Protein AF-0000000084446886 (afdb_homodimer)

Structure (mmCIF, N/CA/C/O backbone):
data_AF-0000000084446886-model_v1
#
loop_
_entity.id
_entity.type
_entity.pdbx_description
1 polymer "Pyridoxamine 5'-phosphate oxidase"
#
loop_
_atom_site.group_PDB
_atom_site.id
_atom_site.type_symbol
_atom_site.label_atom_id
_atom_site.label_alt_id
_atom_site.label_comp_id
_atom_site.label_asym_id
_atom_site.label_entity_id
_atom_site.label_seq_id
_atom_site.pdbx_PDB_ins_code
_atom_site.Cartn_x
_atom_site.Cartn_y
_atom_site.Cartn_z
_atom_site.occupancy
_atom_site.B_iso_or_equiv
_atom_site.auth_seq_id
_atom_site.auth_comp_id
_atom_site.auth_asym_id
_atom_site.auth_atom_id
_atom_site.pdbx_PDB_model_num
ATOM 1 N N . MET A 1 1 ? 25.875 -5.961 4.84 1 41.69 1 MET A N 1
ATOM 2 C CA . MET A 1 1 ? 26.172 -4.938 5.836 1 41.69 1 MET A CA 1
ATOM 3 C C . MET A 1 1 ? 25 -4.738 6.789 1 41.69 1 MET A C 1
ATOM 5 O O . MET A 1 1 ? 23.859 -4.629 6.348 1 41.69 1 MET A O 1
ATOM 9 N N . THR A 1 2 ? 25.031 -5.105 7.996 1 51.88 2 THR A N 1
ATOM 10 C CA . THR A 1 2 ? 24.016 -4.879 9.023 1 51.88 2 THR A CA 1
ATOM 11 C C . THR A 1 2 ? 23.562 -3.428 9.016 1 51.88 2 THR A C 1
ATOM 13 O O . THR A 1 2 ? 24.375 -2.508 9.047 1 51.88 2 THR A O 1
ATOM 16 N N . PRO A 1 3 ? 22.297 -3.227 8.609 1 59.5 3 PRO A N 1
ATOM 17 C CA . PRO A 1 3 ? 21.906 -1.812 8.656 1 59.5 3 PRO A CA 1
ATOM 18 C C . PRO A 1 3 ? 22.297 -1.142 9.969 1 59.5 3 PRO A C 1
ATOM 20 O O . PRO A 1 3 ? 22.312 -1.793 11.016 1 59.5 3 PRO A O 1
ATOM 23 N N . PRO A 1 4 ? 22.828 -0.004 9.812 1 67.12 4 PRO A N 1
ATOM 24 C CA . PRO A 1 4 ? 23.109 0.715 11.055 1 67.12 4 PRO A CA 1
ATOM 25 C C . PRO A 1 4 ? 21.906 0.761 11.992 1 67.12 4 PRO A C 1
ATOM 27 O O . PRO A 1 4 ? 20.766 0.556 11.555 1 67.12 4 PRO A O 1
ATOM 30 N N . GLU A 1 5 ? 22.172 0.845 13.203 1 81.44 5 GLU A N 1
ATOM 31 C CA . GLU A 1 5 ? 21.109 0.929 14.203 1 81.44 5 GLU A CA 1
ATOM 32 C C . GLU A 1 5 ? 20.234 2.154 13.969 1 81.44 5 GLU A C 1
ATOM 34 O O . GLU A 1 5 ? 20.734 3.242 13.688 1 81.44 5 GLU A O 1
ATOM 39 N N . SER A 1 6 ? 18.922 1.947 13.914 1 86.81 6 SER A N 1
ATOM 40 C CA . SER A 1 6 ? 17.953 3.029 13.758 1 86.81 6 SER A CA 1
ATOM 41 C C . SER A 1 6 ? 17.922 3.918 15 1 86.81 6 SER A C 1
ATOM 43 O O . SER A 1 6 ? 18 3.424 16.125 1 86.81 6 SER A O 1
ATOM 45 N N . PRO A 1 7 ? 17.891 5.223 14.758 1 93.81 7 PRO A N 1
ATOM 46 C CA . PRO A 1 7 ? 17.672 6.086 15.922 1 93.81 7 PRO A CA 1
ATOM 47 C C . PRO A 1 7 ? 16.406 5.711 16.703 1 93.81 7 PRO A C 1
ATOM 49 O O . PRO A 1 7 ? 15.484 5.117 16.141 1 93.81 7 PRO A O 1
ATOM 52 N N . ASP A 1 8 ? 16.406 6.051 17.938 1 95.94 8 ASP A N 1
ATOM 53 C CA . ASP A 1 8 ? 15.203 5.77 18.719 1 95.94 8 ASP A CA 1
ATOM 54 C C . ASP A 1 8 ? 14.164 6.879 18.547 1 95.94 8 ASP A C 1
ATOM 56 O O . ASP A 1 8 ? 14.406 7.855 17.828 1 95.94 8 ASP A O 1
ATOM 60 N N . ALA A 1 9 ? 13.07 6.734 19.219 1 96.44 9 ALA A N 1
ATOM 61 C CA . ALA A 1 9 ? 11.93 7.629 19.062 1 96.44 9 ALA A CA 1
ATOM 62 C C . ALA A 1 9 ? 12.297 9.062 19.422 1 96.44 9 ALA A C 1
ATOM 64 O O . ALA A 1 9 ? 11.867 10.008 18.75 1 96.44 9 ALA A O 1
ATOM 65 N N . GLU A 1 10 ? 13.023 9.219 20.484 1 97.56 10 GLU A N 1
ATOM 66 C CA . GLU A 1 10 ? 13.43 10.555 20.922 1 97.56 10 GLU A CA 1
ATOM 67 C C . GLU A 1 10 ? 14.305 11.234 19.859 1 97.56 10 GLU A C 1
ATOM 69 O O . GLU A 1 10 ? 14.117 12.414 19.562 1 97.56 10 GLU A O 1
ATOM 74 N N . GLU A 1 11 ? 15.25 10.523 19.312 1 97.81 11 GLU A N 1
ATOM 75 C CA . GLU A 1 11 ? 16.141 11.055 18.266 1 97.81 11 GLU A CA 1
ATOM 76 C C . GLU A 1 11 ? 15.352 11.414 17.016 1 97.81 11 GLU A C 1
ATOM 78 O O . GLU A 1 11 ? 15.656 12.414 16.359 1 97.81 11 GLU A O 1
ATOM 83 N N . ILE A 1 12 ? 14.375 10.625 16.688 1 98.19 12 ILE A N 1
ATOM 84 C CA . ILE A 1 12 ? 13.547 10.867 15.516 1 98.19 12 ILE A CA 1
ATOM 85 C C . ILE A 1 12 ? 12.75 12.156 15.711 1 98.19 12 ILE A C 1
ATOM 87 O O . ILE A 1 12 ? 12.711 13.008 14.812 1 98.19 12 ILE A O 1
ATOM 91 N N . ARG A 1 13 ? 12.211 12.328 16.891 1 97.94 13 ARG A N 1
ATOM 92 C CA . ARG A 1 13 ? 11.453 13.539 17.172 1 97.94 13 ARG A CA 1
ATOM 93 C C . ARG A 1 13 ? 12.352 14.766 17.172 1 97.94 13 ARG A C 1
ATOM 95 O O . ARG A 1 13 ? 11.961 15.836 16.703 1 97.94 13 ARG A O 1
ATOM 102 N N . ALA A 1 14 ? 13.531 14.57 17.656 1 98.19 14 ALA A N 1
ATOM 103 C CA . ALA A 1 14 ? 14.484 15.68 17.656 1 98.19 14 ALA A CA 1
ATOM 104 C C . ALA A 1 14 ? 14.836 16.094 16.219 1 98.19 14 ALA A C 1
ATOM 106 O O . ALA A 1 14 ? 15.062 17.281 15.953 1 98.19 14 ALA A O 1
ATOM 107 N N . HIS A 1 15 ? 14.867 15.164 15.328 1 97.81 15 HIS A N 1
ATOM 108 C CA . HIS A 1 15 ? 15.258 15.398 13.945 1 97.81 15 HIS A CA 1
ATOM 109 C C . HIS A 1 15 ? 14.133 16.047 13.156 1 97.81 15 HIS A C 1
ATOM 111 O O . HIS A 1 15 ? 14.352 17.031 12.438 1 97.81 15 HIS A O 1
ATOM 117 N N . TYR A 1 16 ? 12.836 15.594 13.328 1 97.81 16 TYR A N 1
ATOM 118 C CA . TYR A 1 16 ? 11.727 16.016 12.477 1 97.81 16 TYR A CA 1
ATOM 119 C C . TYR A 1 16 ? 10.93 17.125 13.133 1 97.81 16 TYR A C 1
ATOM 121 O O . TYR A 1 16 ? 10.227 17.875 12.453 1 97.81 16 TYR A O 1
ATOM 129 N N . GLY A 1 17 ? 11.039 17.172 14.469 1 97.69 17 GLY A N 1
ATOM 130 C CA . GLY A 1 17 ? 10.102 18 15.211 1 97.69 17 GLY A CA 1
ATOM 131 C C . GLY A 1 17 ? 8.766 17.312 15.453 1 97.69 17 GLY A C 1
ATOM 132 O O . GLY A 1 17 ? 8.648 16.109 15.289 1 97.69 17 GLY A O 1
ATOM 133 N N . GLN A 1 18 ? 7.758 18.141 15.93 1 97.38 18 GLN A N 1
ATOM 134 C CA . GLN A 1 18 ? 6.426 17.641 16.234 1 97.38 18 GLN A CA 1
ATOM 135 C C . GLN A 1 18 ? 5.434 18 15.133 1 97.38 18 GLN A C 1
ATOM 137 O O . GLN A 1 18 ? 5.57 19.031 14.477 1 97.38 18 GLN A O 1
ATOM 142 N N . PRO A 1 19 ? 4.492 17.062 14.883 1 96.94 19 PRO A N 1
ATOM 143 C CA . PRO A 1 19 ? 3.451 17.453 13.93 1 96.94 19 PRO A CA 1
ATOM 144 C C . PRO A 1 19 ? 2.605 18.625 14.422 1 96.94 19 PRO A C 1
ATOM 146 O O . PRO A 1 19 ? 2.465 18.828 15.633 1 96.94 19 PRO A O 1
ATOM 149 N N . ASP A 1 20 ? 2.1 19.344 13.445 1 94.25 20 ASP A N 1
ATOM 150 C CA . ASP A 1 20 ? 1.097 20.359 13.773 1 94.25 20 ASP A CA 1
ATOM 151 C C . ASP A 1 20 ? -0.107 19.734 14.469 1 94.25 20 ASP A C 1
ATOM 153 O O . ASP A 1 20 ? -0.548 18.641 14.102 1 94.25 20 ASP A O 1
ATOM 157 N N . PRO A 1 21 ? -0.619 20.406 15.508 1 94.44 21 PRO A N 1
ATOM 158 C CA . PRO A 1 21 ? -1.798 19.875 16.188 1 94.44 21 PRO A CA 1
ATOM 159 C C . PRO A 1 21 ? -2.936 19.516 15.234 1 94.44 21 PRO A C 1
ATOM 161 O O . PRO A 1 21 ? -3.678 18.562 15.477 1 94.44 21 PRO A O 1
ATOM 164 N N . ARG A 1 22 ? -3.115 20.234 14.148 1 92.56 22 ARG A N 1
ATOM 165 C CA . ARG A 1 22 ? -4.156 19.969 13.164 1 92.56 22 ARG A CA 1
ATOM 166 C C . ARG A 1 22 ? -3.951 18.609 12.508 1 92.56 22 ARG A C 1
ATOM 168 O O . ARG A 1 22 ? -4.922 17.906 12.211 1 92.56 22 ARG A O 1
ATOM 175 N N . VAL A 1 23 ? -2.705 18.25 12.352 1 94.06 23 VAL A N 1
ATOM 176 C CA . VAL A 1 23 ? -2.328 16.984 11.734 1 94.06 23 VAL A CA 1
ATOM 177 C C . VAL A 1 23 ? -2.705 15.82 12.648 1 94.06 23 VAL A C 1
ATOM 179 O O . VAL A 1 23 ? -3.127 14.758 12.18 1 94.06 23 VAL A O 1
ATOM 182 N N . VAL A 1 24 ? -2.635 16.062 13.867 1 95.12 24 VAL A N 1
ATOM 183 C CA . VAL A 1 24 ? -2.99 15.047 14.852 1 95.12 24 VAL A CA 1
ATOM 184 C C . VAL A 1 24 ? -4.508 14.977 15.008 1 95.12 24 VAL A C 1
ATOM 186 O O . VAL A 1 24 ? -5.086 13.891 15.078 1 95.12 24 VAL A O 1
ATOM 189 N N . ALA A 1 25 ? -5.137 16.078 14.984 1 94.69 25 ALA A N 1
ATOM 190 C CA . ALA A 1 25 ? -6.559 16.188 15.297 1 94.69 25 ALA A CA 1
ATOM 191 C C . ALA A 1 25 ? -7.418 15.602 14.18 1 94.69 25 ALA A C 1
ATOM 193 O O . ALA A 1 25 ? -8.586 15.281 14.391 1 94.69 25 ALA A O 1
ATOM 194 N N . LYS A 1 26 ? -6.832 15.469 13.07 1 94.44 26 LYS A N 1
ATOM 195 C CA . LYS A 1 26 ? -7.613 14.938 11.953 1 94.44 26 LYS A CA 1
ATOM 196 C C . LYS A 1 26 ? -7.762 13.422 12.047 1 94.44 26 LYS A C 1
ATOM 198 O O . LYS A 1 26 ? -8.523 12.82 11.289 1 94.44 26 LYS A O 1
ATOM 203 N N . GLN A 1 27 ? -7.004 12.828 12.836 1 97.12 27 GLN A N 1
ATOM 204 C CA . GLN A 1 27 ? -7.086 11.391 13.047 1 97.12 27 GLN A CA 1
ATOM 205 C C . GLN A 1 27 ? -8.344 11.016 13.828 1 97.12 27 GLN A C 1
ATOM 207 O O . GLN A 1 27 ? -8.461 11.336 15.016 1 97.12 27 GLN A O 1
ATOM 212 N N . LEU A 1 28 ? -9.266 10.328 13.172 1 98.25 28 LEU A N 1
ATOM 213 C CA . LEU A 1 28 ? -10.539 9.93 13.766 1 98.25 28 LEU A CA 1
ATOM 214 C C . LEU A 1 28 ? -10.508 8.469 14.203 1 98.25 28 LEU A C 1
ATOM 216 O O . LEU A 1 28 ? -9.602 7.727 13.828 1 98.25 28 LEU A O 1
ATOM 220 N N . THR A 1 29 ? -11.539 8.055 14.992 1 98.25 29 THR A N 1
ATOM 221 C CA . THR A 1 29 ? -11.625 6.676 15.461 1 98.25 29 THR A CA 1
ATOM 222 C C . THR A 1 29 ? -12.727 5.918 14.727 1 98.25 29 THR A C 1
ATOM 224 O O . THR A 1 29 ? -12.875 4.703 14.898 1 98.25 29 THR A O 1
ATOM 227 N N . ARG A 1 30 ? -13.484 6.691 13.938 1 98.38 30 ARG A N 1
ATOM 228 C CA . ARG A 1 30 ? -14.578 6.129 13.164 1 98.38 30 ARG A CA 1
ATOM 229 C C . ARG A 1 30 ? -14.641 6.746 11.766 1 98.38 30 ARG A C 1
ATOM 231 O O . ARG A 1 30 ? -14.086 7.824 11.539 1 98.38 30 ARG A O 1
ATOM 238 N N . LEU A 1 31 ? -15.305 6.031 10.898 1 98.81 31 LEU A N 1
ATOM 239 C CA . LEU A 1 31 ? -15.492 6.527 9.539 1 98.81 31 LEU A CA 1
ATOM 240 C C . LEU A 1 31 ? -16.5 7.664 9.5 1 98.81 31 LEU A C 1
ATOM 242 O O . LEU A 1 31 ? -17.672 7.465 9.828 1 98.81 31 LEU A O 1
ATOM 246 N N . ASP A 1 32 ? -16.062 8.82 9.148 1 98.62 32 ASP A N 1
ATOM 247 C CA . ASP A 1 32 ? -17.016 9.906 8.93 1 98.62 32 ASP A CA 1
ATOM 248 C C . ASP A 1 32 ? -17.562 9.867 7.508 1 98.62 32 ASP A C 1
ATOM 250 O O . ASP A 1 32 ? -17.297 8.938 6.75 1 98.62 32 ASP A O 1
ATOM 254 N N . ARG A 1 33 ? -18.359 10.828 7.16 1 98.44 33 ARG A N 1
ATOM 255 C CA . ARG A 1 33 ? -19.047 10.836 5.867 1 98.44 33 ARG A CA 1
ATOM 256 C C . ARG A 1 33 ? -18.031 10.93 4.723 1 98.44 33 ARG A C 1
ATOM 258 O O . ARG A 1 33 ? -18.234 10.344 3.66 1 98.44 33 ARG A O 1
ATOM 265 N N . HIS A 1 34 ? -16.938 11.703 4.867 1 98.81 34 HIS A N 1
ATOM 266 C CA . HIS A 1 34 ? -15.938 11.844 3.82 1 98.81 34 HIS A CA 1
ATOM 267 C C . HIS A 1 34 ? -15.203 10.531 3.586 1 98.81 34 HIS A C 1
ATOM 269 O O . HIS A 1 34 ? -14.984 10.133 2.438 1 98.81 34 HIS A O 1
ATOM 275 N N . ALA A 1 35 ? -14.836 9.883 4.688 1 98.94 35 ALA A N 1
ATOM 276 C CA . ALA A 1 35 ? -14.156 8.594 4.578 1 98.94 35 ALA A CA 1
ATOM 277 C C . ALA A 1 35 ? -15.039 7.566 3.871 1 98.94 35 ALA A C 1
ATOM 279 O O . ALA A 1 35 ? -14.578 6.852 2.977 1 98.94 35 ALA A O 1
ATOM 280 N N . ARG A 1 36 ? -16.266 7.488 4.25 1 98.88 36 ARG A N 1
ATOM 281 C CA . ARG A 1 36 ? -17.188 6.539 3.633 1 98.88 36 ARG A CA 1
ATOM 282 C C . ARG A 1 36 ? -17.359 6.828 2.143 1 98.88 36 ARG A C 1
ATOM 284 O O . ARG A 1 36 ? -17.375 5.902 1.326 1 98.88 36 ARG A O 1
ATOM 291 N N . ALA A 1 37 ? -17.484 8.094 1.802 1 98.88 37 ALA A N 1
ATOM 292 C CA . ALA A 1 37 ? -17.609 8.477 0.399 1 98.88 37 ALA A CA 1
ATOM 293 C C . ALA A 1 37 ? -16.359 8.117 -0.392 1 98.88 37 ALA A C 1
ATOM 295 O O . ALA A 1 37 ? -16.438 7.672 -1.537 1 98.88 37 ALA A O 1
ATOM 296 N N . PHE A 1 38 ? -15.219 8.375 0.203 1 98.94 38 PHE A N 1
ATOM 297 C CA . PHE A 1 38 ? -13.953 8.047 -0.453 1 98.94 38 PHE A CA 1
ATOM 298 C C . PHE A 1 38 ? -13.844 6.551 -0.703 1 98.94 38 PHE A C 1
ATOM 300 O O . PHE A 1 38 ? -13.453 6.125 -1.791 1 98.94 38 PHE A O 1
ATOM 307 N N . ILE A 1 39 ? -14.188 5.719 0.306 1 98.94 39 ILE A N 1
ATOM 308 C CA . ILE A 1 39 ? -14.148 4.266 0.183 1 98.94 39 ILE A CA 1
ATOM 309 C C . ILE A 1 39 ? -15.102 3.812 -0.92 1 98.94 39 ILE A C 1
ATOM 311 O O . ILE A 1 39 ? -14.766 2.924 -1.708 1 98.94 39 ILE A O 1
ATOM 315 N N . ALA A 1 40 ? -16.219 4.43 -1.048 1 98.81 40 ALA A N 1
ATOM 316 C CA . ALA A 1 40 ? -17.219 4.09 -2.066 1 98.81 40 ALA A CA 1
ATOM 317 C C . ALA A 1 40 ? -16.672 4.352 -3.469 1 98.81 40 ALA A C 1
ATOM 319 O O . ALA A 1 40 ? -17.062 3.68 -4.426 1 98.81 40 ALA A O 1
ATOM 320 N N . LEU A 1 41 ? -15.781 5.289 -3.592 1 98.88 41 LEU A N 1
ATOM 321 C CA . LEU A 1 41 ? -15.219 5.66 -4.883 1 98.88 41 LEU A CA 1
ATOM 322 C C . LEU A 1 41 ? -13.961 4.848 -5.184 1 98.88 41 LEU A C 1
ATOM 324 O O . LEU A 1 41 ? -13.484 4.832 -6.316 1 98.88 41 LEU A O 1
ATOM 328 N N . SER A 1 42 ? -13.43 4.242 -4.184 1 98.88 42 SER A N 1
ATOM 329 C CA . SER A 1 42 ? -12.109 3.627 -4.305 1 98.88 42 SER A CA 1
ATOM 330 C C . SER A 1 42 ? -12.203 2.256 -4.965 1 98.88 42 SER A C 1
ATOM 332 O O . SER A 1 42 ? -12.898 1.365 -4.469 1 98.88 42 SER A O 1
ATOM 334 N N . PRO A 1 43 ? -11.492 2.006 -6.07 1 98.94 43 PRO A N 1
ATOM 335 C CA . PRO A 1 43 ? -11.43 0.672 -6.672 1 98.94 43 PRO A CA 1
ATOM 336 C C . PRO A 1 43 ? -10.211 -0.126 -6.207 1 98.94 43 PRO A C 1
ATOM 338 O O . PRO A 1 43 ? -10.008 -1.256 -6.656 1 98.94 43 PRO A O 1
ATOM 341 N N . PHE A 1 44 ? -9.398 0.486 -5.355 1 98.94 44 PHE A N 1
ATOM 342 C CA . PHE A 1 44 ? -8.094 -0.099 -5.074 1 98.94 44 PHE A CA 1
ATOM 343 C C . PHE A 1 44 ? -7.633 0.258 -3.666 1 98.94 44 PHE A C 1
ATOM 345 O O . PHE A 1 44 ? -7.809 1.393 -3.219 1 98.94 44 PHE A O 1
ATOM 352 N N . LEU A 1 45 ? -7.027 -0.693 -2.957 1 98.94 45 LEU A N 1
ATOM 353 C CA . LEU A 1 45 ? -6.348 -0.432 -1.694 1 98.94 45 LEU A CA 1
ATOM 354 C C . LEU A 1 45 ? -5.133 -1.34 -1.534 1 98.94 45 LEU A C 1
ATOM 356 O O . LEU A 1 45 ? -4.992 -2.328 -2.258 1 98.94 45 LEU A O 1
ATOM 360 N N . VAL A 1 46 ? -4.203 -0.925 -0.712 1 99 46 VAL A N 1
ATOM 361 C CA . VAL A 1 46 ? -3.104 -1.765 -0.245 1 99 46 VAL A CA 1
ATOM 362 C C . VAL A 1 46 ? -3.301 -2.102 1.23 1 99 46 VAL A C 1
ATOM 364 O O . VAL A 1 46 ? -3.672 -1.237 2.027 1 99 46 VAL A O 1
ATOM 367 N N . ILE A 1 47 ? -3.15 -3.35 1.582 1 98.94 47 ILE A N 1
ATOM 368 C CA . ILE A 1 47 ? -3.219 -3.824 2.961 1 98.94 47 ILE A CA 1
ATOM 369 C C . ILE A 1 47 ? -1.809 -3.994 3.52 1 98.94 47 ILE A C 1
ATOM 371 O O . ILE A 1 47 ? -0.983 -4.699 2.934 1 98.94 47 ILE A O 1
ATOM 375 N N . ALA A 1 48 ? -1.507 -3.322 4.559 1 98.94 48 ALA A N 1
ATOM 376 C CA . ALA A 1 48 ? -0.332 -3.592 5.383 1 98.94 48 ALA A CA 1
ATOM 377 C C . ALA A 1 48 ? -0.663 -4.57 6.508 1 98.94 48 ALA A C 1
ATOM 379 O O . ALA A 1 48 ? -1.592 -4.34 7.285 1 98.94 48 ALA A O 1
ATOM 380 N N . SER A 1 49 ? 0.019 -5.656 6.598 1 98.94 49 SER A N 1
ATOM 381 C CA . SER A 1 49 ? -0.15 -6.641 7.66 1 98.94 49 SER A CA 1
ATOM 382 C C . SER A 1 49 ? 1.197 -7.129 8.188 1 98.94 49 SER A C 1
ATOM 384 O O . SER A 1 49 ? 2.236 -6.863 7.578 1 98.94 49 SER A O 1
ATOM 386 N N . ALA A 1 50 ? 1.211 -7.727 9.32 1 98.88 50 ALA A N 1
ATOM 387 C CA . ALA A 1 50 ? 2.404 -8.312 9.93 1 98.88 50 ALA A CA 1
ATOM 388 C C . ALA A 1 50 ? 2.084 -9.648 10.594 1 98.88 50 ALA A C 1
ATOM 390 O O . ALA A 1 50 ? 1.004 -9.82 11.164 1 98.88 50 ALA A O 1
ATOM 391 N N . ASP A 1 51 ? 3.01 -10.57 10.469 1 98.25 51 ASP A N 1
ATOM 392 C CA . ASP A 1 51 ? 2.797 -11.82 11.188 1 98.25 51 ASP A CA 1
ATOM 393 C C . ASP A 1 51 ? 3.105 -11.664 12.672 1 98.25 51 ASP A C 1
ATOM 395 O O . ASP A 1 51 ? 3.371 -10.555 13.141 1 98.25 51 ASP A O 1
ATOM 399 N N . ALA A 1 52 ? 3.031 -12.727 13.422 1 97.25 52 ALA A N 1
ATOM 400 C CA . ALA A 1 52 ? 3.18 -12.711 14.875 1 97.25 52 ALA A CA 1
ATOM 401 C C . ALA A 1 52 ? 4.586 -12.281 15.281 1 97.25 52 ALA A C 1
ATOM 403 O O . ALA A 1 52 ? 4.809 -11.828 16.406 1 97.25 52 ALA A O 1
ATOM 404 N N . GLU A 1 53 ? 5.547 -12.406 14.359 1 97.75 53 GLU A N 1
ATOM 405 C CA . GLU A 1 53 ? 6.934 -12.039 14.648 1 97.75 53 GLU A CA 1
ATOM 406 C C . GLU A 1 53 ? 7.23 -10.609 14.211 1 97.75 53 GLU A C 1
ATOM 408 O O . GLU A 1 53 ? 8.352 -10.125 14.375 1 97.75 53 GLU A O 1
ATOM 413 N N . GLY A 1 54 ? 6.242 -9.914 13.586 1 98.19 54 GLY A N 1
ATOM 414 C CA . GLY A 1 54 ? 6.402 -8.523 13.203 1 98.19 54 GLY A CA 1
ATOM 415 C C . GLY A 1 54 ? 6.84 -8.352 11.758 1 98.19 54 GLY A C 1
ATOM 416 O O . GLY A 1 54 ? 7.035 -7.223 11.297 1 98.19 54 GLY A O 1
ATOM 417 N N . ARG A 1 55 ? 7.008 -9.508 11.008 1 98.75 55 ARG A N 1
ATOM 418 C CA . ARG A 1 55 ? 7.375 -9.398 9.602 1 98.75 55 ARG A CA 1
ATOM 419 C C . ARG A 1 55 ? 6.223 -8.836 8.781 1 98.75 55 ARG A C 1
ATOM 421 O O . ARG A 1 55 ? 5.121 -9.391 8.789 1 98.75 55 ARG A O 1
ATOM 428 N N . CYS A 1 56 ? 6.465 -7.77 8.016 1 98.88 56 CYS A N 1
ATOM 429 C CA . CYS A 1 56 ? 5.41 -6.992 7.371 1 98.88 56 CYS A CA 1
ATOM 430 C C . CYS A 1 56 ? 5.281 -7.363 5.898 1 98.88 56 CYS A C 1
ATOM 432 O O . CYS A 1 56 ? 6.262 -7.762 5.266 1 98.88 56 CYS A O 1
ATOM 434 N N . ASP A 1 57 ? 4.078 -7.203 5.395 1 98.69 57 ASP A N 1
ATOM 435 C CA . ASP A 1 57 ? 3.73 -7.379 3.988 1 98.69 57 ASP A CA 1
ATOM 436 C C . ASP A 1 57 ? 2.811 -6.262 3.506 1 98.69 57 ASP A C 1
ATOM 438 O O . ASP A 1 57 ? 1.992 -5.75 4.273 1 98.69 57 ASP A O 1
ATOM 442 N N . ALA A 1 58 ? 2.975 -5.879 2.279 1 98.94 58 ALA A N 1
ATOM 443 C CA . ALA A 1 58 ? 2.051 -4.992 1.574 1 98.94 58 ALA A CA 1
ATOM 444 C C . ALA A 1 58 ? 1.399 -5.707 0.394 1 98.94 58 ALA A C 1
ATOM 446 O O . ALA A 1 58 ? 2.092 -6.191 -0.505 1 98.94 58 ALA A O 1
ATOM 447 N N . THR A 1 59 ? 0.071 -5.766 0.369 1 98.81 59 THR A N 1
ATOM 448 C CA . THR A 1 59 ? -0.636 -6.535 -0.648 1 98.81 59 THR A CA 1
ATOM 449 C C . THR A 1 59 ? -1.721 -5.691 -1.309 1 98.81 59 THR A C 1
ATOM 451 O O . THR A 1 59 ? -2.479 -4.996 -0.625 1 98.81 59 THR A O 1
ATOM 454 N N . PRO A 1 60 ? -1.835 -5.773 -2.604 1 98.88 60 PRO A N 1
ATOM 455 C CA . PRO A 1 60 ? -2.875 -5.008 -3.295 1 98.88 60 PRO A CA 1
ATOM 456 C C . PRO A 1 60 ? -4.207 -5.746 -3.359 1 98.88 60 PRO A C 1
ATOM 458 O O . PRO A 1 60 ? -4.234 -6.973 -3.494 1 98.88 60 PRO A O 1
ATOM 461 N N . ARG A 1 61 ? -5.277 -5.008 -3.207 1 98.81 61 ARG A N 1
ATOM 462 C CA . ARG A 1 61 ? -6.641 -5.43 -3.51 1 98.81 61 ARG A CA 1
ATOM 463 C C . ARG A 1 61 ? -7.316 -4.453 -4.465 1 98.81 61 ARG A C 1
ATOM 465 O O . ARG A 1 61 ? -7.16 -3.238 -4.336 1 98.81 61 ARG A O 1
ATOM 472 N N . GLY A 1 62 ? -7.953 -5 -5.41 1 98.81 62 GLY A N 1
ATOM 473 C CA . GLY A 1 62 ? -8.625 -4.145 -6.371 1 98.81 62 GLY A CA 1
ATOM 474 C C . GLY A 1 62 ? -9.852 -4.793 -6.992 1 98.81 62 GLY A C 1
ATOM 475 O O . GLY A 1 62 ? -9.852 -6 -7.258 1 98.81 62 GLY A O 1
ATOM 476 N N . ASP A 1 63 ? -10.82 -4.047 -7.227 1 98.69 63 ASP A N 1
ATOM 477 C CA . ASP A 1 63 ? -12.102 -4.395 -7.832 1 98.69 63 ASP A CA 1
ATOM 478 C C . ASP A 1 63 ? -12.867 -3.141 -8.242 1 98.69 63 ASP A C 1
ATOM 480 O O . ASP A 1 63 ? -12.312 -2.041 -8.258 1 98.69 63 ASP A O 1
ATOM 484 N N . ALA A 1 64 ? -14.125 -3.285 -8.695 1 98.25 64 ALA A N 1
ATOM 485 C CA . ALA A 1 64 ? -14.93 -2.117 -9.023 1 98.25 64 ALA A CA 1
ATOM 486 C C . ALA A 1 64 ? -15.055 -1.174 -7.832 1 98.25 64 ALA A C 1
ATOM 488 O O . ALA A 1 64 ? -15 -1.611 -6.68 1 98.25 64 ALA A O 1
ATOM 489 N N . PRO A 1 65 ? -15.195 0.138 -8.094 1 98.5 65 PRO A N 1
ATOM 490 C CA . PRO A 1 65 ? -15.367 1.074 -6.977 1 98.5 65 PRO A CA 1
ATOM 491 C C . PRO A 1 65 ? -16.438 0.625 -5.988 1 98.5 65 PRO A C 1
ATOM 493 O O . PRO A 1 65 ? -17.5 0.143 -6.395 1 98.5 65 PRO A O 1
ATOM 496 N N . GLY A 1 66 ? -16.109 0.76 -4.688 1 97.12 66 GLY A N 1
ATOM 497 C CA . GLY A 1 66 ? -17.062 0.401 -3.654 1 97.12 66 GLY A CA 1
ATOM 498 C C . GLY A 1 66 ? -17.031 -1.073 -3.299 1 97.12 66 GLY A C 1
ATOM 499 O O . GLY A 1 66 ? -17.938 -1.575 -2.629 1 97.12 66 GLY A O 1
ATOM 500 N N . PHE A 1 67 ? -15.984 -1.753 -3.715 1 98.62 67 PHE A N 1
ATOM 501 C CA . PHE A 1 67 ? -15.914 -3.189 -3.475 1 98.62 67 PHE A CA 1
ATOM 502 C C . PHE A 1 67 ? -15.695 -3.48 -1.994 1 98.62 67 PHE A C 1
ATOM 504 O O . PHE A 1 67 ? -15.969 -4.59 -1.529 1 98.62 67 PHE A O 1
ATOM 511 N N . VAL A 1 68 ? -15.133 -2.584 -1.231 1 98.88 68 VAL A N 1
ATOM 512 C CA . VAL A 1 68 ? -15.055 -2.715 0.219 1 98.88 68 VAL A CA 1
ATOM 513 C C . VAL A 1 68 ? -16.359 -2.25 0.85 1 98.88 68 VAL A C 1
ATOM 515 O O . VAL A 1 68 ? -16.766 -1.098 0.68 1 98.88 68 VAL A O 1
ATOM 518 N N . ALA A 1 69 ? -17 -3.105 1.556 1 98.88 69 ALA A N 1
ATOM 519 C CA . ALA A 1 69 ? -18.281 -2.773 2.162 1 98.88 69 ALA A CA 1
ATOM 520 C C . ALA A 1 69 ? -18.094 -2.033 3.482 1 98.88 69 ALA A C 1
ATOM 522 O O . ALA A 1 69 ? -17.297 -2.453 4.328 1 98.88 69 ALA A O 1
ATOM 523 N N . VAL A 1 70 ? -18.75 -0.947 3.559 1 98.81 70 VAL A N 1
ATOM 524 C CA . VAL A 1 70 ? -18.875 -0.254 4.836 1 98.81 70 VAL A CA 1
ATOM 525 C C . VAL A 1 70 ? -20.125 -0.748 5.566 1 98.81 70 VAL A C 1
ATOM 527 O O . VAL A 1 70 ? -21.234 -0.354 5.234 1 98.81 70 VAL A O 1
ATOM 530 N N . LEU A 1 71 ? -19.922 -1.57 6.602 1 98.25 71 LEU A N 1
ATOM 531 C CA . LEU A 1 71 ? -21.047 -2.211 7.27 1 98.25 71 LEU A CA 1
ATOM 532 C C . LEU A 1 71 ? -21.672 -1.274 8.297 1 98.25 71 LEU A C 1
ATOM 534 O O . LEU A 1 71 ? -22.875 -1.34 8.555 1 98.25 71 LEU A O 1
ATOM 538 N N . ASP A 1 72 ? -20.891 -0.476 8.938 1 98 72 ASP A N 1
ATOM 539 C CA . ASP A 1 72 ? -21.25 0.627 9.82 1 98 72 ASP A CA 1
ATOM 540 C C . ASP A 1 72 ? -20.062 1.576 10.016 1 98 72 ASP A C 1
ATOM 542 O O . ASP A 1 72 ? -19.062 1.474 9.32 1 98 72 ASP A O 1
ATOM 546 N N . GLU A 1 73 ? -20.094 2.496 10.891 1 97.69 73 GLU A N 1
ATOM 547 C CA . GLU A 1 73 ? -19.078 3.549 11.016 1 97.69 73 GLU A CA 1
ATOM 548 C C . GLU A 1 73 ? -17.781 3 11.586 1 97.69 73 GLU A C 1
ATOM 550 O O . GLU A 1 73 ? -16.781 3.717 11.664 1 97.69 73 GLU A O 1
ATOM 555 N N . ALA A 1 74 ? -17.75 1.743 11.93 1 98.19 74 ALA A N 1
ATOM 556 C CA . ALA A 1 74 ? -16.547 1.223 12.562 1 98.19 74 ALA A CA 1
ATOM 557 C C . ALA A 1 74 ? -16.203 -0.16 12.016 1 98.19 74 ALA A C 1
ATOM 559 O O . ALA A 1 74 ? -15.367 -0.868 12.594 1 98.19 74 ALA A O 1
ATOM 560 N N . THR A 1 75 ? -16.844 -0.574 10.922 1 98.56 75 THR A N 1
ATOM 561 C CA . THR A 1 75 ? -16.609 -1.926 10.43 1 98.56 75 THR A CA 1
ATOM 562 C C . THR A 1 75 ? -16.562 -1.942 8.898 1 98.56 75 THR A C 1
ATOM 564 O O . THR A 1 75 ? -17.469 -1.444 8.242 1 98.56 75 THR A O 1
ATOM 567 N N . LEU A 1 76 ? -15.508 -2.463 8.406 1 98.81 76 LEU A N 1
ATOM 568 C CA . LEU A 1 76 ? -15.352 -2.707 6.973 1 98.81 76 LEU A CA 1
ATOM 569 C C . LEU A 1 76 ? -15.336 -4.203 6.676 1 98.81 76 LEU A C 1
ATOM 571 O O . LEU A 1 76 ? -14.961 -5.008 7.531 1 98.81 76 LEU A O 1
ATOM 575 N N . LEU A 1 77 ? -15.781 -4.562 5.504 1 98.88 77 LEU A N 1
ATOM 576 C CA . LEU A 1 77 ? -15.617 -5.906 4.961 1 98.88 77 LEU A CA 1
ATOM 577 C C . LEU A 1 77 ? -14.898 -5.867 3.615 1 98.88 77 LEU A C 1
ATOM 579 O O . LEU A 1 77 ? -15.406 -5.273 2.656 1 98.88 77 LEU A O 1
ATOM 583 N N . ILE A 1 78 ? -13.742 -6.465 3.555 1 98.88 78 ILE A N 1
ATOM 584 C CA . ILE A 1 78 ? -12.93 -6.516 2.348 1 98.88 78 ILE A CA 1
ATOM 585 C C . ILE A 1 78 ? -13.016 -7.906 1.724 1 98.88 78 ILE A C 1
ATOM 587 O O . ILE A 1 78 ? -12.609 -8.898 2.34 1 98.88 78 ILE A O 1
ATOM 591 N N . PRO A 1 79 ? -13.492 -8 0.506 1 98.88 79 PRO A N 1
ATOM 592 C CA . PRO A 1 79 ? -13.57 -9.32 -0.126 1 98.88 79 PRO A CA 1
ATOM 593 C C . PRO A 1 79 ? -12.203 -9.859 -0.545 1 98.88 79 PRO A C 1
ATOM 595 O O . PRO A 1 79 ? -11.328 -9.086 -0.943 1 98.88 79 PRO A O 1
ATOM 598 N N . ASP A 1 80 ? -12.039 -11.148 -0.42 1 98.38 80 ASP A N 1
ATOM 599 C CA . ASP A 1 80 ? -10.875 -11.844 -0.949 1 98.38 80 ASP A CA 1
ATOM 600 C C . ASP A 1 80 ? -11.242 -12.664 -2.186 1 98.38 80 ASP A C 1
ATOM 602 O O . ASP A 1 80 ? -11.992 -13.633 -2.094 1 98.38 80 ASP A O 1
ATOM 606 N N . ARG A 1 81 ? -10.695 -12.258 -3.303 1 97.88 81 ARG A N 1
ATOM 607 C CA . ARG A 1 81 ? -10.953 -12.914 -4.578 1 97.88 81 ARG A CA 1
ATOM 608 C C . ARG A 1 81 ? -9.93 -14.008 -4.855 1 97.88 81 ARG A C 1
ATOM 610 O O . ARG A 1 81 ? -8.867 -14.047 -4.227 1 97.88 81 ARG A O 1
ATOM 617 N N . ILE A 1 82 ? -10.242 -14.812 -5.801 1 96 82 ILE A N 1
ATOM 618 C CA . ILE A 1 82 ? -9.383 -15.945 -6.121 1 96 82 ILE A CA 1
ATOM 619 C C . ILE A 1 82 ? -7.996 -15.438 -6.527 1 96 82 ILE A C 1
ATOM 621 O O . ILE A 1 82 ? -7.879 -14.461 -7.266 1 96 82 ILE A O 1
ATOM 625 N N . GLY A 1 83 ? -6.977 -16.031 -6.012 1 94.69 83 GLY A N 1
ATOM 626 C CA . GLY A 1 83 ? -5.594 -15.703 -6.316 1 94.69 83 GLY A CA 1
ATOM 627 C C . GLY A 1 83 ? -4.691 -16.922 -6.391 1 94.69 83 GLY A C 1
ATOM 628 O O . GLY A 1 83 ? -5.09 -17.969 -6.906 1 94.69 83 GLY A O 1
ATOM 629 N N . ASN A 1 84 ? -3.492 -16.781 -5.945 1 95.19 84 ASN A N 1
ATOM 630 C CA . ASN A 1 84 ? -2.467 -17.797 -6.102 1 95.19 84 ASN A CA 1
ATOM 631 C C . ASN A 1 84 ? -2.355 -18.672 -4.855 1 95.19 84 ASN A C 1
ATOM 633 O O . ASN A 1 84 ? -1.414 -19.469 -4.727 1 95.19 84 ASN A O 1
ATOM 637 N N . ARG A 1 85 ? -3.131 -18.453 -3.857 1 96.88 85 ARG A N 1
ATOM 638 C CA . ARG A 1 85 ? -3.301 -19.25 -2.639 1 96.88 85 ARG A CA 1
ATOM 639 C C . ARG A 1 85 ? -2.115 -19.062 -1.698 1 96.88 85 ARG A C 1
ATOM 641 O O . ARG A 1 85 ? -1.905 -19.875 -0.79 1 96.88 85 ARG A O 1
ATOM 648 N N . ARG A 1 86 ? -1.337 -18.031 -1.946 1 96.75 86 ARG A N 1
ATOM 649 C CA . ARG A 1 86 ? -0.363 -17.688 -0.916 1 96.75 86 ARG A CA 1
ATOM 650 C C . ARG A 1 86 ? -1.057 -17.312 0.389 1 96.75 86 ARG A C 1
ATOM 652 O O . ARG A 1 86 ? -0.708 -17.828 1.454 1 96.75 86 ARG A O 1
ATOM 659 N N . VAL A 1 87 ? -2.016 -16.406 0.315 1 97.75 87 VAL A N 1
ATOM 660 C CA . VAL A 1 87 ? -2.9 -15.961 1.385 1 97.75 87 VAL A CA 1
ATOM 661 C C . VAL A 1 87 ? -2.076 -15.336 2.508 1 97.75 87 VAL A C 1
ATOM 663 O O . VAL A 1 87 ? -2.344 -15.578 3.688 1 97.75 87 VAL A O 1
ATOM 666 N N . ASP A 1 88 ? -1.066 -14.609 2.119 1 98.12 88 ASP A N 1
ATOM 667 C CA . ASP A 1 88 ? -0.147 -13.992 3.072 1 98.12 88 ASP A CA 1
ATOM 668 C C . ASP A 1 88 ? -0.901 -13.156 4.102 1 98.12 88 ASP A C 1
ATOM 670 O O . ASP A 1 88 ? -0.636 -13.25 5.301 1 98.12 88 ASP A O 1
ATOM 674 N N . THR A 1 89 ? -1.861 -12.359 3.65 1 98.56 89 THR A N 1
ATOM 675 C CA . THR A 1 89 ? -2.598 -11.477 4.551 1 98.56 89 THR A CA 1
ATOM 676 C C . THR A 1 89 ? -3.4 -12.289 5.562 1 98.56 89 THR A C 1
ATOM 678 O O . THR A 1 89 ? -3.379 -11.992 6.762 1 98.56 89 THR A O 1
ATOM 681 N N . MET A 1 90 ? -4.082 -13.328 5.113 1 98.44 90 MET A N 1
ATOM 682 C CA . MET A 1 90 ? -4.895 -14.141 6.016 1 98.44 90 MET A CA 1
ATOM 683 C C . MET A 1 90 ? -4.023 -14.844 7.051 1 98.44 90 MET A C 1
ATOM 685 O O . MET A 1 90 ? -4.387 -14.922 8.227 1 98.44 90 MET A O 1
ATOM 689 N N . MET A 1 91 ? -2.877 -15.344 6.57 1 98.31 91 MET A N 1
ATOM 690 C CA . MET A 1 91 ? -1.952 -16 7.488 1 98.31 91 MET A CA 1
ATOM 691 C C . MET A 1 91 ? -1.427 -15.016 8.531 1 98.31 91 MET A C 1
ATOM 693 O O . MET A 1 91 ? -1.333 -15.344 9.711 1 98.31 91 MET A O 1
ATOM 697 N N . ASN A 1 92 ? -1.055 -13.812 8.094 1 98.56 92 ASN A N 1
ATOM 698 C CA . ASN A 1 92 ? -0.594 -12.789 9.023 1 98.56 92 ASN A CA 1
ATOM 699 C C . ASN A 1 92 ? -1.662 -12.445 10.062 1 98.56 92 ASN A C 1
ATOM 701 O O . ASN A 1 92 ? -1.377 -12.391 11.258 1 98.56 92 ASN A O 1
ATOM 705 N N . VAL A 1 93 ? -2.887 -12.258 9.602 1 97.75 93 VAL A N 1
ATOM 706 C CA . VAL A 1 93 ? -3.994 -11.828 10.453 1 97.75 93 VAL A CA 1
ATOM 707 C C . VAL A 1 93 ? -4.301 -12.898 11.492 1 97.75 93 VAL A C 1
ATOM 709 O O . VAL A 1 93 ? -4.699 -12.594 12.617 1 97.75 93 VAL A O 1
ATOM 712 N N . ALA A 1 94 ? -4.043 -14.156 11.156 1 97.5 94 ALA A N 1
ATOM 713 C CA . ALA A 1 94 ? -4.238 -15.25 12.102 1 97.5 94 ALA A CA 1
ATOM 714 C C . ALA A 1 94 ? -3.316 -15.109 13.312 1 97.5 94 ALA A C 1
ATOM 716 O O . ALA A 1 94 ? -3.678 -15.492 14.43 1 97.5 94 ALA A O 1
ATOM 717 N N . GLY A 1 95 ? -2.174 -14.539 13.109 1 97.25 95 GLY A N 1
ATOM 718 C CA . GLY A 1 95 ? -1.198 -14.391 14.172 1 97.25 95 GLY A CA 1
ATOM 719 C C . GLY A 1 95 ? -1.199 -13.008 14.797 1 97.25 95 GLY A C 1
ATOM 720 O O . GLY A 1 95 ? -0.899 -12.859 15.984 1 97.25 95 GLY A O 1
ATOM 721 N N . ASN A 1 96 ? -1.444 -11.992 14.055 1 98.06 96 ASN A N 1
ATOM 722 C CA . ASN A 1 96 ? -1.527 -10.586 14.422 1 98.06 96 ASN A CA 1
ATOM 723 C C . ASN A 1 96 ? -2.711 -9.898 13.75 1 98.06 96 ASN A C 1
ATOM 725 O O . ASN A 1 96 ? -2.625 -9.508 12.578 1 98.06 96 ASN A O 1
ATOM 729 N N . PRO A 1 97 ? -3.748 -9.664 14.477 1 98.19 97 PRO A N 1
ATOM 730 C CA . PRO A 1 97 ? -4.98 -9.18 13.852 1 98.19 97 PRO A CA 1
ATOM 731 C C . PRO A 1 97 ? -4.883 -7.715 13.422 1 98.19 97 PRO A C 1
ATOM 733 O O . PRO A 1 97 ? -5.805 -7.195 12.789 1 98.19 97 PRO A O 1
ATOM 736 N N . GLN A 1 98 ? -3.783 -7.043 13.727 1 98.25 98 GLN A N 1
ATOM 737 C CA . GLN A 1 98 ? -3.629 -5.637 13.359 1 98.25 98 GLN A CA 1
ATOM 738 C C . GLN A 1 98 ? -3.342 -5.48 11.867 1 98.25 98 GLN A C 1
ATOM 740 O O . GLN A 1 98 ? -2.57 -6.254 11.297 1 98.25 98 GLN A O 1
ATOM 745 N N . LEU A 1 99 ? -3.959 -4.508 11.188 1 98.12 99 LEU A N 1
ATOM 746 C CA . LEU A 1 99 ? -3.645 -4.199 9.797 1 98.12 99 LEU A CA 1
ATOM 747 C C . LEU A 1 99 ? -3.801 -2.707 9.523 1 98.12 99 LEU A C 1
ATOM 749 O O . LEU A 1 99 ? -4.453 -1.994 10.297 1 98.12 99 LEU A O 1
ATOM 753 N N . GLY A 1 100 ? -3.117 -2.207 8.578 1 98.88 100 GLY A N 1
ATOM 754 C CA . GLY A 1 100 ? -3.271 -0.885 7.992 1 98.88 100 GLY A CA 1
ATOM 755 C C . GLY A 1 100 ? -3.764 -0.922 6.559 1 98.88 100 GLY A C 1
ATOM 756 O O . GLY A 1 100 ? -3.354 -1.784 5.777 1 98.88 100 GLY A O 1
ATOM 757 N N . LEU A 1 101 ? -4.648 -0.03 6.227 1 98.94 101 LEU A N 1
ATOM 758 C CA . LEU A 1 101 ? -5.172 0.109 4.871 1 98.94 101 LEU A CA 1
ATOM 759 C C . LEU A 1 101 ? -4.859 1.49 4.309 1 98.94 101 LEU A C 1
ATOM 761 O O . LEU A 1 101 ? -4.898 2.486 5.035 1 98.94 101 LEU A O 1
ATOM 765 N N . ILE A 1 102 ? -4.578 1.521 3.055 1 99 102 ILE A N 1
ATOM 766 C CA . ILE A 1 102 ? -4.566 2.793 2.342 1 99 102 ILE A CA 1
ATOM 767 C C . ILE A 1 102 ? -5.383 2.676 1.059 1 99 102 ILE A C 1
ATOM 769 O O . ILE A 1 102 ? -5.098 1.827 0.21 1 99 102 ILE A O 1
ATOM 773 N N . PHE A 1 103 ? -6.438 3.5 0.978 1 99 103 PHE A N 1
ATOM 774 C CA . PHE A 1 103 ? -7.336 3.535 -0.171 1 99 103 PHE A CA 1
ATOM 775 C C . PHE A 1 103 ? -6.879 4.578 -1.184 1 99 103 PHE A C 1
ATOM 777 O O . PHE A 1 103 ? -6.473 5.68 -0.808 1 99 103 PHE A O 1
ATOM 784 N N . LEU A 1 104 ? -6.918 4.199 -2.445 1 98.94 104 LEU A N 1
ATOM 785 C CA . LEU A 1 104 ? -6.613 5.109 -3.543 1 98.94 104 LEU A CA 1
ATOM 786 C C . LEU A 1 104 ? -7.824 5.297 -4.449 1 98.94 104 LEU A C 1
ATOM 788 O O . LEU A 1 104 ? -8.547 4.34 -4.73 1 98.94 104 LEU A O 1
ATOM 792 N N . VAL A 1 105 ? -8.047 6.484 -4.902 1 98.94 105 VAL A N 1
ATOM 793 C CA . VAL A 1 105 ? -9.039 6.824 -5.914 1 98.94 105 VAL A CA 1
ATOM 794 C C . VAL A 1 105 ? -8.359 7.496 -7.105 1 98.94 105 VAL A C 1
ATOM 796 O O . VAL A 1 105 ? -7.879 8.625 -6.992 1 98.94 105 VAL A O 1
ATOM 799 N N . PRO A 1 106 ? -8.32 6.766 -8.266 1 98.81 106 PRO A N 1
ATOM 800 C CA . PRO A 1 106 ? -7.715 7.41 -9.43 1 98.81 106 PRO A CA 1
ATOM 801 C C . PRO A 1 106 ? -8.344 8.766 -9.742 1 98.81 106 PRO A C 1
ATOM 803 O O . PRO A 1 106 ? -9.57 8.883 -9.82 1 98.81 106 PRO A O 1
ATOM 806 N N . GLY A 1 107 ? -7.473 9.797 -9.914 1 98.62 107 GLY A N 1
ATOM 807 C CA . GLY A 1 107 ? -7.941 11.148 -10.172 1 98.62 107 GLY A CA 1
ATOM 808 C C . GLY A 1 107 ? -7.934 12.031 -8.945 1 98.62 107 GLY A C 1
ATOM 809 O O . GLY A 1 107 ? -8.07 13.258 -9.047 1 98.62 107 GLY A O 1
ATOM 810 N N . ILE A 1 108 ? -7.793 11.508 -7.805 1 98.81 108 ILE A N 1
ATOM 811 C CA . ILE A 1 108 ? -7.695 12.227 -6.539 1 98.81 108 ILE A CA 1
ATOM 812 C C . ILE A 1 108 ? -6.34 11.945 -5.891 1 98.81 108 ILE A C 1
ATOM 814 O O . ILE A 1 108 ? -5.996 10.789 -5.621 1 98.81 108 ILE A O 1
ATOM 818 N N . ASN A 1 109 ? -5.617 13.008 -5.578 1 98.62 109 ASN A N 1
ATOM 819 C CA . ASN A 1 109 ? -4.238 12.836 -5.125 1 98.62 109 ASN A CA 1
ATOM 820 C C . ASN A 1 109 ? -4.18 12.406 -3.664 1 98.62 109 ASN A C 1
ATOM 822 O O . ASN A 1 109 ? -3.246 11.711 -3.254 1 98.62 109 ASN A O 1
ATOM 826 N N . GLU A 1 110 ? -5.148 12.836 -2.904 1 98.75 110 GLU A N 1
ATOM 827 C CA . GLU A 1 110 ? -5.172 12.453 -1.497 1 98.75 110 GLU A CA 1
ATOM 828 C C . GLU A 1 110 ? -5.543 10.977 -1.333 1 98.75 110 GLU A C 1
ATOM 830 O O . GLU A 1 110 ? -6.148 10.383 -2.225 1 98.75 110 GLU A O 1
ATOM 835 N N . THR A 1 111 ? -5.137 10.367 -0.264 1 98.88 111 THR A N 1
ATOM 836 C CA . THR A 1 111 ? -5.465 8.984 0.056 1 98.88 111 THR A CA 1
ATOM 837 C C . THR A 1 111 ? -6.117 8.883 1.431 1 98.88 111 THR A C 1
ATOM 839 O O . THR A 1 111 ? -6.164 9.867 2.174 1 98.88 111 THR A O 1
ATOM 842 N N . LEU A 1 112 ? -6.707 7.781 1.709 1 98.94 112 LEU A N 1
ATOM 843 C CA . LEU A 1 112 ? -7.34 7.523 2.996 1 98.94 112 LEU A CA 1
ATOM 844 C C . LEU A 1 112 ? -6.68 6.344 3.699 1 98.94 112 LEU A C 1
ATOM 846 O O . LEU A 1 112 ? -6.59 5.25 3.137 1 98.94 112 LEU A O 1
ATOM 850 N N . ARG A 1 113 ? -6.176 6.59 4.871 1 98.94 113 ARG A N 1
ATOM 851 C CA . ARG A 1 113 ? -5.598 5.543 5.707 1 98.94 113 ARG A CA 1
ATOM 852 C C . ARG A 1 113 ? -6.582 5.098 6.785 1 98.94 113 ARG A C 1
ATOM 854 O O . ARG A 1 113 ? -7.211 5.93 7.441 1 98.94 113 ARG A O 1
ATOM 861 N N . VAL A 1 114 ? -6.762 3.822 6.906 1 98.94 114 VAL A N 1
ATOM 862 C CA . VAL A 1 114 ? -7.617 3.197 7.906 1 98.94 114 VAL A CA 1
ATOM 863 C C . VAL A 1 114 ? -6.863 2.061 8.594 1 98.94 114 VAL A C 1
ATOM 865 O O . VAL A 1 114 ? -6.441 1.104 7.941 1 98.94 114 VAL A O 1
ATOM 868 N N . ASN A 1 115 ? -6.664 2.15 9.867 1 98.81 115 ASN A N 1
ATOM 869 C CA . ASN A 1 115 ? -6.016 1.105 10.656 1 98.81 115 ASN A CA 1
ATOM 870 C C . ASN A 1 115 ? -6.988 0.464 11.641 1 98.81 115 ASN A C 1
ATOM 872 O O . ASN A 1 115 ? -7.938 1.108 12.094 1 98.81 115 ASN A O 1
ATOM 876 N N . GLY A 1 116 ? -6.75 -0.781 11.891 1 98.5 116 GLY A N 1
ATOM 877 C CA . GLY A 1 116 ? -7.598 -1.461 12.859 1 98.5 116 GLY A CA 1
ATOM 878 C C . GLY A 1 116 ? -7.246 -2.926 13.031 1 98.5 116 GLY A C 1
ATOM 879 O O . GLY A 1 116 ? -6.09 -3.32 12.859 1 98.5 116 GLY A O 1
ATOM 880 N N . ARG A 1 117 ? -8.219 -3.688 13.516 1 98.25 117 ARG A N 1
ATOM 881 C CA . ARG A 1 117 ? -8.086 -5.125 13.734 1 98.25 117 ARG A CA 1
ATOM 882 C C . ARG A 1 117 ? -8.977 -5.906 12.781 1 98.25 117 ARG A C 1
ATOM 884 O O . ARG A 1 117 ? -10.125 -5.523 12.539 1 98.25 117 ARG A O 1
ATOM 891 N N . ALA A 1 118 ? -8.398 -6.961 12.281 1 98.12 118 ALA A N 1
ATOM 892 C CA . ALA A 1 118 ? -9.141 -7.715 11.266 1 98.12 118 ALA A CA 1
ATOM 893 C C . ALA A 1 118 ? -9.312 -9.172 11.688 1 98.12 118 ALA A C 1
ATOM 895 O O . ALA A 1 118 ? -8.5 -9.703 12.453 1 98.12 118 ALA A O 1
ATOM 896 N N . ALA A 1 119 ? -10.352 -9.766 11.164 1 97.69 119 ALA A N 1
ATOM 897 C CA . ALA A 1 119 ? -10.594 -11.203 11.234 1 97.69 119 ALA A CA 1
ATOM 898 C C . ALA A 1 119 ? -11.102 -11.742 9.906 1 97.69 119 ALA A C 1
ATOM 900 O O . ALA A 1 119 ? -11.914 -11.102 9.234 1 97.69 119 ALA A O 1
ATOM 901 N N . MET A 1 120 ? -10.586 -12.914 9.562 1 98.06 120 MET A N 1
ATOM 902 C CA . MET A 1 120 ? -11.086 -13.57 8.359 1 98.06 120 MET A CA 1
ATOM 903 C C . MET A 1 120 ? -12.492 -14.117 8.578 1 98.06 120 MET A C 1
ATOM 905 O O . MET A 1 120 ? -12.781 -14.703 9.617 1 98.06 120 MET A O 1
ATOM 909 N N . THR A 1 121 ? -13.375 -13.922 7.609 1 97.75 121 THR A N 1
ATOM 910 C CA . THR A 1 121 ? -14.727 -14.453 7.68 1 97.75 121 THR A CA 1
ATOM 911 C C . THR A 1 121 ? -15.039 -15.289 6.438 1 97.75 121 THR A C 1
ATOM 913 O O . THR A 1 121 ? -14.578 -14.977 5.34 1 97.75 121 THR A O 1
ATOM 916 N N . ARG A 1 122 ? -15.805 -16.328 6.629 1 97.25 122 ARG A N 1
ATOM 917 C CA . ARG A 1 122 ? -16.328 -17.172 5.555 1 97.25 122 ARG A CA 1
ATOM 918 C C . ARG A 1 122 ? -17.844 -17.188 5.551 1 97.25 122 ARG A C 1
ATOM 920 O O . ARG A 1 122 ? -18.469 -18.078 4.988 1 97.25 122 ARG A O 1
ATOM 927 N N . ASP A 1 123 ? -18.438 -16.172 6.266 1 96.88 123 ASP A N 1
ATOM 928 C CA . ASP A 1 123 ? -19.875 -16.109 6.391 1 96.88 123 ASP A CA 1
ATOM 929 C C . ASP A 1 123 ? -20.531 -15.781 5.043 1 96.88 123 ASP A C 1
ATOM 931 O O . ASP A 1 123 ? -20.406 -14.664 4.539 1 96.88 123 ASP A O 1
ATOM 935 N N . ALA A 1 124 ? -21.312 -16.703 4.527 1 97.38 124 ALA A N 1
ATOM 936 C CA . ALA A 1 124 ? -21.922 -16.578 3.201 1 97.38 124 ALA A CA 1
ATOM 937 C C . ALA A 1 124 ? -22.875 -15.383 3.146 1 97.38 124 ALA A C 1
ATOM 939 O O . ALA A 1 124 ? -23 -14.727 2.113 1 97.38 124 ALA A O 1
ATOM 940 N N . ALA A 1 125 ? -23.547 -15.117 4.191 1 97.81 125 ALA A N 1
ATOM 941 C CA . ALA A 1 125 ? -24.516 -14.016 4.227 1 97.81 125 ALA A CA 1
ATOM 942 C C . ALA A 1 125 ? -23.812 -12.672 4.07 1 97.81 125 ALA A C 1
ATOM 944 O O . ALA A 1 125 ? -24.359 -11.75 3.467 1 97.81 125 ALA A O 1
ATOM 945 N N . LEU A 1 126 ? -22.625 -12.586 4.637 1 97.44 126 LEU A N 1
ATOM 946 C CA . LEU A 1 126 ? -21.828 -11.359 4.527 1 97.44 126 LEU A CA 1
ATOM 947 C C . LEU A 1 126 ? -21.188 -11.25 3.146 1 97.44 126 LEU A C 1
ATOM 949 O O . LEU A 1 126 ? -21.047 -10.148 2.613 1 97.44 126 LEU A O 1
ATOM 953 N N . LEU A 1 127 ? -20.828 -12.375 2.564 1 98.31 127 LEU A N 1
ATOM 954 C CA . LEU A 1 127 ? -20 -12.375 1.367 1 98.31 127 LEU A CA 1
ATOM 955 C C . LEU A 1 127 ? -20.859 -12.312 0.108 1 98.31 127 LEU A C 1
ATOM 957 O O . LEU A 1 127 ? -20.453 -11.742 -0.903 1 98.31 127 LEU A O 1
ATOM 961 N N . ALA A 1 128 ? -22.047 -12.836 0.107 1 98.25 128 ALA A N 1
ATOM 962 C CA . ALA A 1 128 ? -22.906 -12.961 -1.066 1 98.25 128 ALA A CA 1
ATOM 963 C C . ALA A 1 128 ? -23.141 -11.594 -1.711 1 98.25 128 ALA A C 1
ATOM 965 O O . ALA A 1 128 ? -23.094 -11.461 -2.936 1 98.25 128 ALA A O 1
ATOM 966 N N . PRO A 1 129 ? -23.391 -10.555 -0.918 1 97.94 129 PRO A N 1
ATOM 967 C CA . PRO A 1 129 ? -23.641 -9.242 -1.517 1 97.94 129 PRO A CA 1
ATOM 968 C C . PRO A 1 129 ? -22.406 -8.672 -2.215 1 97.94 129 PRO A C 1
ATOM 970 O O . PRO A 1 129 ? -22.516 -7.68 -2.941 1 97.94 129 PRO A O 1
ATOM 973 N N . LEU A 1 130 ? -21.234 -9.242 -2.008 1 98.38 130 LEU A N 1
ATOM 974 C CA . LEU A 1 130 ? -20 -8.734 -2.584 1 98.38 130 LEU A CA 1
ATOM 975 C C . LEU A 1 130 ? -19.594 -9.539 -3.816 1 98.38 130 LEU A C 1
ATOM 977 O O . LEU A 1 130 ? -18.453 -9.469 -4.262 1 98.38 130 LEU A O 1
ATOM 981 N N . ALA A 1 131 ? -20.531 -10.273 -4.379 1 98.31 131 ALA A N 1
ATOM 982 C CA . ALA A 1 131 ? -20.25 -11.039 -5.586 1 98.31 131 ALA A CA 1
ATOM 983 C C . ALA A 1 131 ? -19.875 -10.125 -6.75 1 98.31 131 ALA A C 1
ATOM 985 O O . ALA A 1 131 ? -20.422 -9.023 -6.879 1 98.31 131 ALA A O 1
ATOM 986 N N . ALA A 1 132 ? -18.938 -10.477 -7.461 1 97.38 132 ALA A N 1
ATOM 987 C CA . ALA A 1 132 ? -18.562 -9.836 -8.719 1 97.38 132 ALA A CA 1
ATOM 988 C C . ALA A 1 132 ? -18.656 -10.82 -9.883 1 97.38 132 ALA A C 1
ATOM 990 O O . ALA A 1 132 ? -18.141 -11.938 -9.805 1 97.38 132 ALA A O 1
ATOM 991 N N . GLN A 1 133 ? -19.344 -10.383 -10.906 1 95.25 133 GLN A N 1
ATOM 992 C CA . GLN A 1 133 ? -19.578 -11.242 -12.07 1 95.25 133 GLN A CA 1
ATOM 993 C C . GLN A 1 133 ? -20.234 -12.555 -11.648 1 95.25 133 GLN A C 1
ATOM 995 O O . GLN A 1 133 ? -19.828 -13.625 -12.102 1 95.25 133 GLN A O 1
ATOM 1000 N N . GLY A 1 134 ? -21.062 -12.445 -10.703 1 95.44 134 GLY A N 1
ATOM 1001 C CA . GLY A 1 134 ? -21.859 -13.578 -10.258 1 95.44 134 GLY A CA 1
ATOM 1002 C C . GLY A 1 134 ? -21.109 -14.508 -9.32 1 95.44 134 GLY A C 1
ATOM 1003 O O . GLY A 1 134 ? -21.641 -15.547 -8.922 1 95.44 134 GLY A O 1
ATOM 1004 N N . LYS A 1 135 ? -19.922 -14.18 -8.914 1 97.06 135 LYS A N 1
ATOM 1005 C CA . LYS A 1 135 ? -19.109 -15.047 -8.07 1 97.06 135 LYS A CA 1
ATOM 1006 C C . LYS A 1 135 ? -18.859 -14.398 -6.711 1 97.06 135 LYS A C 1
ATOM 1008 O O . LYS A 1 135 ? -18.25 -13.328 -6.633 1 97.06 135 LYS A O 1
ATOM 1013 N N . PRO A 1 136 ? -19.25 -15.07 -5.699 1 97.75 136 PRO A N 1
ATOM 1014 C CA . PRO A 1 136 ? -18.906 -14.547 -4.375 1 97.75 136 PRO A CA 1
ATOM 1015 C C . PRO A 1 136 ? -17.422 -14.664 -4.066 1 97.75 136 PRO A C 1
ATOM 1017 O O . PRO A 1 136 ? -16.719 -15.508 -4.645 1 97.75 136 PRO A O 1
ATOM 1020 N N . PRO A 1 137 ? -16.953 -13.742 -3.182 1 98.31 137 PRO A N 1
ATOM 1021 C CA . PRO A 1 137 ? -15.562 -13.922 -2.748 1 98.31 137 PRO A CA 1
ATOM 1022 C C . PRO A 1 137 ? -15.344 -15.234 -1.998 1 98.31 137 PRO A C 1
ATOM 1024 O O . PRO A 1 137 ? -16.297 -15.82 -1.482 1 98.31 137 PRO A O 1
ATOM 1027 N N . LEU A 1 138 ? -14.102 -15.656 -1.956 1 97.94 138 LEU A N 1
ATOM 1028 C CA . LEU A 1 138 ? -13.742 -16.891 -1.269 1 97.94 138 LEU A CA 1
ATOM 1029 C C . LEU A 1 138 ? -13.844 -16.719 0.244 1 97.94 138 LEU A C 1
ATOM 1031 O O . LEU A 1 138 ? -14.109 -17.688 0.965 1 97.94 138 LEU A O 1
ATOM 1035 N N . ALA A 1 139 ? -13.555 -15.57 0.722 1 98.38 139 ALA A N 1
ATOM 1036 C CA . ALA A 1 139 ? -13.586 -15.117 2.109 1 98.38 139 ALA A CA 1
ATOM 1037 C C . ALA A 1 139 ? -13.547 -13.594 2.188 1 98.38 139 ALA A C 1
ATOM 1039 O O . ALA A 1 139 ? -13.656 -12.914 1.166 1 98.38 139 ALA A O 1
ATOM 1040 N N . GLY A 1 140 ? -13.547 -13.109 3.334 1 98.44 140 GLY A N 1
ATOM 1041 C CA . GLY A 1 140 ? -13.406 -11.68 3.551 1 98.44 140 GLY A CA 1
ATOM 1042 C C . GLY A 1 140 ? -12.641 -11.344 4.816 1 98.44 140 GLY A C 1
ATOM 1043 O O . GLY A 1 140 ? -12.367 -12.219 5.637 1 98.44 140 GLY A O 1
ATOM 1044 N N . LEU A 1 141 ? -12.172 -10.148 4.91 1 98.69 141 LEU A N 1
ATOM 1045 C CA . LEU A 1 141 ? -11.609 -9.578 6.129 1 98.69 141 LEU A CA 1
ATOM 1046 C C . LEU A 1 141 ? -12.586 -8.609 6.777 1 98.69 141 LEU A C 1
ATOM 1048 O O . LEU A 1 141 ? -12.945 -7.594 6.184 1 98.69 141 LEU A O 1
ATOM 1052 N N . LEU A 1 142 ? -13.055 -8.945 7.949 1 98.56 142 LEU A N 1
ATOM 1053 C CA . LEU A 1 142 ? -13.805 -8.016 8.789 1 98.56 142 LEU A CA 1
ATOM 1054 C C . LEU A 1 142 ? -12.859 -7.121 9.578 1 98.56 142 LEU A C 1
ATOM 1056 O O . LEU A 1 142 ? -12.109 -7.605 10.438 1 98.56 142 LEU A O 1
ATOM 1060 N N . VAL A 1 143 ? -12.953 -5.848 9.336 1 98.62 143 VAL A N 1
ATOM 1061 C CA . VAL A 1 143 ? -12.016 -4.914 9.945 1 98.62 143 VAL A CA 1
ATOM 1062 C C . VAL A 1 143 ? -12.75 -4.02 10.945 1 98.62 143 VAL A C 1
ATOM 1064 O O . VAL A 1 143 ? -13.664 -3.279 10.57 1 98.62 143 VAL A O 1
ATOM 1067 N N . SER A 1 144 ? -12.367 -4.137 12.195 1 98.69 144 SER A N 1
ATOM 1068 C CA . SER A 1 144 ? -12.773 -3.164 13.211 1 98.69 144 SER A CA 1
ATOM 1069 C C . SER A 1 144 ? -11.883 -1.927 13.18 1 98.69 144 SER A C 1
ATOM 1071 O O . SER A 1 144 ? -10.711 -1.992 13.547 1 98.69 144 SER A O 1
ATOM 1073 N N . VAL A 1 145 ? -12.469 -0.805 12.82 1 98.62 145 VAL A N 1
ATOM 1074 C CA . VAL A 1 145 ? -11.727 0.427 12.578 1 98.62 145 VAL A CA 1
ATOM 1075 C C . VAL A 1 145 ? -11.297 1.044 13.906 1 98.62 145 VAL A C 1
ATOM 1077 O O . VAL A 1 145 ? -12.109 1.175 14.828 1 98.62 145 VAL A O 1
ATOM 1080 N N . GLU A 1 146 ? -10.047 1.415 13.969 1 98.5 146 GLU A N 1
ATOM 1081 C CA . GLU A 1 146 ? -9.523 2.064 15.164 1 98.5 146 GLU A CA 1
ATOM 1082 C C . GLU A 1 146 ? -9.039 3.479 14.867 1 98.5 146 GLU A C 1
ATOM 1084 O O . GLU A 1 146 ? -9.062 4.352 15.734 1 98.5 146 GLU A O 1
ATOM 1089 N N . GLU A 1 147 ? -8.5 3.697 13.68 1 98.31 147 GLU A N 1
ATOM 1090 C CA . GLU A 1 147 ? -7.988 4.98 13.219 1 98.31 147 GLU A CA 1
ATOM 1091 C C . GLU A 1 147 ? -8.352 5.23 11.758 1 98.31 147 GLU A C 1
ATOM 1093 O O . GLU A 1 147 ? -8.297 4.312 10.938 1 98.31 147 GLU A O 1
ATOM 1098 N N . VAL A 1 148 ? -8.68 6.457 11.469 1 98.75 148 VAL A N 1
ATOM 1099 C CA . VAL A 1 148 ? -9.023 6.879 10.117 1 98.75 148 VAL A CA 1
ATOM 1100 C C . VAL A 1 148 ? -8.531 8.305 9.883 1 98.75 148 VAL A C 1
ATOM 1102 O O . VAL A 1 148 ? -8.828 9.211 10.672 1 98.75 148 VAL A O 1
ATOM 1105 N N . PHE A 1 149 ? -7.805 8.547 8.789 1 98.69 149 PHE A N 1
ATOM 1106 C CA . PHE A 1 149 ? -7.414 9.914 8.461 1 98.69 149 PHE A CA 1
ATOM 1107 C C . PHE A 1 149 ? -6.98 10.016 7.004 1 98.69 149 PHE A C 1
ATOM 1109 O O . PHE A 1 149 ? -6.438 9.055 6.445 1 98.69 149 PHE A O 1
ATOM 1116 N N . PHE A 1 150 ? -7.238 11.172 6.426 1 98.69 150 PHE A N 1
ATOM 1117 C CA . PHE A 1 150 ? -6.773 11.461 5.074 1 98.69 150 PHE A CA 1
ATOM 1118 C C . PHE A 1 150 ? -5.285 11.797 5.07 1 98.69 150 PHE A C 1
ATOM 1120 O O . PHE A 1 150 ? -4.793 12.461 5.98 1 98.69 150 PHE A O 1
ATOM 1127 N N . HIS A 1 151 ? -4.621 11.281 4.121 1 98.38 151 HIS A N 1
ATOM 1128 C CA . HIS A 1 151 ? -3.213 11.531 3.844 1 98.38 151 HIS A CA 1
ATOM 1129 C C . HIS A 1 151 ? -3.045 12.508 2.686 1 98.38 151 HIS A C 1
ATOM 1131 O O . HIS A 1 151 ? -3.695 12.367 1.647 1 98.38 151 HIS A O 1
ATOM 1137 N N . CYS A 1 152 ? -2.24 13.539 2.783 1 98.19 152 CYS A N 1
ATOM 1138 C CA . CYS A 1 152 ? -2.086 14.578 1.776 1 98.19 152 CYS A CA 1
ATOM 1139 C C . CYS A 1 152 ? -1.67 13.984 0.436 1 98.19 152 CYS A C 1
ATOM 1141 O O . CYS A 1 152 ? -1.221 12.844 0.372 1 98.19 152 CYS A O 1
ATOM 1143 N N . GLY A 1 153 ? -1.744 14.75 -0.615 1 98.56 153 GLY A N 1
ATOM 1144 C CA . GLY A 1 153 ? -1.581 14.25 -1.97 1 98.56 153 GLY A CA 1
ATOM 1145 C C . GLY A 1 153 ? -0.165 14.398 -2.494 1 98.56 153 GLY A C 1
ATOM 1146 O O . GLY A 1 153 ? 0.09 14.172 -3.68 1 98.56 153 GLY A O 1
ATOM 1147 N N . LYS A 1 154 ? 0.832 14.695 -1.686 1 98.62 154 LYS A N 1
ATOM 1148 C CA . LYS A 1 154 ? 2.156 15.078 -2.164 1 98.62 154 LYS A CA 1
ATOM 1149 C C . LYS A 1 154 ? 2.84 13.914 -2.879 1 98.62 154 LYS A C 1
ATOM 1151 O O . LYS A 1 154 ? 3.475 14.102 -3.918 1 98.62 154 LYS A O 1
ATOM 1156 N N . ALA A 1 155 ? 2.734 12.711 -2.311 1 98.69 155 ALA A N 1
ATOM 1157 C CA . ALA A 1 155 ? 3.354 11.562 -2.961 1 98.69 155 ALA A CA 1
ATOM 1158 C C . ALA A 1 155 ? 2.801 11.359 -4.371 1 98.69 155 ALA A C 1
ATOM 1160 O O . ALA A 1 155 ? 3.553 11.086 -5.305 1 98.69 155 ALA A O 1
ATOM 1161 N N . MET A 1 156 ? 1.47 11.5 -4.488 1 98.69 156 MET A N 1
ATOM 1162 C CA . MET A 1 156 ? 0.816 11.344 -5.781 1 98.69 156 MET A CA 1
ATOM 1163 C C . MET A 1 156 ? 1.185 12.484 -6.723 1 98.69 156 MET A C 1
ATOM 1165 O O . MET A 1 156 ? 1.375 12.266 -7.922 1 98.69 156 MET A O 1
ATOM 1169 N N . MET A 1 157 ? 1.278 13.656 -6.199 1 98.5 157 MET A N 1
ATOM 1170 C CA . MET A 1 157 ? 1.668 14.812 -7 1 98.5 157 MET A CA 1
ATOM 1171 C C . MET A 1 157 ? 3.092 14.656 -7.523 1 98.5 157 MET A C 1
ATOM 1173 O O . MET A 1 157 ? 3.344 14.852 -8.711 1 98.5 157 MET A O 1
ATOM 1177 N N . ARG A 1 158 ? 4.039 14.266 -6.691 1 98.69 158 ARG A N 1
ATOM 1178 C CA . ARG A 1 158 ? 5.438 14.117 -7.078 1 98.69 158 ARG A CA 1
ATOM 1179 C C . ARG A 1 158 ? 5.598 13.008 -8.117 1 98.69 158 ARG A C 1
ATOM 1181 O O . ARG A 1 158 ? 6.41 13.12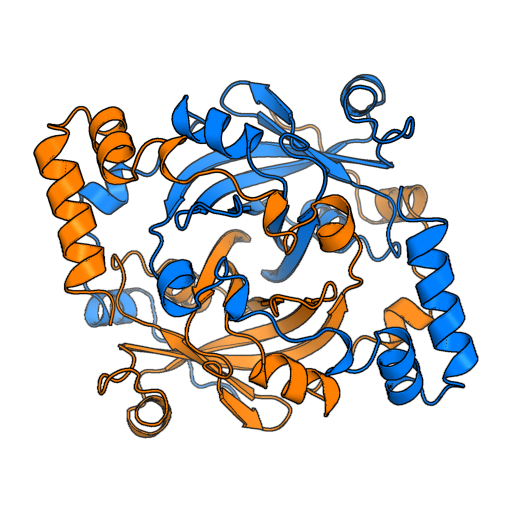5 -9.039 1 98.69 158 ARG A O 1
ATOM 1188 N N . SER A 1 159 ? 4.836 11.961 -7.961 1 98.75 159 SER A N 1
ATOM 1189 C CA . SER A 1 159 ? 4.973 10.781 -8.812 1 98.75 159 SER A CA 1
ATOM 1190 C C . SER A 1 159 ? 4.234 10.969 -10.133 1 98.75 159 SER A C 1
ATOM 1192 O O . SER A 1 159 ? 4.492 10.25 -11.102 1 98.75 159 SER A O 1
ATOM 1194 N N . GLY A 1 160 ? 3.252 11.906 -10.148 1 98.5 160 GLY A N 1
ATOM 1195 C CA . GLY A 1 160 ? 2.375 11.992 -11.305 1 98.5 160 GLY A CA 1
ATOM 1196 C C . GLY A 1 160 ? 1.591 10.719 -11.555 1 98.5 160 GLY A C 1
ATOM 1197 O O . GLY A 1 160 ? 1.401 10.312 -12.703 1 98.5 160 GLY A O 1
ATOM 1198 N N . LEU A 1 161 ? 1.134 10.102 -10.516 1 98.69 161 LEU A N 1
ATOM 1199 C CA . LEU A 1 161 ? 0.619 8.742 -10.578 1 98.69 161 LEU A CA 1
ATOM 1200 C C . LEU A 1 161 ? -0.595 8.664 -11.5 1 98.69 161 LEU A C 1
ATOM 1202 O O . LEU A 1 161 ? -0.795 7.656 -12.188 1 98.69 161 LEU A O 1
ATOM 1206 N N . TRP A 1 162 ? -1.414 9.734 -11.555 1 98.62 162 TRP A N 1
ATOM 1207 C CA . TRP A 1 162 ? -2.672 9.68 -12.289 1 98.62 162 TRP A CA 1
ATOM 1208 C C . TRP A 1 162 ? -2.533 10.336 -13.656 1 98.62 162 TRP A C 1
ATOM 1210 O O . TRP A 1 162 ? -3.51 10.445 -14.406 1 98.62 162 TRP A O 1
ATOM 1220 N N . ASP A 1 163 ? -1.333 10.844 -14.023 1 98.44 163 ASP A N 1
ATOM 1221 C CA . ASP A 1 163 ? -1.077 11.461 -15.32 1 98.44 163 ASP A CA 1
ATOM 1222 C C . ASP A 1 163 ? -0.886 10.398 -16.406 1 98.44 163 ASP A C 1
ATOM 1224 O O . ASP A 1 163 ? 0.165 9.758 -16.469 1 98.44 163 ASP A O 1
ATOM 1228 N N . ALA A 1 164 ? -1.854 10.211 -17.25 1 97.88 164 ALA A N 1
ATOM 1229 C CA . ALA A 1 164 ? -1.851 9.164 -18.266 1 97.88 164 ALA A CA 1
ATOM 1230 C C . ALA A 1 164 ? -0.654 9.312 -19.203 1 97.88 164 ALA A C 1
ATOM 1232 O O . ALA A 1 164 ? -0.145 8.328 -19.734 1 97.88 164 ALA A O 1
ATOM 1233 N N . SER A 1 165 ? -0.219 10.508 -19.375 1 98.12 165 SER A N 1
ATOM 1234 C CA . SER A 1 165 ? 0.891 10.75 -20.297 1 98.12 165 SER A CA 1
ATOM 1235 C C . SER A 1 165 ? 2.205 10.227 -19.734 1 98.12 165 SER A C 1
ATOM 1237 O O . SER A 1 165 ? 3.193 10.094 -20.453 1 98.12 165 SER A O 1
ATOM 1239 N N . ARG A 1 166 ? 2.227 9.867 -18.438 1 97.81 166 ARG A N 1
ATOM 1240 C CA . ARG A 1 166 ? 3.441 9.406 -17.781 1 97.81 166 ARG A CA 1
ATOM 1241 C C . ARG A 1 166 ? 3.445 7.883 -17.641 1 97.81 166 ARG A C 1
ATOM 1243 O O . ARG A 1 166 ? 4.379 7.305 -17.078 1 97.81 166 ARG A O 1
ATOM 1250 N N . GLN A 1 167 ? 2.426 7.215 -18.141 1 98.31 167 GLN A N 1
ATOM 1251 C CA . GLN A 1 167 ? 2.354 5.762 -18.031 1 98.31 167 GLN A CA 1
ATOM 1252 C C . GLN A 1 167 ? 3.404 5.09 -18.906 1 98.31 167 GLN A C 1
ATOM 1254 O O . GLN A 1 167 ? 3.648 5.523 -20.031 1 98.31 167 GLN A O 1
ATOM 1259 N N . VAL A 1 168 ? 4.008 4.094 -18.359 1 98.31 168 VAL A N 1
ATOM 1260 C CA . VAL A 1 168 ? 4.957 3.266 -19.094 1 98.31 168 VAL A CA 1
ATOM 1261 C C . VAL A 1 168 ? 4.215 2.375 -20.094 1 98.31 168 VAL A C 1
ATOM 1263 O O . VAL A 1 168 ? 3.254 1.693 -19.719 1 98.31 168 VAL A O 1
ATOM 1266 N N . PRO A 1 169 ? 4.605 2.443 -21.375 1 97.88 169 PRO A N 1
ATOM 1267 C CA . PRO A 1 169 ? 3.979 1.5 -22.312 1 97.88 169 PRO A CA 1
ATOM 1268 C C . PRO A 1 169 ? 4.148 0.045 -21.875 1 97.88 169 PRO A C 1
ATOM 1270 O O . PRO A 1 169 ? 5.266 -0.394 -21.594 1 97.88 169 PRO A O 1
ATOM 1273 N N . ARG A 1 170 ? 3.098 -0.645 -21.828 1 97.06 170 ARG A N 1
ATOM 1274 C CA . ARG A 1 170 ? 3.117 -2.01 -21.312 1 97.06 170 ARG A CA 1
ATOM 1275 C C . ARG A 1 170 ? 4.141 -2.861 -22.062 1 97.06 170 ARG A C 1
ATOM 1277 O O . ARG A 1 170 ? 4.82 -3.695 -21.453 1 97.06 170 ARG A O 1
ATOM 1284 N N . ALA A 1 171 ? 4.316 -2.635 -23.297 1 96.69 171 ALA A N 1
ATOM 1285 C CA . ALA A 1 171 ? 5.172 -3.455 -24.141 1 96.69 171 ALA A CA 1
ATOM 1286 C C . ALA A 1 171 ? 6.648 -3.203 -23.844 1 96.69 171 ALA A C 1
ATOM 1288 O O . ALA A 1 171 ? 7.516 -3.965 -24.281 1 96.69 171 ALA A O 1
ATOM 1289 N N . SER A 1 172 ? 6.918 -2.191 -23.078 1 97.25 172 SER A N 1
ATOM 1290 C CA . SER A 1 172 ? 8.305 -1.812 -22.828 1 97.25 172 SER A CA 1
ATOM 1291 C C . SER A 1 172 ? 8.883 -2.561 -21.641 1 97.25 172 SER A C 1
ATOM 1293 O O . SER A 1 172 ? 10.07 -2.412 -21.312 1 97.25 172 SER A O 1
ATOM 1295 N N . PHE A 1 173 ? 8.18 -3.383 -21 1 98.25 173 PHE A N 1
ATOM 1296 C CA . PHE A 1 173 ? 8.617 -4.188 -19.875 1 98.25 173 PHE A CA 1
ATOM 1297 C C . PHE A 1 173 ? 8.227 -5.648 -20.062 1 98.25 173 PHE A C 1
ATOM 1299 O O . PHE A 1 173 ? 7.141 -5.945 -20.562 1 98.25 173 PHE A O 1
ATOM 1306 N N . PRO A 1 174 ? 9.055 -6.555 -19.688 1 98.06 174 PRO A N 1
ATOM 1307 C CA . PRO A 1 174 ? 8.727 -7.969 -19.859 1 98.06 174 PRO A CA 1
ATOM 1308 C C . PRO A 1 174 ? 7.43 -8.359 -19.156 1 98.06 174 PRO A C 1
ATOM 1310 O O . PRO A 1 174 ? 7.102 -7.812 -18.109 1 98.06 174 PRO A O 1
ATOM 1313 N N . SER A 1 175 ? 6.688 -9.352 -19.812 1 97.81 175 SER A N 1
ATOM 1314 C CA . SER A 1 175 ? 5.492 -9.891 -19.172 1 97.81 175 SER A CA 1
ATOM 1315 C C . SER A 1 175 ? 5.848 -10.688 -17.922 1 97.81 175 SER A C 1
ATOM 1317 O O . SER A 1 175 ? 6.992 -11.109 -17.75 1 97.81 175 SER A O 1
ATOM 1319 N N . LEU A 1 176 ? 4.879 -10.867 -17.047 1 98.12 176 LEU A N 1
ATOM 1320 C CA . LEU A 1 176 ? 5.109 -11.695 -15.867 1 98.12 176 LEU A CA 1
ATOM 1321 C C . LEU A 1 176 ? 5.516 -13.109 -16.266 1 98.12 176 LEU A C 1
ATOM 1323 O O . LEU A 1 176 ? 6.352 -13.727 -15.609 1 98.12 176 LEU A O 1
ATOM 1327 N N . GLY A 1 177 ? 4.883 -13.641 -17.312 1 97.94 177 GLY A N 1
ATOM 1328 C CA . GLY A 1 177 ? 5.273 -14.961 -17.797 1 97.94 177 GLY A CA 1
ATOM 1329 C C . GLY A 1 177 ? 6.738 -15.047 -18.172 1 97.94 177 GLY A C 1
ATOM 1330 O O . GLY A 1 177 ? 7.422 -16.016 -17.812 1 97.94 177 GLY A O 1
ATOM 1331 N N . ARG A 1 178 ? 7.242 -14.055 -18.922 1 98 178 ARG A N 1
ATOM 1332 C CA . ARG A 1 178 ? 8.648 -14.023 -19.312 1 98 178 ARG A CA 1
ATOM 1333 C C . ARG A 1 178 ? 9.547 -13.891 -18.094 1 98 178 ARG A C 1
ATOM 1335 O O . ARG A 1 178 ? 10.594 -14.539 -18 1 98 178 ARG A O 1
ATOM 1342 N N . ILE A 1 179 ? 9.203 -13.07 -17.125 1 98.38 179 ILE A N 1
ATOM 1343 C CA . ILE A 1 179 ? 9.977 -12.883 -15.891 1 98.38 179 ILE A CA 1
ATOM 1344 C C . ILE A 1 179 ? 10.07 -14.203 -15.133 1 98.38 179 ILE A C 1
ATOM 1346 O O . ILE A 1 179 ? 11.156 -14.602 -14.711 1 98.38 179 ILE A O 1
ATOM 1350 N N . LEU A 1 180 ? 8.891 -14.867 -14.969 1 97.62 180 LEU A N 1
ATOM 1351 C CA . LEU A 1 180 ? 8.859 -16.141 -14.266 1 97.62 180 LEU A CA 1
ATOM 1352 C C . LEU A 1 180 ? 9.742 -17.172 -14.961 1 97.62 180 LEU A C 1
ATOM 1354 O O . LEU A 1 180 ? 10.484 -17.906 -14.305 1 97.62 180 LEU A O 1
ATOM 1358 N N . ALA A 1 181 ? 9.633 -17.203 -16.297 1 97.94 181 ALA A N 1
ATOM 1359 C CA . ALA A 1 181 ? 10.461 -18.125 -17.062 1 97.94 181 ALA A CA 1
ATOM 1360 C C . ALA A 1 181 ? 11.938 -17.891 -16.797 1 97.94 181 ALA A C 1
ATOM 1362 O O . ALA A 1 181 ? 12.711 -18.828 -16.609 1 97.94 181 ALA A O 1
ATOM 1363 N N . ASP A 1 182 ? 12.359 -16.641 -16.797 1 97.56 182 ASP A N 1
ATOM 1364 C CA . ASP A 1 182 ? 13.75 -16.281 -16.531 1 97.56 182 ASP A CA 1
ATOM 1365 C C . ASP A 1 182 ? 14.156 -16.703 -15.117 1 97.56 182 ASP A C 1
ATOM 1367 O O . ASP A 1 182 ? 15.227 -17.281 -14.922 1 97.56 182 ASP A O 1
ATOM 1371 N N . GLN A 1 183 ? 13.359 -16.422 -14.141 1 97.31 183 GLN A N 1
ATOM 1372 C CA . GLN A 1 183 ? 13.672 -16.641 -12.734 1 97.31 183 GLN A CA 1
ATOM 1373 C C . GLN A 1 183 ? 13.742 -18.141 -12.414 1 97.31 183 GLN A C 1
ATOM 1375 O O . GLN A 1 183 ? 14.547 -18.562 -11.586 1 97.31 183 GLN A O 1
ATOM 1380 N N . LEU A 1 184 ? 12.898 -18.891 -13.039 1 96.12 184 LEU A N 1
ATOM 1381 C CA . LEU A 1 184 ? 12.797 -20.312 -12.727 1 96.12 184 LEU A CA 1
ATOM 1382 C C . LEU A 1 184 ? 13.531 -21.156 -13.766 1 96.12 184 LEU A C 1
ATOM 1384 O O . LEU A 1 184 ? 13.5 -22.391 -13.711 1 96.12 184 LEU A O 1
ATOM 1388 N N . ALA A 1 185 ? 14.148 -20.516 -14.719 1 95.69 185 ALA A N 1
ATOM 1389 C CA . ALA A 1 185 ? 14.852 -21.203 -15.789 1 95.69 185 ALA A CA 1
ATOM 1390 C C . ALA A 1 185 ? 13.93 -22.203 -16.5 1 95.69 185 ALA A C 1
ATOM 1392 O O . ALA A 1 185 ? 14.273 -23.375 -16.656 1 95.69 185 ALA A O 1
ATOM 1393 N N . GLU A 1 186 ? 12.758 -21.656 -16.922 1 95.06 186 GLU A N 1
ATOM 1394 C CA . GLU A 1 186 ? 11.742 -22.469 -17.594 1 95.06 186 GLU A CA 1
ATOM 1395 C C . GLU A 1 186 ? 11.43 -21.922 -18.984 1 95.06 186 GLU A C 1
ATOM 1397 O O . GLU A 1 186 ? 11.977 -20.906 -19.391 1 95.06 186 GLU A O 1
ATOM 1402 N N . ASP A 1 187 ? 10.672 -22.719 -19.688 1 95.25 187 ASP A N 1
ATOM 1403 C CA . ASP A 1 187 ? 10.234 -22.344 -21.031 1 95.25 187 ASP A CA 1
ATOM 1404 C C . ASP A 1 187 ? 9.336 -21.109 -20.984 1 95.25 187 ASP A C 1
ATOM 1406 O O . ASP A 1 187 ? 8.344 -21.078 -20.25 1 95.25 187 ASP A O 1
ATOM 1410 N N . ALA A 1 188 ? 9.688 -20.141 -21.766 1 95.25 188 ALA A N 1
ATOM 1411 C CA . ALA A 1 188 ? 8.992 -18.859 -21.75 1 95.25 188 ALA A CA 1
ATOM 1412 C C . ALA A 1 188 ? 7.551 -19 -22.219 1 95.25 188 ALA A C 1
ATOM 1414 O O . ALA A 1 188 ? 6.645 -18.391 -21.656 1 95.25 188 ALA A O 1
ATOM 1415 N N . GLU A 1 189 ? 7.32 -19.766 -23.219 1 96.69 189 GLU A N 1
ATOM 1416 C CA . GLU A 1 189 ? 5.977 -19.922 -23.766 1 96.69 189 GLU A CA 1
ATOM 1417 C C . GLU A 1 189 ? 5.043 -20.562 -22.734 1 96.69 189 GLU A C 1
ATOM 1419 O O . GLU A 1 189 ? 3.879 -20.172 -22.625 1 96.69 189 GLU A O 1
ATOM 1424 N N . ARG A 1 190 ? 5.555 -21.547 -22.078 1 95.75 190 ARG A N 1
ATOM 1425 C CA . ARG A 1 190 ? 4.766 -22.219 -21.047 1 95.75 190 ARG A CA 1
ATOM 1426 C C . ARG A 1 190 ? 4.395 -21.266 -19.922 1 95.75 190 ARG A C 1
ATOM 1428 O O . ARG A 1 190 ? 3.24 -21.234 -19.484 1 95.75 190 ARG A O 1
ATOM 1435 N N . SER A 1 191 ? 5.348 -20.547 -19.438 1 96.19 191 SER A N 1
ATOM 1436 C CA . SER A 1 191 ? 5.117 -19.609 -18.344 1 96.19 191 SER A CA 1
ATOM 1437 C C . SER A 1 191 ? 4.148 -18.5 -18.766 1 96.19 191 SER A C 1
ATOM 1439 O O . SER A 1 191 ? 3.277 -18.109 -18 1 96.19 191 SER A O 1
ATOM 1441 N N . GLU A 1 192 ? 4.305 -18.047 -19.969 1 97.12 192 GLU A N 1
ATOM 1442 C CA . GLU A 1 192 ? 3.398 -17.031 -20.5 1 97.12 192 GLU A CA 1
ATOM 1443 C C . GLU A 1 192 ? 1.969 -17.562 -20.578 1 97.12 192 GLU A C 1
ATOM 1445 O O . GLU A 1 192 ? 1.02 -16.859 -20.219 1 97.12 192 GLU A O 1
ATOM 1450 N N . ALA A 1 193 ? 1.827 -18.75 -21.078 1 97.19 193 ALA A N 1
ATOM 1451 C CA . ALA A 1 193 ? 0.506 -19.359 -21.172 1 97.19 193 ALA A CA 1
ATOM 1452 C C . ALA A 1 193 ? -0.125 -19.547 -19.797 1 97.19 193 ALA A C 1
ATOM 1454 O O . ALA A 1 193 ? -1.334 -19.359 -19.625 1 97.19 193 ALA A O 1
ATOM 1455 N N . TRP A 1 194 ? 0.71 -19.953 -18.875 1 96 194 TRP A N 1
ATOM 1456 C CA . TRP A 1 194 ? 0.249 -20.156 -17.516 1 96 194 TRP A CA 1
ATOM 1457 C C . TRP A 1 194 ? -0.325 -18.875 -16.922 1 96 194 TRP A C 1
ATOM 1459 O O . TRP A 1 194 ? -1.418 -18.875 -16.359 1 96 194 TRP A O 1
ATOM 1469 N N . ILE A 1 195 ? 0.338 -17.75 -17.094 1 96.88 195 ILE A N 1
ATOM 1470 C CA . ILE A 1 195 ? -0.109 -16.453 -16.594 1 96.88 195 ILE A CA 1
ATOM 1471 C C . ILE A 1 195 ? -1.35 -16 -17.359 1 96.88 195 ILE A C 1
ATOM 1473 O O . ILE A 1 195 ? -2.312 -15.516 -16.766 1 96.88 195 ILE A O 1
ATOM 1477 N N . ALA A 1 196 ? -1.345 -16.172 -18.672 1 96.81 196 ALA A N 1
ATOM 1478 C CA . ALA A 1 196 ? -2.469 -15.758 -19.516 1 96.81 196 ALA A CA 1
ATOM 1479 C C . ALA A 1 196 ? -3.748 -16.484 -19.109 1 96.81 196 ALA A C 1
ATOM 1481 O O . ALA A 1 196 ? -4.824 -15.883 -19.078 1 96.81 196 ALA A O 1
ATOM 1482 N N . GLU A 1 197 ? -3.594 -17.719 -18.859 1 96.31 197 GLU A N 1
ATOM 1483 C CA . GLU A 1 197 ? -4.75 -18.5 -18.422 1 96.31 197 GLU A CA 1
ATOM 1484 C C . GLU A 1 197 ? -5.301 -17.984 -17.109 1 96.31 197 GLU A C 1
ATOM 1486 O O . GLU A 1 197 ? -6.52 -17.875 -16.938 1 96.31 197 GLU A O 1
ATOM 1491 N N . SER A 1 198 ? -4.438 -17.703 -16.203 1 96.25 198 SER A N 1
ATOM 1492 C CA . SER A 1 198 ? -4.836 -17.172 -14.914 1 96.25 198 SER A CA 1
ATOM 1493 C C . SER A 1 198 ? -5.609 -15.867 -15.07 1 96.25 198 SER A C 1
ATOM 1495 O O . SER A 1 198 ? -6.66 -15.68 -14.461 1 96.25 198 SER A O 1
ATOM 1497 N N . TYR A 1 199 ? -5.172 -14.945 -15.898 1 96.56 199 TYR A N 1
ATOM 1498 C CA . TYR A 1 199 ? -5.777 -13.633 -16.094 1 96.56 199 TYR A CA 1
ATOM 1499 C C . TYR A 1 199 ? -7.113 -13.75 -16.828 1 96.56 199 TYR A C 1
ATOM 1501 O O . TYR A 1 199 ? -8.031 -12.969 -16.578 1 96.56 199 TYR A O 1
ATOM 1509 N N . SER A 1 200 ? -7.219 -14.758 -17.641 1 96.19 200 SER A N 1
ATOM 1510 C CA . SER A 1 200 ? -8.422 -14.867 -18.469 1 96.19 200 SER A CA 1
ATOM 1511 C C . SER A 1 200 ? -9.469 -15.75 -17.797 1 96.19 200 SER A C 1
ATOM 1513 O O . SER A 1 200 ? -10.656 -15.422 -17.797 1 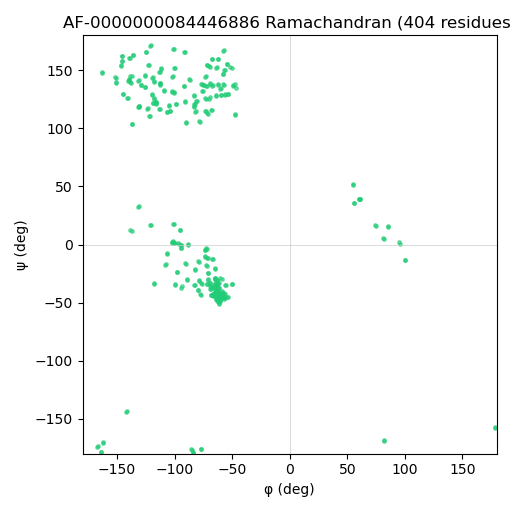96.19 200 SER A O 1
ATOM 1515 N N . LYS A 1 201 ? -9.086 -16.797 -17.125 1 94.38 201 LYS A N 1
ATOM 1516 C CA . LYS A 1 201 ? -10.047 -17.781 -16.656 1 94.38 201 LYS A CA 1
ATOM 1517 C C . LYS A 1 201 ? -10.25 -17.688 -15.141 1 94.38 201 LYS A C 1
ATOM 1519 O O . LYS A 1 201 ? -11.227 -18.219 -14.609 1 94.38 201 LYS A O 1
ATOM 1524 N N . ARG A 1 202 ? -9.336 -17.031 -14.523 1 95.56 202 ARG A N 1
ATOM 1525 C CA . ARG A 1 202 ? -9.391 -17.047 -13.062 1 95.56 202 ARG A CA 1
ATOM 1526 C C . ARG A 1 202 ? -9.258 -15.633 -12.508 1 95.56 202 ARG A C 1
ATOM 1528 O O . ARG A 1 202 ? -8.578 -15.422 -11.5 1 95.56 202 ARG A O 1
ATOM 1535 N N . LEU A 1 203 ? -9.75 -14.719 -13.227 1 95.69 203 LEU A N 1
ATOM 1536 C CA . LEU A 1 203 ? -9.773 -13.352 -12.719 1 95.69 203 LEU A CA 1
ATOM 1537 C C . LEU A 1 203 ? -10.711 -13.234 -11.523 1 95.69 203 LEU A C 1
ATOM 1539 O O . LEU A 1 203 ? -10.422 -12.5 -10.57 1 95.69 203 LEU A O 1
ATOM 1543 N N . TYR A 1 204 ? -11.938 -13.891 -11.617 1 95.88 204 TYR A N 1
ATOM 1544 C CA . TYR A 1 204 ? -12.891 -14.023 -10.516 1 95.88 204 TYR A CA 1
ATOM 1545 C C . TYR A 1 204 ? -13.219 -15.484 -10.258 1 95.88 204 TYR A C 1
ATOM 1547 O O . TYR A 1 204 ? -13.156 -16.312 -11.164 1 95.88 204 TYR A O 1
ATOM 1555 N N . MET B 1 1 ? -18.812 -4.492 17.844 1 42.59 1 MET B N 1
ATOM 1556 C CA . MET B 1 1 ? -18.844 -5.949 17.844 1 42.59 1 MET B CA 1
ATOM 1557 C C . MET B 1 1 ? -17.453 -6.535 17.688 1 42.59 1 MET B C 1
ATOM 1559 O O . MET B 1 1 ? -16.672 -6.094 16.844 1 42.59 1 MET B O 1
ATOM 1563 N N . THR B 1 2 ? -16.859 -7.145 18.641 1 52.69 2 THR B N 1
ATOM 1564 C CA . THR B 1 2 ? -15.578 -7.836 18.594 1 52.69 2 THR B CA 1
ATOM 1565 C C . THR B 1 2 ? -15.5 -8.75 17.375 1 52.69 2 THR B C 1
ATOM 1567 O O . THR B 1 2 ? -16.406 -9.547 17.141 1 52.69 2 THR B O 1
ATOM 1570 N N . PRO B 1 3 ? -14.609 -8.367 16.438 1 60.12 3 PRO B N 1
ATOM 1571 C CA . PRO B 1 3 ? -14.578 -9.312 15.32 1 60.12 3 PRO B CA 1
ATOM 1572 C C . PRO B 1 3 ? -14.484 -10.766 15.781 1 60.12 3 PRO B C 1
ATOM 1574 O O . PRO B 1 3 ? -13.898 -11.055 16.828 1 60.12 3 PRO B O 1
ATOM 1577 N N . PRO B 1 4 ? -15.242 -11.539 15.117 1 68.31 4 PRO B N 1
ATOM 1578 C CA . PRO B 1 4 ? -15.094 -12.961 15.445 1 68.31 4 PRO B CA 1
ATOM 1579 C C . PRO B 1 4 ? -13.641 -13.43 15.391 1 68.31 4 PRO B C 1
ATOM 1581 O O . PRO B 1 4 ? -12.789 -12.758 14.789 1 68.31 4 PRO B O 1
ATOM 1584 N N . GLU B 1 5 ? -13.359 -14.414 16.141 1 81.94 5 GLU B N 1
ATOM 1585 C CA . GLU B 1 5 ? -12.016 -14.977 16.156 1 81.94 5 GLU B CA 1
ATOM 1586 C C . GLU B 1 5 ? -11.609 -15.477 14.766 1 81.94 5 GLU B C 1
ATOM 1588 O O . GLU B 1 5 ? -12.406 -16.109 14.07 1 81.94 5 GLU B O 1
ATOM 1593 N N . SER B 1 6 ? -10.445 -15.047 14.297 1 87.19 6 SER B N 1
ATOM 1594 C CA . SER B 1 6 ? -9.898 -15.492 13.016 1 87.19 6 SER B CA 1
ATOM 1595 C C . SER B 1 6 ? -9.531 -16.969 13.062 1 87.19 6 SER B C 1
ATOM 1597 O O . SER B 1 6 ? -9.008 -17.453 14.07 1 87.19 6 SER B O 1
ATOM 1599 N N . PRO B 1 7 ? -9.867 -17.672 11.992 1 93.81 7 PRO B N 1
ATOM 1600 C CA . PRO B 1 7 ? -9.344 -19.047 11.93 1 93.81 7 PRO B CA 1
ATOM 1601 C C . PRO B 1 7 ? -7.828 -19.109 12.07 1 93.81 7 PRO B C 1
ATOM 1603 O O . PRO B 1 7 ? -7.133 -18.125 11.781 1 93.81 7 PRO B O 1
ATOM 1606 N N . ASP B 1 8 ? -7.367 -20.219 12.508 1 96.06 8 ASP B N 1
ATOM 1607 C CA . ASP B 1 8 ? -5.918 -20.359 12.617 1 96.06 8 ASP B CA 1
ATOM 1608 C C . ASP B 1 8 ? -5.301 -20.781 11.289 1 96.06 8 ASP B C 1
ATOM 1610 O O . ASP B 1 8 ? -6.016 -20.969 10.305 1 96.06 8 ASP B O 1
ATOM 1614 N N . ALA B 1 9 ? -4.02 -20.953 11.281 1 96.5 9 ALA B N 1
ATOM 1615 C CA . ALA B 1 9 ? -3.256 -21.203 10.062 1 96.5 9 ALA B CA 1
ATOM 1616 C C . ALA B 1 9 ? -3.717 -22.5 9.391 1 96.5 9 ALA B C 1
ATOM 1618 O O . ALA B 1 9 ? -3.82 -22.562 8.164 1 96.5 9 ALA B O 1
ATOM 1619 N N . GLU B 1 10 ? -3.939 -23.5 10.18 1 97.62 10 GLU B N 1
ATOM 1620 C CA . GLU B 1 10 ? -4.375 -24.781 9.641 1 97.62 10 GLU B CA 1
ATOM 1621 C C . GLU B 1 10 ? -5.73 -24.672 8.953 1 97.62 10 GLU B C 1
ATOM 1623 O O . GLU B 1 10 ? -5.934 -25.203 7.867 1 97.62 10 GLU B O 1
ATOM 1628 N N . GLU B 1 11 ? -6.664 -23.984 9.57 1 97.81 11 GLU B N 1
ATOM 1629 C CA . GLU B 1 11 ? -7.992 -23.766 9.008 1 97.81 11 GLU B CA 1
ATOM 1630 C C . GLU B 1 11 ? -7.918 -22.969 7.715 1 97.81 11 GLU B C 1
ATOM 1632 O O . GLU B 1 11 ? -8.664 -23.234 6.77 1 97.81 11 GLU B O 1
ATOM 1637 N N . ILE B 1 12 ? -7.039 -22.016 7.688 1 98.19 12 ILE B N 1
ATOM 1638 C CA . ILE B 1 12 ? -6.863 -21.172 6.508 1 98.19 12 ILE B CA 1
ATOM 1639 C C . ILE B 1 12 ? -6.344 -22.016 5.348 1 98.19 12 ILE B C 1
ATOM 1641 O O . ILE B 1 12 ? -6.863 -21.938 4.23 1 98.19 12 ILE B O 1
ATOM 1645 N N . ARG B 1 13 ? -5.395 -22.859 5.641 1 98 13 ARG B N 1
ATOM 1646 C CA . ARG B 1 13 ? -4.84 -23.734 4.605 1 98 13 ARG B CA 1
ATOM 1647 C C . ARG B 1 13 ? -5.883 -24.734 4.117 1 98 13 ARG B C 1
ATOM 1649 O O . ARG B 1 13 ? -5.949 -25.031 2.924 1 98 13 ARG B O 1
ATOM 1656 N N . ALA B 1 14 ? -6.672 -25.188 5.031 1 98.19 14 ALA B N 1
ATOM 1657 C CA . ALA B 1 14 ? -7.734 -26.109 4.648 1 98.19 14 ALA B CA 1
ATOM 1658 C C . ALA B 1 14 ? -8.742 -25.438 3.723 1 98.19 14 ALA B C 1
ATOM 1660 O O . ALA B 1 14 ? -9.289 -26.094 2.824 1 98.19 14 ALA B O 1
ATOM 1661 N N . HIS B 1 15 ? -8.969 -24.188 3.916 1 97.88 15 HIS B N 1
ATOM 1662 C CA . HIS B 1 15 ? -9.961 -23.438 3.152 1 97.88 15 HIS B CA 1
ATOM 1663 C C . HIS B 1 15 ? -9.438 -23.094 1.761 1 97.88 15 HIS B C 1
ATOM 1665 O O . HIS B 1 15 ? -10.141 -23.281 0.766 1 97.88 15 HIS B O 1
ATOM 1671 N N . TYR B 1 16 ? -8.125 -22.641 1.622 1 97.81 16 TYR B N 1
ATOM 1672 C CA . TYR B 1 16 ? -7.605 -22.094 0.375 1 97.81 16 TYR B CA 1
ATOM 1673 C C . TYR B 1 16 ? -6.836 -23.156 -0.406 1 97.81 16 TYR B C 1
ATOM 1675 O O . TYR B 1 16 ? -6.664 -23.047 -1.622 1 97.81 16 TYR B O 1
ATOM 1683 N N . GLY B 1 17 ? -6.367 -24.156 0.345 1 97.75 17 GLY B N 1
ATOM 1684 C CA . GLY B 1 17 ? -5.383 -25.047 -0.245 1 97.75 17 GLY B CA 1
ATOM 1685 C C . GLY B 1 17 ? -3.971 -24.5 -0.197 1 97.75 17 GLY B C 1
ATOM 1686 O O . GLY B 1 17 ? -3.699 -23.547 0.53 1 97.75 17 GLY B O 1
ATOM 1687 N N . GLN B 1 18 ? -3.043 -25.203 -0.949 1 97.44 18 GLN B N 1
ATOM 1688 C CA . GLN B 1 18 ? -1.638 -24.812 -0.994 1 97.44 18 GLN B CA 1
ATOM 1689 C C . GLN B 1 18 ? -1.313 -24.062 -2.285 1 97.44 18 GLN B C 1
ATOM 1691 O O . GLN B 1 18 ? -1.922 -24.312 -3.326 1 97.44 18 GLN B O 1
ATOM 1696 N N . PRO B 1 19 ? -0.412 -23.078 -2.176 1 97 19 PRO B N 1
ATOM 1697 C CA . PRO B 1 19 ? 0.009 -22.453 -3.43 1 97 19 PRO B CA 1
ATOM 1698 C C . PRO B 1 19 ? 0.733 -23.422 -4.363 1 97 19 PRO B C 1
ATOM 1700 O O . PRO B 1 19 ? 1.343 -24.391 -3.898 1 97 19 PRO B O 1
ATOM 1703 N N . ASP B 1 20 ? 0.603 -23.109 -5.637 1 94.31 20 ASP B N 1
ATOM 1704 C CA . ASP B 1 20 ? 1.423 -23.812 -6.613 1 94.31 20 ASP B CA 1
ATOM 1705 C C . ASP B 1 20 ? 2.91 -23.656 -6.305 1 94.31 20 ASP B C 1
ATOM 1707 O O . ASP B 1 20 ? 3.354 -22.562 -5.922 1 94.31 20 ASP B O 1
ATOM 1711 N N . PRO B 1 21 ? 3.674 -24.734 -6.422 1 94.44 21 PRO B N 1
ATOM 1712 C CA . PRO B 1 21 ? 5.113 -24.641 -6.18 1 94.44 21 PRO B CA 1
ATOM 1713 C C . PRO B 1 21 ? 5.766 -23.5 -6.957 1 94.44 21 PRO B C 1
ATOM 1715 O O . PRO B 1 21 ? 6.715 -22.875 -6.469 1 94.44 21 PRO B O 1
ATOM 1718 N N . ARG B 1 22 ? 5.309 -23.172 -8.148 1 92.44 22 ARG B N 1
ATOM 1719 C CA . ARG B 1 22 ? 5.848 -22.094 -8.961 1 92.44 22 ARG B CA 1
ATOM 1720 C C . ARG B 1 22 ? 5.656 -20.75 -8.266 1 92.44 22 ARG B C 1
ATOM 1722 O O . ARG B 1 22 ? 6.52 -19.859 -8.359 1 92.44 22 ARG B O 1
ATOM 1729 N N . VAL B 1 23 ? 4.57 -20.625 -7.551 1 94.12 23 VAL B N 1
ATOM 1730 C CA . VAL B 1 23 ? 4.223 -19.406 -6.828 1 94.12 23 VAL B CA 1
ATOM 1731 C C . VAL B 1 23 ? 5.188 -19.219 -5.66 1 94.12 23 VAL B C 1
ATOM 1733 O O . VAL B 1 23 ? 5.574 -18.078 -5.352 1 94.12 23 VAL B O 1
ATOM 1736 N N . VAL B 1 24 ? 5.605 -20.25 -5.125 1 95.12 24 VAL B N 1
ATOM 1737 C CA . VAL B 1 24 ? 6.551 -20.203 -4.012 1 95.12 24 VAL B CA 1
ATOM 1738 C C . VAL B 1 24 ? 7.961 -19.969 -4.539 1 95.12 24 VAL B C 1
ATOM 1740 O O . VAL B 1 24 ? 8.719 -19.172 -3.975 1 95.12 24 VAL B O 1
ATOM 1743 N N . ALA B 1 25 ? 8.273 -20.562 -5.613 1 94.69 25 ALA B N 1
ATOM 1744 C CA . ALA B 1 25 ? 9.641 -20.578 -6.141 1 94.69 25 ALA B CA 1
ATOM 1745 C C . ALA B 1 25 ? 10.023 -19.219 -6.711 1 94.69 25 ALA B C 1
ATOM 1747 O O . ALA B 1 25 ? 11.211 -18.922 -6.867 1 94.69 25 ALA B O 1
ATOM 1748 N N . LYS B 1 26 ? 9.062 -18.438 -6.969 1 94.5 26 LYS B N 1
ATOM 1749 C CA . LYS B 1 26 ? 9.367 -17.141 -7.551 1 94.5 26 LYS B CA 1
ATOM 1750 C C . LYS B 1 26 ? 9.844 -16.156 -6.484 1 94.5 26 LYS B C 1
ATOM 1752 O O . LYS B 1 26 ? 10.312 -15.062 -6.805 1 94.5 26 LYS B O 1
ATOM 1757 N N . GLN B 1 27 ? 9.648 -16.469 -5.297 1 97.06 27 GLN B N 1
ATOM 1758 C CA . GLN B 1 27 ? 10.102 -15.633 -4.191 1 97.06 27 GLN B CA 1
ATOM 1759 C C . GLN B 1 27 ? 11.625 -15.695 -4.047 1 97.06 27 GLN B C 1
ATOM 1761 O O . GLN B 1 27 ? 12.18 -16.734 -3.689 1 97.06 27 GLN B O 1
ATOM 1766 N N . LEU B 1 28 ? 12.289 -14.57 -4.309 1 98.19 28 LEU B N 1
ATOM 1767 C CA . LEU B 1 28 ? 13.75 -14.477 -4.254 1 98.19 28 LEU B CA 1
ATOM 1768 C C . LEU B 1 28 ? 14.203 -13.812 -2.959 1 98.19 28 LEU B C 1
ATOM 1770 O O . LEU B 1 28 ? 13.391 -13.219 -2.24 1 98.19 28 LEU B O 1
ATOM 1774 N N . THR B 1 29 ? 15.523 -13.891 -2.668 1 98.25 29 THR B N 1
ATOM 1775 C CA . THR B 1 29 ? 16.078 -13.281 -1.462 1 98.25 29 THR B CA 1
ATOM 1776 C C . THR B 1 29 ? 16.875 -12.031 -1.806 1 98.25 29 THR B C 1
ATOM 1778 O O . THR B 1 29 ? 17.312 -11.305 -0.912 1 98.25 29 THR B O 1
ATOM 1781 N N . ARG B 1 30 ? 17.047 -11.836 -3.117 1 98.38 30 ARG B N 1
ATOM 1782 C CA . ARG B 1 30 ? 17.797 -10.688 -3.621 1 98.38 30 ARG B CA 1
ATOM 1783 C C . ARG B 1 30 ? 17.109 -10.094 -4.852 1 98.38 30 ARG B C 1
ATOM 1785 O O . ARG B 1 30 ? 16.312 -10.758 -5.504 1 98.38 30 ARG B O 1
ATOM 1792 N N . LEU B 1 31 ? 17.469 -8.867 -5.117 1 98.81 31 LEU B N 1
ATOM 1793 C CA . LEU B 1 31 ? 16.938 -8.188 -6.297 1 98.81 31 LEU B CA 1
ATOM 1794 C C . LEU B 1 31 ? 17.578 -8.727 -7.566 1 98.81 31 LEU B C 1
ATOM 1796 O O . LEU B 1 31 ? 18.797 -8.578 -7.762 1 98.81 31 LEU B O 1
ATOM 1800 N N . ASP B 1 32 ? 16.812 -9.344 -8.383 1 98.62 32 ASP B N 1
ATOM 1801 C CA . ASP B 1 32 ? 17.328 -9.727 -9.688 1 98.62 32 ASP B CA 1
ATOM 1802 C C . ASP B 1 32 ? 17.203 -8.578 -10.695 1 98.62 32 ASP B C 1
ATOM 1804 O O . ASP B 1 32 ? 16.812 -7.469 -10.328 1 98.62 32 ASP B O 1
ATOM 1808 N N . ARG B 1 33 ? 17.562 -8.82 -11.906 1 98.44 33 ARG B N 1
ATOM 1809 C CA . ARG B 1 33 ? 17.609 -7.773 -12.922 1 98.44 33 ARG B CA 1
ATOM 1810 C C . ARG B 1 33 ? 16.203 -7.223 -13.188 1 98.44 33 ARG B C 1
ATOM 1812 O O . ARG B 1 33 ? 16.047 -6.027 -13.445 1 98.44 33 ARG B O 1
ATOM 1819 N N . HIS B 1 34 ? 15.148 -8.062 -13.188 1 98.81 34 HIS B N 1
ATOM 1820 C CA . HIS B 1 34 ? 13.781 -7.605 -13.43 1 98.81 34 HIS B CA 1
ATOM 1821 C C . HIS B 1 34 ? 13.297 -6.699 -12.305 1 98.81 34 HIS B C 1
ATOM 1823 O O . HIS B 1 34 ? 12.688 -5.656 -12.555 1 98.81 34 HIS B O 1
ATOM 1829 N N . ALA B 1 35 ? 13.586 -7.117 -11.07 1 98.94 35 ALA B N 1
ATOM 1830 C CA . ALA B 1 35 ? 13.195 -6.305 -9.922 1 98.94 35 ALA B CA 1
ATOM 1831 C C . ALA B 1 35 ? 13.867 -4.938 -9.961 1 98.94 35 ALA B C 1
ATOM 1833 O O . ALA B 1 35 ? 13.219 -3.912 -9.75 1 98.94 35 ALA B O 1
ATOM 1834 N N . ARG B 1 36 ? 15.133 -4.906 -10.234 1 98.88 36 ARG B N 1
ATOM 1835 C CA . ARG B 1 36 ? 15.867 -3.646 -10.297 1 98.88 36 ARG B CA 1
ATOM 1836 C C . ARG B 1 36 ? 15.305 -2.746 -11.398 1 98.88 36 ARG B C 1
ATOM 1838 O O . ARG B 1 36 ? 15.156 -1.539 -11.195 1 98.88 36 ARG B O 1
ATOM 1845 N N . ALA B 1 37 ? 15.008 -3.328 -12.539 1 98.88 37 ALA B N 1
ATOM 1846 C CA . ALA B 1 37 ? 14.438 -2.561 -13.648 1 98.88 37 ALA B CA 1
ATOM 1847 C C . ALA B 1 37 ? 13.062 -2.01 -13.281 1 98.88 37 ALA B C 1
ATOM 1849 O O . ALA B 1 37 ? 12.727 -0.876 -13.633 1 98.88 37 ALA B O 1
ATOM 1850 N N . PHE B 1 38 ? 12.273 -2.838 -12.633 1 98.94 38 PHE B N 1
ATOM 1851 C CA . PHE B 1 38 ? 10.945 -2.404 -12.219 1 98.94 38 PHE B CA 1
ATOM 1852 C C . PHE B 1 38 ? 11.039 -1.24 -11.234 1 98.94 38 PHE B C 1
ATOM 1854 O O . PHE B 1 38 ? 10.305 -0.255 -11.367 1 98.94 38 PHE B O 1
ATOM 1861 N N . ILE B 1 39 ? 11.945 -1.329 -10.242 1 98.94 39 ILE B N 1
ATOM 1862 C CA . ILE B 1 39 ? 12.148 -0.273 -9.258 1 98.94 39 ILE B CA 1
ATOM 1863 C C . ILE B 1 39 ? 12.594 1.009 -9.953 1 98.94 39 ILE B C 1
ATOM 1865 O O . ILE B 1 39 ? 12.141 2.102 -9.609 1 98.94 39 ILE B O 1
ATOM 1869 N N . ALA B 1 40 ? 13.398 0.915 -10.953 1 98.81 40 ALA B N 1
ATOM 1870 C CA . ALA B 1 40 ? 13.891 2.066 -11.703 1 98.81 40 ALA B CA 1
ATOM 1871 C C . ALA B 1 40 ? 12.758 2.781 -12.422 1 98.81 40 ALA B C 1
ATOM 1873 O O . ALA B 1 40 ? 12.812 3.994 -12.641 1 98.81 40 ALA B O 1
ATOM 1874 N N . LEU B 1 41 ? 11.727 2.057 -12.781 1 98.88 41 LEU B N 1
ATOM 1875 C CA . LEU B 1 41 ? 10.594 2.615 -13.516 1 98.88 41 LEU B CA 1
ATOM 1876 C C . LEU B 1 41 ? 9.531 3.125 -12.555 1 98.88 41 LEU B C 1
ATOM 1878 O O . LEU B 1 41 ? 8.617 3.848 -12.961 1 98.88 41 LEU B O 1
ATOM 1882 N N . SER B 1 42 ? 9.609 2.707 -11.336 1 98.88 42 SER B N 1
ATOM 1883 C CA . SER B 1 42 ? 8.523 2.947 -10.398 1 98.88 42 SER B CA 1
ATOM 1884 C C . SER B 1 42 ? 8.586 4.359 -9.82 1 98.88 42 SER B C 1
ATOM 1886 O O . SER B 1 42 ? 9.594 4.742 -9.211 1 98.88 42 SER B O 1
ATOM 1888 N N . PRO B 1 43 ? 7.539 5.18 -9.945 1 98.94 43 PRO B N 1
ATOM 1889 C CA . PRO B 1 43 ? 7.484 6.492 -9.297 1 98.94 43 PRO B CA 1
ATOM 1890 C C . PRO B 1 43 ? 6.777 6.453 -7.941 1 98.94 43 PRO B C 1
ATOM 1892 O O . PRO B 1 43 ? 6.629 7.488 -7.289 1 98.94 43 PRO B O 1
ATOM 1895 N N . PHE B 1 44 ? 6.312 5.266 -7.551 1 98.94 44 PHE B N 1
ATOM 1896 C CA . PHE B 1 44 ? 5.406 5.199 -6.41 1 98.94 44 PHE B CA 1
ATOM 1897 C C . PHE B 1 44 ? 5.539 3.865 -5.688 1 98.94 44 PHE B C 1
ATOM 1899 O O . PHE B 1 44 ? 5.664 2.816 -6.324 1 98.94 44 PHE B O 1
ATOM 1906 N N . LEU B 1 45 ? 5.516 3.883 -4.355 1 98.94 45 LEU B N 1
ATOM 1907 C CA . LEU B 1 45 ? 5.41 2.672 -3.551 1 98.94 45 LEU B CA 1
ATOM 1908 C C . LEU B 1 45 ? 4.594 2.926 -2.289 1 98.94 45 LEU B C 1
ATOM 1910 O O . LEU B 1 45 ? 4.355 4.078 -1.92 1 98.94 45 LEU B O 1
ATOM 1914 N N . VAL B 1 46 ? 4.047 1.877 -1.729 1 99 46 VAL B N 1
ATOM 1915 C CA . VAL B 1 46 ? 3.451 1.887 -0.397 1 99 46 VAL B CA 1
ATOM 1916 C C . VAL B 1 46 ? 4.332 1.098 0.569 1 99 46 VAL B C 1
ATOM 1918 O O . VAL B 1 46 ? 4.832 0.023 0.228 1 99 46 VAL B O 1
ATOM 1921 N N . ILE B 1 47 ? 4.605 1.669 1.72 1 98.94 47 ILE B N 1
ATOM 1922 C CA . ILE B 1 47 ? 5.359 1.018 2.785 1 98.94 47 ILE B CA 1
ATOM 1923 C C . ILE B 1 47 ? 4.395 0.45 3.826 1 98.94 47 ILE B C 1
ATOM 1925 O O . ILE B 1 47 ? 3.557 1.177 4.367 1 98.94 47 ILE B O 1
ATOM 1929 N N . ALA B 1 48 ? 4.449 -0.808 4.047 1 99 48 ALA B N 1
ATOM 1930 C CA . ALA B 1 48 ? 3.824 -1.453 5.199 1 99 48 ALA B CA 1
ATOM 1931 C C . ALA B 1 48 ? 4.797 -1.536 6.375 1 99 48 ALA B C 1
ATOM 1933 O O . ALA B 1 48 ? 5.902 -2.061 6.238 1 99 48 ALA B O 1
ATOM 1934 N N . SER B 1 49 ? 4.457 -0.999 7.496 1 98.94 49 SER B N 1
ATOM 1935 C CA . SER B 1 49 ? 5.262 -1.06 8.711 1 98.94 49 SER B CA 1
ATOM 1936 C C . SER B 1 49 ? 4.402 -1.371 9.93 1 98.94 49 SER B C 1
ATOM 1938 O O . SER B 1 49 ? 3.172 -1.32 9.859 1 98.94 49 SER B O 1
ATOM 1940 N N . ALA B 1 50 ? 5 -1.782 10.992 1 98.88 50 ALA B N 1
ATOM 1941 C CA . ALA B 1 50 ? 4.328 -2.055 12.266 1 98.88 50 ALA B CA 1
ATOM 1942 C C . ALA B 1 50 ? 5.168 -1.562 13.438 1 98.88 50 ALA B C 1
ATOM 1944 O O . ALA B 1 50 ? 6.398 -1.636 13.406 1 98.88 50 ALA B O 1
ATOM 1945 N N . ASP B 1 51 ? 4.484 -1.044 14.422 1 98.25 51 ASP B N 1
ATOM 1946 C CA . ASP B 1 51 ? 5.23 -0.669 15.617 1 98.25 51 ASP B CA 1
ATOM 1947 C C . ASP B 1 51 ? 5.574 -1.896 16.453 1 98.25 51 ASP B C 1
ATOM 1949 O O . ASP B 1 51 ? 5.328 -3.029 16.047 1 98.25 51 ASP B O 1
ATOM 1953 N N . ALA B 1 52 ? 6.184 -1.701 17.609 1 97.31 52 ALA B N 1
ATOM 1954 C CA . ALA B 1 52 ? 6.684 -2.777 18.453 1 97.31 52 ALA B CA 1
ATOM 1955 C C . ALA B 1 52 ? 5.535 -3.637 18.984 1 97.31 52 ALA B C 1
ATOM 1957 O O . ALA B 1 52 ? 5.742 -4.793 19.359 1 97.31 52 ALA B O 1
ATOM 1958 N N . GLU B 1 53 ? 4.32 -3.094 18.984 1 97.75 53 GLU B N 1
ATOM 1959 C CA . GLU B 1 53 ? 3.158 -3.818 19.484 1 97.75 53 GLU B CA 1
ATOM 1960 C C . GLU B 1 53 ? 2.418 -4.523 18.359 1 97.75 53 GLU B C 1
ATOM 1962 O O . GLU B 1 53 ? 1.415 -5.203 18.594 1 97.75 53 GLU B O 1
ATOM 1967 N N . GLY B 1 54 ? 2.871 -4.352 17.094 1 98.25 54 GLY B N 1
ATOM 1968 C CA . GLY B 1 54 ? 2.287 -5.043 15.953 1 98.25 54 GLY B CA 1
ATOM 1969 C C . GLY B 1 54 ? 1.235 -4.223 15.234 1 98.25 54 GLY B C 1
ATOM 1970 O O . GLY B 1 54 ? 0.633 -4.691 14.266 1 98.25 54 GLY B O 1
ATOM 1971 N N . ARG B 1 55 ? 0.995 -2.947 15.703 1 98.69 55 ARG B N 1
ATOM 1972 C CA . ARG B 1 55 ? 0.035 -2.094 15.016 1 98.69 55 ARG B CA 1
ATOM 1973 C C . ARG B 1 55 ? 0.574 -1.651 13.656 1 98.69 55 ARG B C 1
ATOM 1975 O O . ARG B 1 55 ? 1.65 -1.057 13.578 1 98.69 55 ARG B O 1
ATOM 1982 N N . CYS B 1 56 ? -0.18 -1.892 12.594 1 98.88 56 CYS B N 1
ATOM 1983 C CA . CYS B 1 56 ? 0.307 -1.743 11.227 1 98.88 56 CYS B CA 1
ATOM 1984 C C . CYS B 1 56 ? -0.147 -0.418 10.625 1 98.88 56 CYS B C 1
ATOM 1986 O O . CYS B 1 56 ? -1.196 0.11 10.992 1 98.88 56 CYS B O 1
ATOM 1988 N N . ASP B 1 57 ? 0.659 0.066 9.695 1 98.69 57 ASP B N 1
ATOM 1989 C CA . ASP B 1 57 ? 0.389 1.264 8.906 1 98.69 57 ASP B CA 1
ATOM 1990 C C . ASP B 1 57 ? 0.78 1.057 7.449 1 98.69 57 ASP B C 1
ATOM 1992 O O . ASP B 1 57 ? 1.73 0.329 7.152 1 98.69 57 ASP B O 1
ATOM 1996 N N . ALA B 1 58 ? 0.026 1.648 6.566 1 98.94 58 ALA B N 1
ATOM 1997 C CA . ALA B 1 58 ? 0.361 1.739 5.148 1 98.94 58 ALA B CA 1
ATOM 1998 C C . ALA B 1 58 ? 0.56 3.191 4.723 1 98.94 58 ALA B C 1
ATOM 2000 O O . ALA B 1 58 ? -0.344 4.016 4.871 1 98.94 58 ALA B O 1
ATOM 2001 N N . THR B 1 59 ? 1.731 3.518 4.184 1 98.81 59 THR B N 1
ATOM 2002 C CA . THR B 1 59 ? 2.057 4.902 3.859 1 98.81 59 THR B CA 1
ATOM 2003 C C . THR B 1 59 ? 2.562 5.016 2.424 1 98.81 59 THR B C 1
ATOM 2005 O O . THR B 1 59 ? 3.383 4.211 1.982 1 98.81 59 THR B O 1
ATOM 2008 N N . PRO B 1 60 ? 2.125 6.012 1.717 1 98.88 60 PRO B N 1
ATOM 2009 C CA . PRO B 1 60 ? 2.59 6.191 0.339 1 98.88 60 PRO B CA 1
ATOM 2010 C C . PRO B 1 60 ? 3.881 7.004 0.252 1 98.88 60 PRO B C 1
ATOM 2012 O O . PRO B 1 60 ? 4.09 7.926 1.046 1 98.88 60 PRO B O 1
ATOM 2015 N N . ARG B 1 61 ? 4.742 6.621 -0.655 1 98.81 61 ARG B N 1
ATOM 2016 C CA . ARG B 1 61 ? 5.891 7.395 -1.115 1 98.81 61 ARG B CA 1
ATOM 2017 C C . ARG B 1 61 ? 5.871 7.555 -2.633 1 98.81 61 ARG B C 1
ATOM 2019 O O . ARG B 1 61 ? 5.547 6.613 -3.357 1 98.81 61 ARG B O 1
ATOM 2026 N N . GLY B 1 62 ? 6.129 8.719 -3.037 1 98.81 62 GLY B N 1
ATOM 2027 C CA . GLY B 1 62 ? 6.133 8.961 -4.469 1 98.81 62 GLY B CA 1
ATOM 2028 C C . GLY B 1 62 ? 7.066 10.086 -4.883 1 98.81 62 GLY B C 1
ATOM 2029 O O . GLY B 1 62 ? 7.199 11.086 -4.168 1 98.81 62 GLY B O 1
ATOM 2030 N N . ASP B 1 63 ? 7.652 9.945 -5.969 1 98.69 63 ASP B N 1
ATOM 2031 C CA . ASP B 1 63 ? 8.586 10.859 -6.613 1 98.69 63 ASP B CA 1
ATOM 2032 C C . ASP B 1 63 ? 8.836 10.469 -8.062 1 98.69 63 ASP B C 1
ATOM 2034 O O . ASP B 1 63 ? 8.125 9.617 -8.617 1 98.69 63 ASP B O 1
ATOM 2038 N N . ALA B 1 64 ? 9.766 11.141 -8.758 1 98.25 64 ALA B N 1
ATOM 2039 C CA . ALA B 1 64 ? 10.102 10.75 -10.125 1 98.25 64 ALA B CA 1
ATOM 2040 C C . ALA B 1 64 ? 10.539 9.289 -10.188 1 98.25 64 ALA B C 1
ATOM 2042 O O . ALA B 1 64 ? 11.086 8.758 -9.219 1 98.25 64 ALA B O 1
ATOM 2043 N N . PRO B 1 65 ? 10.289 8.617 -11.328 1 98.5 65 PRO B N 1
ATOM 2044 C CA . PRO B 1 65 ? 10.734 7.23 -11.445 1 98.5 65 PRO B CA 1
ATOM 2045 C C . PRO B 1 65 ? 12.195 7.039 -11.047 1 98.5 65 PRO B C 1
ATOM 2047 O O . PRO B 1 65 ? 13.039 7.867 -11.391 1 98.5 65 PRO B O 1
ATOM 2050 N N . GLY B 1 66 ? 12.445 5.953 -10.289 1 97.25 66 GLY B N 1
ATOM 2051 C CA . GLY B 1 66 ? 13.805 5.652 -9.883 1 97.25 66 GLY B CA 1
ATOM 2052 C C . GLY B 1 66 ? 14.234 6.387 -8.625 1 97.25 66 GLY B C 1
ATOM 2053 O O . GLY B 1 66 ? 15.422 6.434 -8.297 1 97.25 66 GLY B O 1
ATOM 2054 N N . PHE B 1 67 ? 13.258 6.918 -7.906 1 98.62 67 PHE B N 1
ATOM 2055 C CA . PHE B 1 67 ? 13.586 7.699 -6.719 1 98.62 67 PHE B CA 1
ATOM 2056 C C . PHE B 1 67 ? 14.102 6.797 -5.605 1 98.62 67 PHE B C 1
ATOM 2058 O O . PHE B 1 67 ? 14.758 7.27 -4.672 1 98.62 67 PHE B O 1
ATOM 2065 N N . VAL B 1 68 ? 13.758 5.539 -5.586 1 98.94 68 VAL B N 1
ATOM 2066 C CA . VAL B 1 68 ? 14.352 4.578 -4.66 1 98.94 68 VAL B CA 1
ATOM 2067 C C . VAL B 1 68 ? 15.68 4.074 -5.211 1 98.94 68 VAL B C 1
ATOM 2069 O O . VAL B 1 68 ? 15.727 3.5 -6.301 1 98.94 68 VAL B O 1
ATOM 2072 N N . ALA B 1 69 ? 16.719 4.281 -4.477 1 98.88 69 ALA B N 1
ATOM 2073 C CA . ALA B 1 69 ? 18.047 3.881 -4.938 1 98.88 69 ALA B CA 1
ATOM 2074 C C . ALA B 1 69 ? 18.297 2.404 -4.652 1 98.88 69 ALA B C 1
ATOM 2076 O O . ALA B 1 69 ? 18.047 1.929 -3.541 1 98.88 69 ALA B O 1
ATOM 2077 N N . VAL B 1 70 ? 18.688 1.738 -5.668 1 98.81 70 VAL B N 1
ATOM 2078 C CA . VAL B 1 70 ? 19.219 0.388 -5.512 1 98.81 70 VAL B CA 1
ATOM 2079 C C . VAL B 1 70 ? 20.734 0.448 -5.293 1 98.81 70 VAL B C 1
ATOM 2081 O O . VAL B 1 70 ? 21.5 0.646 -6.242 1 98.81 70 VAL B O 1
ATOM 2084 N N . LEU B 1 71 ? 21.156 0.238 -4.051 1 98.31 71 LEU B N 1
ATOM 2085 C CA . LEU B 1 71 ? 22.578 0.414 -3.715 1 98.31 71 LEU B CA 1
ATOM 2086 C C . LEU B 1 71 ? 23.375 -0.826 -4.086 1 98.31 71 LEU B C 1
ATOM 2088 O O . LEU B 1 71 ? 24.562 -0.725 -4.43 1 98.31 71 LEU B O 1
ATOM 2092 N N . ASP B 1 72 ? 22.812 -1.972 -3.965 1 98 72 ASP B N 1
ATOM 2093 C CA . ASP B 1 72 ? 23.281 -3.273 -4.418 1 98 72 ASP B CA 1
ATOM 2094 C C . ASP B 1 72 ? 22.141 -4.289 -4.473 1 98 72 ASP B C 1
ATOM 2096 O O . ASP B 1 72 ? 20.969 -3.924 -4.34 1 98 72 ASP B O 1
ATOM 2100 N N . GLU B 1 73 ? 22.359 -5.523 -4.668 1 97.69 73 GLU B N 1
ATOM 2101 C CA . GLU B 1 73 ? 21.328 -6.523 -4.914 1 97.69 73 GLU B CA 1
ATOM 2102 C C . GLU B 1 73 ? 20.531 -6.824 -3.645 1 97.69 73 GLU B C 1
ATOM 2104 O O . GLU B 1 73 ? 19.547 -7.555 -3.682 1 97.69 73 GLU B O 1
ATOM 2109 N N . ALA B 1 74 ? 20.922 -6.238 -2.545 1 98.19 74 ALA B N 1
ATOM 2110 C CA . ALA B 1 74 ? 20.234 -6.578 -1.302 1 98.19 74 ALA B CA 1
ATOM 2111 C C . ALA B 1 74 ? 19.953 -5.332 -0.464 1 98.19 74 ALA B C 1
ATOM 2113 O O . ALA B 1 74 ? 19.609 -5.434 0.715 1 98.19 74 ALA B O 1
ATOM 2114 N N . THR B 1 75 ? 20.141 -4.141 -1.05 1 98.56 75 THR B N 1
ATOM 2115 C CA . THR B 1 75 ? 19.984 -2.926 -0.257 1 98.56 75 THR B CA 1
ATOM 2116 C C . THR B 1 75 ? 19.281 -1.837 -1.064 1 98.56 75 THR B 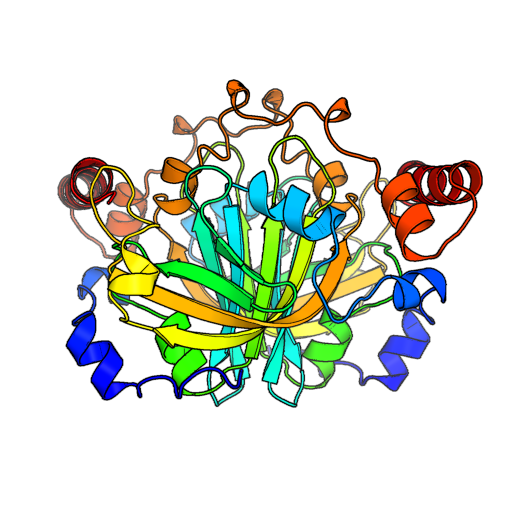C 1
ATOM 2118 O O . THR B 1 75 ? 19.703 -1.518 -2.18 1 98.56 75 THR B O 1
ATOM 2121 N N . LEU B 1 76 ? 18.25 -1.342 -0.51 1 98.81 76 LEU B N 1
ATOM 2122 C CA . LEU B 1 76 ? 17.547 -0.188 -1.059 1 98.81 76 LEU B CA 1
ATOM 2123 C C . LEU B 1 76 ? 17.703 1.028 -0.151 1 98.81 76 LEU B C 1
ATOM 2125 O O . LEU B 1 76 ? 17.906 0.884 1.057 1 98.81 76 LEU B O 1
ATOM 2129 N N . LEU B 1 77 ? 17.641 2.197 -0.736 1 98.88 77 LEU B N 1
ATOM 2130 C CA . LEU B 1 77 ? 17.531 3.457 -0.008 1 98.88 77 LEU B CA 1
ATOM 2131 C C . LEU B 1 77 ? 16.312 4.246 -0.467 1 98.88 77 LEU B C 1
ATOM 2133 O O . LEU B 1 77 ? 16.219 4.625 -1.636 1 98.88 77 LEU B O 1
ATOM 2137 N N . ILE B 1 78 ? 15.391 4.461 0.43 1 98.88 78 ILE B N 1
ATOM 2138 C CA . ILE B 1 78 ? 14.164 5.191 0.156 1 98.88 78 ILE B CA 1
ATOM 2139 C C . ILE B 1 78 ? 14.242 6.586 0.769 1 98.88 78 ILE B C 1
ATOM 2141 O O . ILE B 1 78 ? 14.359 6.73 1.987 1 98.88 78 ILE B O 1
ATOM 2145 N N . PRO B 1 79 ? 14.156 7.621 -0.046 1 98.88 79 PRO B N 1
ATOM 2146 C CA . PRO B 1 79 ? 14.219 8.969 0.515 1 98.88 79 PRO B CA 1
ATOM 2147 C C . PRO B 1 79 ? 12.938 9.352 1.264 1 98.88 79 PRO B C 1
ATOM 2149 O O . PRO B 1 79 ? 11.844 8.938 0.877 1 98.88 79 PRO B O 1
ATOM 2152 N N . ASP B 1 80 ? 13.102 10.102 2.324 1 98.38 80 ASP B N 1
ATOM 2153 C CA . ASP B 1 80 ? 11.992 10.711 3.041 1 98.38 80 ASP B CA 1
ATOM 2154 C C . ASP B 1 80 ? 11.93 12.211 2.783 1 98.38 80 ASP B C 1
ATOM 2156 O O . ASP B 1 80 ? 12.82 12.953 3.199 1 98.38 80 ASP B O 1
ATOM 2160 N N . ARG B 1 81 ? 10.883 12.625 2.121 1 97.88 81 ARG B N 1
ATOM 2161 C CA . ARG B 1 81 ? 10.688 14.023 1.77 1 97.88 81 ARG B CA 1
ATOM 2162 C C . ARG B 1 81 ? 9.875 14.75 2.836 1 97.88 81 ARG B C 1
ATOM 2164 O O . ARG B 1 81 ? 9.227 14.109 3.664 1 97.88 81 ARG B O 1
ATOM 2171 N N . ILE B 1 82 ? 9.906 16.031 2.756 1 96.06 82 ILE B N 1
ATOM 2172 C CA . ILE B 1 82 ? 9.234 16.844 3.762 1 96.06 82 ILE B CA 1
ATOM 2173 C C . ILE B 1 82 ? 7.742 16.516 3.775 1 96.06 82 ILE B C 1
ATOM 2175 O O . ILE B 1 82 ? 7.125 16.375 2.719 1 96.06 82 ILE B O 1
ATOM 2179 N N . GLY B 1 83 ? 7.188 16.344 4.918 1 94.75 83 GLY B N 1
ATOM 2180 C CA . GLY B 1 83 ? 5.773 16.062 5.117 1 94.75 83 GLY B CA 1
ATOM 2181 C C . GLY B 1 83 ? 5.191 16.766 6.336 1 94.75 83 GLY B C 1
ATOM 2182 O O . GLY B 1 83 ? 5.527 17.906 6.613 1 94.75 83 GLY B O 1
ATOM 2183 N N . ASN B 1 84 ? 4.312 16.109 7 1 95.19 84 ASN B N 1
ATOM 2184 C CA . ASN B 1 84 ? 3.549 16.719 8.086 1 95.19 84 ASN B CA 1
ATOM 2185 C C . ASN B 1 84 ? 4.168 16.391 9.445 1 95.19 84 ASN B C 1
ATOM 2187 O O . ASN B 1 84 ? 3.553 16.641 10.484 1 95.19 84 ASN B O 1
ATOM 2191 N N . ARG B 1 85 ? 5.23 15.688 9.5 1 96.88 85 ARG B N 1
ATOM 2192 C CA . ARG B 1 85 ? 6.066 15.383 10.656 1 96.88 85 ARG B CA 1
ATOM 2193 C C . ARG B 1 85 ? 5.398 14.359 11.562 1 96.88 85 ARG B C 1
ATOM 2195 O O . ARG B 1 85 ? 5.773 14.211 12.727 1 96.88 85 ARG B O 1
ATOM 2202 N N . ARG B 1 86 ? 4.406 13.688 11.031 1 96.75 86 ARG B N 1
ATOM 2203 C CA . ARG B 1 86 ? 3.93 12.523 11.773 1 96.75 86 ARG B CA 1
ATOM 2204 C C . ARG B 1 86 ? 5.031 11.477 11.922 1 96.75 86 ARG B C 1
ATOM 2206 O O . ARG B 1 86 ? 5.293 11 13.023 1 96.75 86 ARG B O 1
ATOM 2213 N N . VAL B 1 87 ? 5.66 11.141 10.82 1 97.75 87 VAL B N 1
ATOM 2214 C CA . VAL B 1 87 ? 6.809 10.25 10.703 1 97.75 87 VAL B CA 1
ATOM 2215 C C . VAL B 1 87 ? 6.445 8.859 11.234 1 97.75 87 VAL B C 1
ATOM 2217 O O . VAL B 1 87 ? 7.238 8.234 11.938 1 97.75 87 VAL B O 1
ATOM 2220 N N . ASP B 1 88 ? 5.246 8.438 10.938 1 98.12 88 ASP B N 1
ATOM 2221 C CA . ASP B 1 88 ? 4.727 7.164 11.422 1 98.12 88 ASP B CA 1
ATOM 2222 C C . ASP B 1 88 ? 5.668 6.016 11.062 1 98.12 88 ASP B C 1
ATOM 2224 O O . ASP B 1 88 ? 5.977 5.172 11.906 1 98.12 88 ASP B O 1
ATOM 2228 N N . THR B 1 89 ? 6.156 5.988 9.836 1 98.56 89 THR B N 1
ATOM 2229 C CA . THR B 1 89 ? 7.016 4.898 9.383 1 98.56 89 THR B CA 1
ATOM 2230 C C . THR B 1 89 ? 8.328 4.883 10.164 1 98.56 89 THR B C 1
ATOM 2232 O O . THR B 1 89 ? 8.766 3.828 10.625 1 98.56 89 THR B O 1
ATOM 2235 N N . MET B 1 90 ? 8.938 6.043 10.359 1 98.44 90 MET B N 1
ATOM 2236 C CA . MET B 1 90 ? 10.203 6.113 11.086 1 98.44 90 MET B CA 1
ATOM 2237 C C . MET B 1 90 ? 10.031 5.672 12.531 1 98.44 90 MET B C 1
ATOM 2239 O O . MET B 1 90 ? 10.875 4.957 13.07 1 98.44 90 MET B O 1
ATOM 2243 N N . MET B 1 91 ? 8.914 6.121 13.117 1 98.31 91 MET B N 1
ATOM 2244 C CA . MET B 1 91 ? 8.633 5.723 14.492 1 98.31 91 MET B CA 1
ATOM 2245 C C . MET B 1 91 ? 8.43 4.215 14.594 1 98.31 91 MET B C 1
ATOM 2247 O O . MET B 1 91 ? 8.922 3.578 15.523 1 98.31 91 MET B O 1
ATOM 2251 N N . ASN B 1 92 ? 7.672 3.641 13.664 1 98.5 92 ASN B N 1
ATOM 2252 C CA . ASN B 1 92 ? 7.465 2.195 13.648 1 98.5 92 ASN B CA 1
ATOM 2253 C C . ASN B 1 92 ? 8.781 1.442 13.508 1 98.5 92 ASN B C 1
ATOM 2255 O O . ASN B 1 92 ? 9.039 0.495 14.258 1 98.5 92 ASN B O 1
ATOM 2259 N N . VAL B 1 93 ? 9.625 1.884 12.594 1 97.75 93 VAL B N 1
ATOM 2260 C CA . VAL B 1 93 ? 10.883 1.211 12.266 1 97.75 93 VAL B CA 1
ATOM 2261 C C . VAL B 1 93 ? 11.812 1.254 13.477 1 97.75 93 VAL B C 1
ATOM 2263 O O . VAL B 1 93 ? 12.586 0.322 13.703 1 97.75 93 VAL B O 1
ATOM 2266 N N . ALA B 1 94 ? 11.695 2.287 14.305 1 97.38 94 ALA B N 1
ATOM 2267 C CA . ALA B 1 94 ? 12.5 2.387 15.516 1 97.38 94 ALA B CA 1
ATOM 2268 C C . ALA B 1 94 ? 12.18 1.246 16.484 1 97.38 94 ALA B C 1
ATOM 2270 O O . ALA 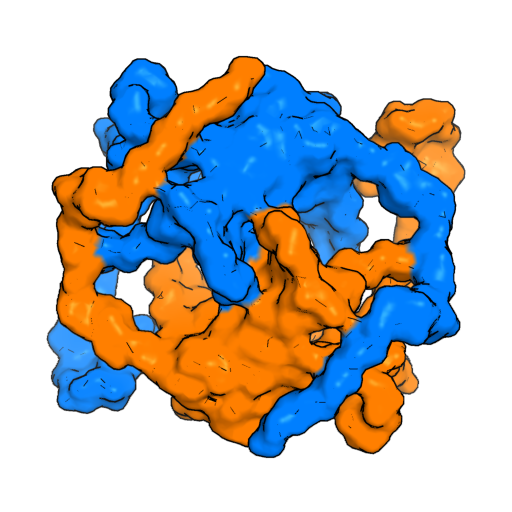B 1 94 ? 13.055 0.777 17.203 1 97.38 94 ALA B O 1
ATOM 2271 N N . GLY B 1 95 ? 10.961 0.776 16.453 1 97.19 95 GLY B N 1
ATOM 2272 C CA . GLY B 1 95 ? 10.539 -0.277 17.359 1 97.19 95 GLY B CA 1
ATOM 2273 C C . GLY B 1 95 ? 10.539 -1.652 16.719 1 97.19 95 GLY B C 1
ATOM 2274 O O . GLY B 1 95 ? 10.766 -2.658 17.406 1 97.19 95 GLY B O 1
ATOM 2275 N N . ASN B 1 96 ? 10.234 -1.751 15.484 1 98.06 96 ASN B N 1
ATOM 2276 C CA . ASN B 1 96 ? 10.188 -2.945 14.648 1 98.06 96 ASN B CA 1
ATOM 2277 C C . ASN B 1 96 ? 10.797 -2.691 13.273 1 98.06 96 ASN B C 1
ATOM 2279 O O . ASN B 1 96 ? 10.133 -2.137 12.391 1 98.06 96 ASN B O 1
ATOM 2283 N N . PRO B 1 97 ? 11.977 -3.162 13.062 1 98.19 97 PRO B N 1
ATOM 2284 C CA . PRO B 1 97 ? 12.688 -2.803 11.828 1 98.19 97 PRO B CA 1
ATOM 2285 C C . PRO B 1 97 ? 12.125 -3.5 10.594 1 98.19 97 PRO B C 1
ATOM 2287 O O . PRO B 1 97 ? 12.547 -3.213 9.469 1 98.19 97 PRO B O 1
ATOM 2290 N N . GLN B 1 98 ? 11.164 -4.402 10.758 1 98.25 98 GLN B N 1
ATOM 2291 C CA . GLN B 1 98 ? 10.586 -5.117 9.625 1 98.25 98 GLN B CA 1
ATOM 2292 C C . GLN B 1 98 ? 9.656 -4.219 8.82 1 98.25 98 GLN B C 1
ATOM 2294 O O . GLN B 1 98 ? 8.883 -3.449 9.398 1 98.25 98 GLN B O 1
ATOM 2299 N N . LEU B 1 99 ? 9.711 -4.262 7.484 1 98.12 99 LEU B N 1
ATOM 2300 C CA . LEU B 1 99 ? 8.766 -3.539 6.641 1 98.12 99 LEU B CA 1
ATOM 2301 C C . LEU B 1 99 ? 8.492 -4.312 5.352 1 98.12 99 LEU B C 1
ATOM 2303 O O . LEU B 1 99 ? 9.258 -5.207 4.984 1 98.12 99 LEU B O 1
ATOM 2307 N N . GLY B 1 100 ? 7.379 -4.105 4.773 1 98.88 100 GLY B N 1
ATOM 2308 C CA . GLY B 1 100 ? 6.996 -4.543 3.441 1 98.88 100 GLY B CA 1
ATOM 2309 C C . GLY B 1 100 ? 6.812 -3.395 2.467 1 98.88 100 GLY B C 1
ATOM 2310 O O . GLY B 1 100 ? 6.285 -2.342 2.83 1 98.88 100 GLY B O 1
ATOM 2311 N N . LEU B 1 101 ? 7.273 -3.584 1.26 1 98.94 101 LEU B N 1
ATOM 2312 C CA . LEU B 1 101 ? 7.117 -2.607 0.189 1 98.94 101 LEU B CA 1
ATOM 2313 C C . LEU B 1 101 ? 6.32 -3.195 -0.971 1 98.94 101 LEU B C 1
ATOM 2315 O O . LEU B 1 101 ? 6.473 -4.375 -1.299 1 98.94 101 LEU B O 1
ATOM 2319 N N . ILE B 1 102 ? 5.531 -2.369 -1.567 1 99 102 ILE B N 1
ATOM 2320 C CA . ILE B 1 102 ? 4.953 -2.719 -2.861 1 99 102 ILE B CA 1
ATOM 2321 C C . ILE B 1 102 ? 5.141 -1.56 -3.838 1 99 102 ILE B C 1
ATOM 2323 O O . ILE B 1 102 ? 4.695 -0.44 -3.576 1 99 102 ILE B O 1
ATOM 2327 N N . PHE B 1 103 ? 5.871 -1.85 -4.93 1 99 103 PHE B N 1
ATOM 2328 C CA . PHE B 1 103 ? 6.148 -0.874 -5.977 1 99 103 PHE B CA 1
ATOM 2329 C C . PHE B 1 103 ? 5.098 -0.945 -7.078 1 99 103 PHE B C 1
ATOM 2331 O O . PHE B 1 103 ? 4.688 -2.035 -7.48 1 99 103 PHE B O 1
ATOM 2338 N N . LEU B 1 104 ? 4.66 0.213 -7.52 1 98.94 104 LEU B N 1
ATOM 2339 C CA . LEU B 1 104 ? 3.73 0.325 -8.641 1 98.94 104 LEU B CA 1
ATOM 2340 C C . LEU B 1 104 ? 4.367 1.083 -9.797 1 98.94 104 LEU B C 1
ATOM 2342 O O . LEU B 1 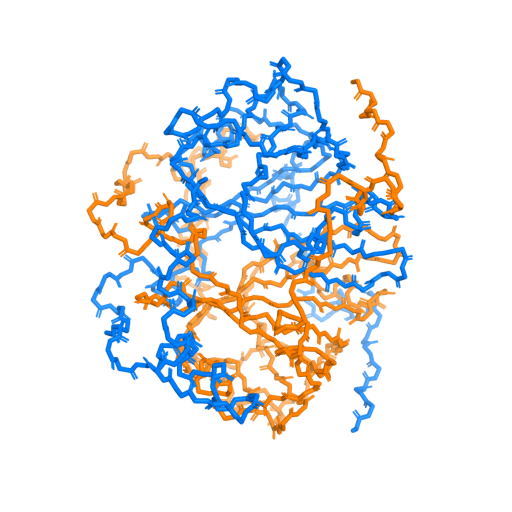104 ? 5.074 2.07 -9.586 1 98.94 104 LEU B O 1
ATOM 2346 N N . VAL B 1 105 ? 4.133 0.654 -10.984 1 98.94 105 VAL B N 1
ATOM 2347 C CA . VAL B 1 105 ? 4.496 1.347 -12.219 1 98.94 105 VAL B CA 1
ATOM 2348 C C . VAL B 1 105 ? 3.25 1.606 -13.055 1 98.94 105 VAL B C 1
ATOM 2350 O O . VAL B 1 105 ? 2.648 0.672 -13.594 1 98.94 105 VAL B O 1
ATOM 2353 N N . PRO B 1 106 ? 2.85 2.91 -13.156 1 98.81 106 PRO B N 1
ATOM 2354 C CA . PRO B 1 106 ? 1.684 3.189 -14 1 98.81 106 PRO B CA 1
ATOM 2355 C C . PRO B 1 106 ? 1.826 2.623 -15.414 1 98.81 106 PRO B C 1
ATOM 2357 O O . PRO B 1 106 ? 2.852 2.834 -16.062 1 98.81 106 PRO B O 1
ATOM 2360 N N . GLY B 1 107 ? 0.784 1.886 -15.859 1 98.62 107 GLY B N 1
ATOM 2361 C CA . GLY B 1 107 ? 0.809 1.256 -17.172 1 98.62 107 GLY B CA 1
ATOM 2362 C C . GLY B 1 107 ? 1.159 -0.219 -17.125 1 98.62 107 GLY B C 1
ATOM 2363 O O . GLY B 1 107 ? 0.993 -0.938 -18.109 1 98.62 107 GLY B O 1
ATOM 2364 N N . ILE B 1 108 ? 1.637 -0.709 -16.047 1 98.81 108 ILE B N 1
ATOM 2365 C CA . ILE B 1 108 ? 1.958 -2.113 -15.828 1 98.81 108 ILE B CA 1
ATOM 2366 C C . ILE B 1 108 ? 1.102 -2.66 -14.688 1 98.81 108 ILE B C 1
ATOM 2368 O O . ILE B 1 108 ? 1.137 -2.137 -13.57 1 98.81 108 ILE B O 1
ATOM 2372 N N . ASN B 1 109 ? 0.398 -3.746 -14.961 1 98.62 109 ASN B N 1
ATOM 2373 C CA . ASN B 1 109 ? -0.581 -4.234 -13.992 1 98.62 109 ASN B CA 1
ATOM 2374 C C . ASN B 1 109 ? 0.088 -4.996 -12.852 1 98.62 109 ASN B C 1
ATOM 2376 O O . ASN B 1 109 ? -0.418 -5.012 -11.734 1 98.62 109 ASN B O 1
ATOM 2380 N N . GLU B 1 110 ? 1.178 -5.629 -13.164 1 98.75 110 GLU B N 1
ATOM 2381 C CA . GLU B 1 110 ? 1.888 -6.371 -12.125 1 98.75 110 GLU B CA 1
ATOM 2382 C C . GLU B 1 110 ? 2.574 -5.426 -11.141 1 98.75 110 GLU B C 1
ATOM 2384 O O . GLU B 1 110 ? 2.84 -4.27 -11.469 1 98.75 110 GLU B O 1
ATOM 2389 N N . THR B 1 111 ? 2.805 -5.863 -9.945 1 98.88 111 THR B N 1
ATOM 2390 C CA . THR B 1 111 ? 3.506 -5.094 -8.9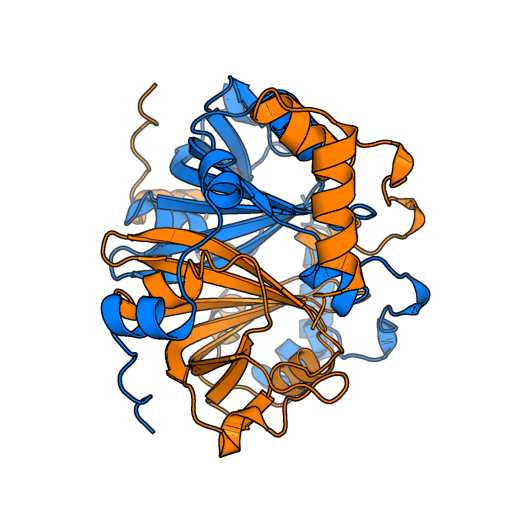22 1 98.88 111 THR B CA 1
ATOM 2391 C C . THR B 1 111 ? 4.699 -5.875 -8.383 1 98.88 111 THR B C 1
ATOM 2393 O O . THR B 1 111 ? 4.863 -7.059 -8.695 1 98.88 111 THR B O 1
ATOM 2396 N N . LEU B 1 112 ? 5.559 -5.211 -7.699 1 98.94 112 LEU B N 1
ATOM 2397 C CA . LEU B 1 112 ? 6.73 -5.824 -7.078 1 98.94 112 LEU B CA 1
ATOM 2398 C C . LEU B 1 112 ? 6.688 -5.66 -5.562 1 98.94 112 LEU B C 1
ATOM 2400 O O . LEU B 1 112 ? 6.582 -4.543 -5.055 1 98.94 112 LEU B O 1
ATOM 2404 N N . ARG B 1 113 ? 6.707 -6.766 -4.867 1 98.94 113 ARG B N 1
ATOM 2405 C CA . ARG B 1 113 ? 6.77 -6.77 -3.41 1 98.94 113 ARG B CA 1
ATOM 2406 C C . ARG B 1 113 ? 8.188 -7.043 -2.924 1 98.94 113 ARG B C 1
ATOM 2408 O O . ARG B 1 113 ? 8.859 -7.945 -3.428 1 98.94 113 ARG B O 1
ATOM 2415 N N . VAL B 1 114 ? 8.656 -6.23 -2.037 1 98.94 114 VAL B N 1
ATOM 2416 C CA . VAL B 1 114 ? 9.969 -6.355 -1.409 1 98.94 114 VAL B CA 1
ATOM 2417 C C . VAL B 1 114 ? 9.836 -6.234 0.107 1 98.94 114 VAL B C 1
ATOM 2419 O O . VAL B 1 114 ? 9.367 -5.211 0.613 1 98.94 114 VAL B O 1
ATOM 2422 N N . ASN B 1 115 ? 10.188 -7.25 0.835 1 98.81 115 ASN B N 1
ATOM 2423 C CA . ASN B 1 115 ? 10.172 -7.238 2.295 1 98.81 115 ASN B CA 1
ATOM 2424 C C . ASN B 1 115 ? 11.578 -7.316 2.873 1 98.81 115 ASN B C 1
ATOM 2426 O O . ASN B 1 115 ? 12.484 -7.875 2.248 1 98.81 115 ASN B O 1
ATOM 2430 N N . GLY B 1 116 ? 11.727 -6.703 4.004 1 98.5 116 GLY B N 1
ATOM 2431 C CA . GLY B 1 116 ? 13.023 -6.77 4.656 1 98.5 116 GLY B CA 1
ATOM 2432 C C . GLY B 1 116 ? 13.086 -5.977 5.949 1 98.5 116 GLY B C 1
ATOM 2433 O O . GLY B 1 116 ? 12.07 -5.82 6.633 1 98.5 116 GLY B O 1
ATOM 2434 N N . ARG B 1 117 ? 14.289 -5.609 6.336 1 98.25 117 ARG B N 1
ATOM 2435 C CA . ARG B 1 117 ? 14.555 -4.828 7.539 1 98.25 117 ARG B CA 1
ATOM 2436 C C . ARG B 1 117 ? 15.086 -3.441 7.184 1 98.25 117 ARG B C 1
ATOM 2438 O O . ARG B 1 117 ? 15.914 -3.299 6.277 1 98.25 117 ARG B O 1
ATOM 2445 N N . ALA B 1 118 ? 14.562 -2.49 7.906 1 98.12 118 ALA B N 1
ATOM 2446 C CA . ALA B 1 118 ? 14.93 -1.117 7.566 1 98.12 118 ALA B CA 1
ATOM 2447 C C . ALA B 1 118 ? 15.555 -0.405 8.766 1 98.12 118 ALA B C 1
ATOM 2449 O O . ALA B 1 118 ? 15.281 -0.751 9.914 1 98.12 118 ALA B O 1
ATOM 2450 N N . ALA B 1 119 ? 16.359 0.576 8.445 1 97.62 119 ALA B N 1
ATOM 2451 C CA . ALA B 1 119 ? 16.891 1.538 9.406 1 97.62 119 ALA B CA 1
ATOM 2452 C C . ALA B 1 119 ? 16.875 2.953 8.836 1 97.62 119 ALA B C 1
ATOM 2454 O O . ALA B 1 119 ? 17.156 3.16 7.656 1 97.62 119 ALA B O 1
ATOM 2455 N N . MET B 1 120 ? 16.516 3.869 9.695 1 98.06 120 MET B N 1
ATOM 2456 C CA . MET B 1 120 ? 16.547 5.27 9.289 1 98.06 120 MET B CA 1
ATOM 2457 C C . MET B 1 120 ? 18 5.762 9.188 1 98.06 120 MET B C 1
ATOM 2459 O O . MET B 1 120 ? 18.812 5.473 10.055 1 98.06 120 MET B O 1
ATOM 2463 N N . THR B 1 121 ? 18.312 6.5 8.133 1 97.75 121 THR B N 1
ATOM 2464 C CA . THR B 1 121 ? 19.641 7.086 7.965 1 97.75 121 THR B CA 1
ATOM 2465 C C . THR B 1 121 ? 19.531 8.594 7.738 1 97.75 121 THR B C 1
ATOM 2467 O O . THR B 1 121 ? 18.594 9.07 7.113 1 97.75 121 THR B O 1
ATOM 2470 N N . ARG B 1 122 ? 20.5 9.305 8.25 1 97.25 122 ARG B N 1
ATOM 2471 C CA . ARG B 1 122 ? 20.641 10.734 8.039 1 97.25 122 ARG B CA 1
ATOM 2472 C C . ARG B 1 122 ? 21.984 11.055 7.383 1 97.25 122 ARG B C 1
ATOM 2474 O O . ARG B 1 122 ? 22.469 12.188 7.453 1 97.25 122 ARG B O 1
ATOM 2481 N N . ASP B 1 123 ? 22.625 10 6.801 1 96.81 123 ASP B N 1
ATOM 2482 C CA . ASP B 1 123 ? 23.938 10.156 6.184 1 96.81 123 ASP B CA 1
ATOM 2483 C C . ASP B 1 123 ? 23.859 11.031 4.934 1 96.81 123 ASP B C 1
ATOM 2485 O O . ASP B 1 123 ? 23.312 10.609 3.914 1 96.81 123 ASP B O 1
ATOM 2489 N N . ALA B 1 124 ? 24.5 12.172 4.961 1 97.31 124 ALA B N 1
ATOM 2490 C CA . ALA B 1 124 ? 24.422 13.148 3.875 1 97.31 124 ALA B CA 1
ATOM 2491 C C . ALA B 1 124 ? 25 12.578 2.586 1 97.31 124 ALA B C 1
ATOM 2493 O O . ALA B 1 124 ? 24.531 12.891 1.491 1 97.31 124 ALA B O 1
ATOM 2494 N N . ALA B 1 125 ? 26 11.781 2.678 1 97.81 125 ALA B N 1
ATOM 2495 C CA . ALA B 1 125 ? 26.641 11.211 1.496 1 97.81 125 ALA B CA 1
ATOM 2496 C C . ALA B 1 125 ? 25.688 10.273 0.755 1 97.81 125 ALA B C 1
ATOM 2498 O O . ALA B 1 125 ? 25.734 10.188 -0.474 1 97.81 125 ALA B O 1
ATOM 2499 N N . LEU B 1 126 ? 24.875 9.586 1.524 1 97.44 126 LEU B N 1
ATOM 2500 C CA . LEU B 1 126 ? 23.891 8.68 0.935 1 97.44 126 LEU B CA 1
ATOM 2501 C C . LEU B 1 126 ? 22.703 9.461 0.372 1 97.44 126 LEU B C 1
ATOM 2503 O O . LEU B 1 126 ? 22.125 9.07 -0.644 1 97.44 126 LEU B O 1
ATOM 2507 N N . LEU B 1 127 ? 22.359 10.562 1.015 1 98.31 127 LEU B N 1
ATOM 2508 C CA . LEU B 1 127 ? 21.109 11.242 0.715 1 98.31 127 LEU B CA 1
ATOM 2509 C C . LEU B 1 127 ? 21.297 12.273 -0.393 1 98.31 127 LEU B C 1
ATOM 2511 O O . LEU B 1 127 ? 20.391 12.531 -1.179 1 98.31 127 LEU B O 1
ATOM 2515 N N . ALA B 1 128 ? 22.438 12.859 -0.538 1 98.25 128 ALA B N 1
ATOM 2516 C CA . ALA B 1 128 ? 22.703 13.953 -1.47 1 98.25 128 ALA B CA 1
ATOM 2517 C C . ALA B 1 128 ? 22.375 13.547 -2.902 1 98.25 128 ALA B C 1
ATOM 2519 O O . ALA B 1 128 ? 21.766 14.32 -3.645 1 98.25 128 ALA B O 1
ATOM 2520 N N . PRO B 1 129 ? 22.719 12.328 -3.311 1 98 129 PRO B N 1
ATOM 2521 C CA . PRO B 1 129 ? 22.422 11.922 -4.684 1 98 129 PRO B CA 1
ATOM 2522 C C . PRO B 1 129 ? 20.922 11.789 -4.945 1 98 129 PRO B C 1
ATOM 2524 O O . PRO B 1 129 ? 20.5 11.656 -6.098 1 98 129 PRO B O 1
ATOM 2527 N N . LEU B 1 130 ? 20.094 11.797 -3.914 1 98.38 130 LEU B N 1
ATOM 2528 C CA . LEU B 1 130 ? 18.656 11.609 -4.059 1 98.38 130 LEU B CA 1
ATOM 2529 C C . LEU B 1 130 ? 17.922 12.945 -3.988 1 98.38 130 LEU B C 1
ATOM 2531 O O . LEU B 1 130 ? 16.719 12.992 -3.787 1 98.38 130 LEU B O 1
ATOM 2535 N N . ALA B 1 131 ? 18.641 14.031 -4.176 1 98.31 131 ALA B N 1
ATOM 2536 C CA . ALA B 1 131 ? 18.016 15.352 -4.172 1 98.31 131 ALA B CA 1
ATOM 2537 C C . ALA B 1 131 ? 17 15.492 -5.309 1 98.31 131 ALA B C 1
ATOM 2539 O O . ALA B 1 131 ? 17.219 14.969 -6.402 1 98.31 131 ALA B O 1
ATOM 2540 N N . ALA B 1 132 ? 15.953 16.047 -5.031 1 97.38 132 ALA B N 1
ATOM 2541 C CA . ALA B 1 132 ? 14.945 16.438 -6.016 1 97.38 132 ALA B CA 1
ATOM 2542 C C . ALA B 1 132 ? 14.719 17.938 -6 1 97.38 132 ALA B C 1
ATOM 2544 O O . ALA B 1 132 ? 14.531 18.531 -4.938 1 97.38 132 ALA B O 1
ATOM 2545 N N . GLN B 1 133 ? 14.789 18.516 -7.172 1 95.31 133 GLN B N 1
ATOM 2546 C CA . GLN B 1 133 ? 14.664 19.969 -7.301 1 95.31 133 GLN B CA 1
ATOM 2547 C C . GLN B 1 133 ? 15.688 20.688 -6.422 1 95.31 133 GLN B C 1
ATOM 2549 O O . GLN B 1 133 ? 15.344 21.641 -5.73 1 95.31 133 GLN B O 1
ATOM 2554 N N . GLY B 1 134 ? 16.812 20.094 -6.336 1 95.5 134 GLY B N 1
ATOM 2555 C CA . GLY B 1 134 ? 17.922 20.703 -5.633 1 95.5 134 GLY B CA 1
ATOM 2556 C C . GLY B 1 134 ? 17.859 20.5 -4.133 1 95.5 134 GLY B C 1
ATOM 2557 O O . GLY B 1 134 ? 18.703 21.031 -3.396 1 95.5 134 GLY B O 1
ATOM 2558 N N . LYS B 1 135 ? 16.938 19.766 -3.625 1 97 135 LYS B N 1
ATOM 2559 C CA . LYS B 1 135 ? 16.766 19.578 -2.188 1 97 135 LYS B CA 1
ATOM 2560 C C . LYS B 1 135 ? 16.984 18.125 -1.785 1 97 135 LYS B C 1
ATOM 2562 O O . LYS B 1 135 ? 16.281 17.234 -2.238 1 97 135 LYS B O 1
ATOM 2567 N N . PRO B 1 136 ? 17.922 17.938 -0.932 1 97.69 136 PRO B N 1
ATOM 2568 C CA . PRO B 1 136 ? 18.094 16.578 -0.425 1 97.69 136 PRO B CA 1
ATOM 2569 C C . PRO B 1 136 ? 16.938 16.141 0.482 1 97.69 136 PRO B C 1
ATOM 2571 O O . PRO B 1 136 ? 16.25 16.984 1.067 1 97.69 136 PRO B O 1
ATOM 2574 N N . PRO B 1 137 ? 16.719 14.797 0.515 1 98.38 137 PRO B N 1
ATOM 2575 C CA . PRO B 1 137 ? 15.727 14.336 1.486 1 98.38 137 PRO B CA 1
ATOM 2576 C C . PRO B 1 137 ? 16.125 14.633 2.928 1 98.38 137 PRO B C 1
ATOM 2578 O O . PRO B 1 137 ? 17.312 14.852 3.213 1 98.38 137 PRO B O 1
ATOM 2581 N N . LEU B 1 138 ? 15.133 14.641 3.787 1 97.94 138 LEU B N 1
ATOM 2582 C CA . LEU B 1 138 ? 15.367 14.914 5.203 1 97.94 138 LEU B CA 1
ATOM 2583 C C . LEU B 1 138 ? 16.078 13.742 5.867 1 97.94 138 LEU B C 1
ATOM 2585 O O . LEU B 1 138 ? 16.812 13.93 6.84 1 97.94 138 LEU B O 1
ATOM 2589 N N . ALA B 1 139 ? 15.797 12.57 5.438 1 98.38 139 ALA B N 1
ATOM 2590 C CA . ALA B 1 139 ? 16.344 11.281 5.863 1 98.38 139 ALA B CA 1
ATOM 2591 C C . ALA B 1 139 ? 16.031 10.195 4.836 1 98.38 139 ALA B C 1
ATOM 2593 O O . ALA B 1 139 ? 15.555 10.484 3.742 1 98.38 139 ALA B O 1
ATOM 2594 N N . GLY B 1 140 ? 16.438 9.047 5.129 1 98.44 140 GLY B N 1
ATOM 2595 C CA . GLY B 1 140 ? 16.125 7.902 4.289 1 98.44 140 GLY B CA 1
ATOM 2596 C C . GLY B 1 140 ? 15.938 6.617 5.078 1 98.44 140 GLY B C 1
ATOM 2597 O O . GLY B 1 140 ? 16.234 6.57 6.273 1 98.44 140 GLY B O 1
ATOM 2598 N N . LEU B 1 141 ? 15.328 5.66 4.477 1 98.69 141 LEU B N 1
ATOM 2599 C CA . LEU B 1 141 ? 15.25 4.297 4.984 1 98.69 141 LEU B CA 1
ATOM 2600 C C . LEU B 1 141 ? 16.203 3.377 4.227 1 98.69 141 LEU B C 1
ATOM 2602 O O . LEU B 1 141 ? 16.047 3.193 3.016 1 98.69 141 LEU B O 1
ATOM 2606 N N . LEU B 1 142 ? 17.188 2.863 4.926 1 98.56 142 LEU B N 1
ATOM 2607 C CA . LEU B 1 142 ? 18.016 1.787 4.395 1 98.56 142 LEU B CA 1
ATOM 2608 C C . LEU B 1 142 ? 17.344 0.432 4.605 1 98.56 142 LEU B C 1
ATOM 2610 O O . LEU B 1 142 ? 17.141 0.003 5.742 1 98.56 142 LEU B O 1
ATOM 2614 N N . VAL B 1 143 ? 17.078 -0.233 3.512 1 98.62 143 VAL B N 1
ATOM 2615 C CA . VAL B 1 143 ? 16.328 -1.485 3.59 1 98.62 143 VAL B CA 1
ATOM 2616 C C . VAL B 1 143 ? 17.234 -2.65 3.186 1 98.62 143 VAL B C 1
ATOM 2618 O O . VAL B 1 143 ? 17.719 -2.699 2.057 1 98.62 143 VAL B O 1
ATOM 2621 N N . SER B 1 144 ? 17.469 -3.537 4.129 1 98.69 144 SER B N 1
ATOM 2622 C CA . SER B 1 144 ? 18.062 -4.828 3.814 1 98.69 144 SER B CA 1
ATOM 2623 C C . SER B 1 144 ? 17.016 -5.816 3.301 1 98.69 144 SER B C 1
ATOM 2625 O O . SER B 1 144 ? 16.156 -6.27 4.059 1 98.69 144 SER B O 1
ATOM 2627 N N . VAL B 1 145 ? 17.156 -6.207 2.053 1 98.62 145 VAL B N 1
ATOM 2628 C CA . VAL B 1 145 ? 16.156 -7.012 1.362 1 98.62 145 VAL B CA 1
ATOM 2629 C C . VAL B 1 145 ? 16.234 -8.461 1.841 1 98.62 145 VAL B C 1
ATOM 2631 O O . VAL B 1 145 ? 17.312 -9.039 1.901 1 98.62 145 VAL B O 1
ATOM 2634 N N . GLU B 1 146 ? 15.07 -8.992 2.152 1 98.56 146 GLU B N 1
ATOM 2635 C CA . GLU B 1 146 ? 15.008 -10.383 2.58 1 98.56 146 GLU B CA 1
ATOM 2636 C C . GLU B 1 146 ? 14.164 -11.219 1.613 1 98.56 146 GLU B C 1
ATOM 2638 O O . GLU B 1 146 ? 14.398 -12.422 1.46 1 98.56 146 GLU B O 1
ATOM 2643 N N . GLU B 1 147 ? 13.148 -10.633 1.038 1 98.31 147 GLU B N 1
ATOM 2644 C CA . GLU B 1 147 ? 12.234 -11.266 0.092 1 98.31 147 GLU B CA 1
ATOM 2645 C C . GLU B 1 147 ? 11.867 -10.32 -1.047 1 98.31 147 GLU B C 1
ATOM 2647 O O . GLU B 1 147 ? 11.641 -9.133 -0.823 1 98.31 147 GLU B O 1
ATOM 2652 N N . VAL B 1 148 ? 11.789 -10.875 -2.221 1 98.75 148 VAL B N 1
ATOM 2653 C CA . VAL B 1 148 ? 11.414 -10.133 -3.418 1 98.75 148 VAL B CA 1
ATOM 2654 C C . VAL B 1 148 ? 10.602 -11.023 -4.352 1 98.75 148 VAL B C 1
ATOM 2656 O O . VAL B 1 148 ? 11.023 -12.133 -4.684 1 98.75 148 VAL B O 1
ATOM 2659 N N . PHE B 1 149 ? 9.445 -10.547 -4.809 1 98.69 149 PHE B N 1
ATOM 2660 C CA . PHE B 1 149 ? 8.688 -11.305 -5.797 1 98.69 149 PHE B CA 1
ATOM 2661 C C . PHE B 1 149 ? 7.656 -10.422 -6.484 1 98.69 149 PHE B C 1
ATOM 2663 O O . PHE B 1 149 ? 7.125 -9.492 -5.875 1 98.69 149 PHE B O 1
ATOM 2670 N N . PHE B 1 150 ? 7.402 -10.742 -7.75 1 98.75 150 PHE B N 1
ATOM 2671 C CA . PHE B 1 150 ? 6.348 -10.07 -8.5 1 98.75 150 PHE B CA 1
ATOM 2672 C C . PHE B 1 150 ? 4.977 -10.586 -8.094 1 98.75 150 PHE B C 1
ATOM 2674 O O . PHE B 1 150 ? 4.805 -11.789 -7.859 1 98.75 150 PHE B O 1
ATOM 2681 N N . HIS B 1 151 ? 4.074 -9.695 -7.961 1 98.44 151 HIS B N 1
ATOM 2682 C CA . HIS B 1 151 ? 2.668 -9.953 -7.676 1 98.44 151 HIS B CA 1
ATOM 2683 C C . HIS B 1 151 ? 1.818 -9.82 -8.938 1 98.44 151 HIS B C 1
ATOM 2685 O O . HIS B 1 151 ? 1.966 -8.852 -9.688 1 98.44 151 HIS B O 1
ATOM 2691 N N . CYS B 1 152 ? 0.948 -10.734 -9.258 1 98.19 152 CYS B N 1
ATOM 2692 C CA . CYS B 1 152 ? 0.163 -10.75 -10.484 1 98.19 152 CYS B CA 1
ATOM 2693 C C . CYS B 1 152 ? -0.666 -9.477 -10.625 1 98.19 152 CYS B C 1
ATOM 2695 O O . CYS B 1 152 ? -0.861 -8.75 -9.641 1 98.19 152 CYS B O 1
ATOM 2697 N N . GLY B 1 153 ? -1.202 -9.227 -11.766 1 98.56 153 GLY B N 1
ATOM 2698 C CA . GLY B 1 153 ? -1.831 -7.953 -12.086 1 98.56 153 GLY B CA 1
ATOM 2699 C C . GLY B 1 153 ? -3.332 -7.957 -11.867 1 98.56 153 GLY B C 1
ATOM 2700 O O . GLY B 1 153 ? -4.023 -7.008 -12.242 1 98.56 153 GLY B O 1
ATOM 2701 N N . LYS B 1 154 ? -3.92 -8.93 -11.211 1 98.62 154 LYS B N 1
ATOM 2702 C CA . LYS B 1 154 ? -5.367 -9.109 -11.172 1 98.62 154 LYS B CA 1
ATOM 2703 C C . LYS B 1 154 ? -6.043 -7.953 -10.445 1 98.62 154 LYS B C 1
ATOM 2705 O O . LYS B 1 154 ? -7.094 -7.469 -10.875 1 98.62 154 LYS B O 1
ATOM 2710 N N . ALA B 1 155 ? -5.465 -7.523 -9.32 1 98.69 155 ALA B N 1
ATOM 2711 C CA . ALA B 1 155 ? -6.059 -6.406 -8.594 1 98.69 155 ALA B CA 1
ATOM 2712 C C . ALA B 1 155 ? -6.145 -5.16 -9.469 1 98.69 155 ALA B C 1
ATOM 2714 O O . ALA B 1 155 ? -7.156 -4.457 -9.461 1 98.69 155 ALA B O 1
ATOM 2715 N N . MET B 1 156 ? -5.055 -4.906 -10.211 1 98.69 156 MET B N 1
ATOM 2716 C CA . MET B 1 156 ? -5.008 -3.746 -11.094 1 98.69 156 MET B CA 1
ATOM 2717 C C . MET B 1 156 ? -5.969 -3.918 -12.266 1 98.69 156 MET B C 1
ATOM 2719 O O . MET B 1 156 ? -6.613 -2.957 -12.688 1 98.69 156 MET B O 1
ATOM 2723 N N . MET B 1 157 ? -6.062 -5.098 -12.773 1 98.56 157 MET B N 1
ATOM 2724 C CA . MET B 1 157 ? -6.98 -5.387 -13.867 1 98.56 157 MET B CA 1
ATOM 2725 C C . MET B 1 157 ? -8.43 -5.191 -13.43 1 98.56 157 MET B C 1
ATOM 2727 O O . MET B 1 157 ? -9.203 -4.52 -14.109 1 98.56 157 MET B O 1
ATOM 2731 N N . ARG B 1 158 ? -8.82 -5.715 -12.281 1 98.69 158 ARG B N 1
ATOM 2732 C CA . ARG B 1 158 ? -10.188 -5.613 -11.773 1 98.69 158 ARG B CA 1
ATOM 2733 C C . ARG B 1 158 ? -10.555 -4.16 -11.484 1 98.69 158 ARG B C 1
ATOM 2735 O O . ARG B 1 158 ? -11.695 -3.744 -11.727 1 98.69 158 ARG B O 1
ATOM 2742 N N . SER B 1 159 ? -9.617 -3.416 -10.984 1 98.75 159 SER B N 1
ATOM 2743 C CA . SER B 1 159 ? -9.867 -2.045 -10.547 1 98.75 159 SER B CA 1
ATOM 2744 C C . SER B 1 159 ? -9.836 -1.079 -11.727 1 98.75 159 SER B C 1
ATOM 2746 O O . SER B 1 159 ? -10.336 0.042 -11.633 1 98.75 159 SER B O 1
ATOM 2748 N N . GLY B 1 160 ? -9.156 -1.507 -12.836 1 98.5 160 GLY B N 1
ATOM 2749 C CA . GLY B 1 160 ? -8.906 -0.563 -13.914 1 98.5 160 GLY B CA 1
ATOM 2750 C C . GLY B 1 160 ? -8.07 0.627 -13.484 1 98.5 160 GLY B C 1
ATOM 2751 O O . GLY B 1 160 ? -8.312 1.755 -13.914 1 98.5 160 GLY B O 1
ATOM 2752 N N . LEU B 1 161 ? -7.098 0.391 -12.672 1 98.69 161 LEU B N 1
ATOM 2753 C CA . LEU B 1 161 ? -6.398 1.455 -11.961 1 98.69 161 LEU B CA 1
ATOM 2754 C C . LEU B 1 161 ? -5.719 2.408 -12.938 1 98.69 161 LEU B C 1
ATOM 2756 O O . LEU B 1 161 ? -5.641 3.611 -12.68 1 98.69 161 LEU B O 1
ATOM 2760 N N . TRP B 1 162 ? -5.25 1.892 -14.086 1 98.62 162 TRP B N 1
ATOM 2761 C CA . TRP B 1 162 ? -4.453 2.705 -15 1 98.62 162 TRP B CA 1
ATOM 2762 C C . TRP B 1 162 ? -5.301 3.207 -16.172 1 98.62 162 TRP B C 1
ATOM 2764 O O . TRP B 1 162 ? -4.793 3.867 -17.078 1 98.62 162 TRP B O 1
ATOM 2774 N N . ASP B 1 163 ? -6.605 2.889 -16.203 1 98.44 163 ASP B N 1
ATOM 2775 C CA . ASP B 1 163 ? -7.52 3.344 -17.25 1 98.44 163 ASP B CA 1
ATOM 2776 C C . ASP B 1 163 ? -7.949 4.789 -17 1 98.44 163 ASP B C 1
ATOM 2778 O O . ASP B 1 163 ? -8.773 5.062 -16.125 1 98.44 163 ASP B O 1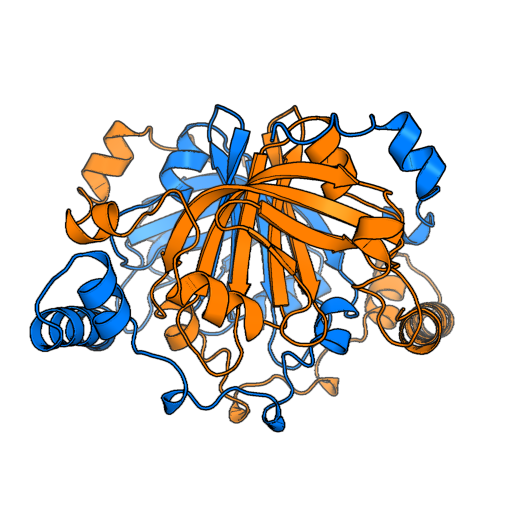
ATOM 2782 N N . ALA B 1 164 ? -7.43 5.711 -17.781 1 97.81 164 ALA B N 1
ATOM 2783 C CA . ALA B 1 164 ? -7.672 7.141 -17.594 1 97.81 164 ALA B CA 1
ATOM 2784 C C . ALA B 1 164 ? -9.156 7.461 -17.703 1 97.81 164 ALA B C 1
ATOM 2786 O O . ALA B 1 164 ? -9.641 8.406 -17.062 1 97.81 164 ALA B O 1
ATOM 2787 N N . SER B 1 165 ? -9.852 6.699 -18.453 1 98.12 165 SER B N 1
ATOM 2788 C CA . SER B 1 165 ? -11.273 6.961 -18.641 1 98.12 165 SER B CA 1
ATOM 2789 C C . SER B 1 165 ? -12.078 6.641 -17.391 1 98.12 165 SER B C 1
ATOM 2791 O O . SER B 1 165 ? -13.234 7.043 -17.266 1 98.12 165 SER B O 1
ATOM 2793 N N . ARG B 1 166 ? -11.469 5.961 -16.406 1 97.81 166 ARG B N 1
ATOM 2794 C CA . ARG B 1 166 ? -12.156 5.559 -15.188 1 97.81 166 ARG B CA 1
ATOM 2795 C C . ARG B 1 166 ? -11.797 6.484 -14.023 1 97.81 166 ARG B C 1
ATOM 2797 O O . ARG B 1 166 ? -12.25 6.281 -12.898 1 97.81 166 ARG B O 1
ATOM 2804 N N . GLN B 1 167 ? -10.977 7.492 -14.266 1 98.31 167 GLN B N 1
ATOM 2805 C CA . GLN B 1 167 ? -10.578 8.398 -13.195 1 98.31 167 GLN B CA 1
ATOM 2806 C C . GLN B 1 167 ? -11.75 9.266 -12.742 1 98.31 167 GLN B C 1
ATOM 2808 O O . GLN B 1 167 ? -12.539 9.727 -13.562 1 98.31 167 GLN B O 1
ATOM 2813 N N . VAL B 1 168 ? -11.844 9.438 -11.469 1 98.38 168 VAL B N 1
ATOM 2814 C CA . VAL B 1 168 ? -12.836 10.328 -10.867 1 98.38 168 VAL B CA 1
ATOM 2815 C C . VAL B 1 168 ? -12.43 11.781 -11.102 1 98.38 168 VAL B C 1
ATOM 2817 O O . VAL B 1 168 ? -11.297 12.172 -10.82 1 98.38 168 VAL B O 1
ATOM 2820 N N . PRO B 1 169 ? -13.344 12.578 -11.688 1 97.88 169 PRO B N 1
ATOM 2821 C CA . PRO B 1 169 ? -13.008 14 -11.797 1 97.88 169 PRO B CA 1
ATOM 2822 C C . PRO B 1 169 ? -12.68 14.633 -10.453 1 97.88 169 PRO B C 1
ATOM 2824 O O . PRO B 1 169 ? -13.445 14.5 -9.492 1 97.88 169 PRO B O 1
ATOM 2827 N N . ARG B 1 170 ? -11.609 15.281 -10.398 1 97.06 170 ARG B N 1
ATOM 2828 C CA . ARG B 1 170 ? -11.125 15.828 -9.133 1 97.06 170 ARG B CA 1
ATOM 2829 C C . ARG B 1 170 ? -12.172 16.734 -8.492 1 97.06 170 ARG B C 1
ATOM 2831 O O . ARG B 1 170 ? -12.344 16.719 -7.27 1 97.06 170 ARG B O 1
ATOM 2838 N N . ALA B 1 171 ? -12.906 17.422 -9.25 1 96.69 171 ALA B N 1
ATOM 2839 C CA . ALA B 1 171 ? -13.867 18.406 -8.758 1 96.69 171 ALA B CA 1
ATOM 2840 C C . ALA B 1 171 ? -15.086 17.734 -8.141 1 96.69 171 ALA B C 1
ATOM 2842 O O . ALA B 1 171 ? -15.883 18.375 -7.453 1 96.69 171 ALA B O 1
ATOM 2843 N N . SER B 1 172 ? -15.188 16.438 -8.32 1 97.31 172 SER B N 1
ATOM 2844 C CA . SER B 1 172 ? -16.375 15.734 -7.855 1 97.31 172 SER B CA 1
ATOM 2845 C C . SER B 1 172 ? -16.219 15.266 -6.41 1 97.31 172 SER B C 1
ATOM 2847 O O . SER B 1 172 ? -17.156 14.703 -5.828 1 97.31 172 SER B O 1
ATOM 2849 N N . PHE B 1 173 ? -15.164 15.516 -5.789 1 98.25 173 PHE B N 1
ATOM 2850 C CA . PHE B 1 173 ? -14.891 15.164 -4.402 1 98.25 173 PHE B CA 1
ATOM 2851 C C . PHE B 1 173 ? -14.336 16.359 -3.635 1 98.25 173 PHE B C 1
ATOM 2853 O O . PHE B 1 173 ? -13.547 17.141 -4.172 1 98.25 173 PHE B O 1
ATOM 2860 N N . PRO B 1 174 ? -14.727 16.531 -2.424 1 98.06 174 PRO B N 1
ATOM 2861 C CA . PRO B 1 174 ? -14.227 17.688 -1.661 1 98.06 174 PRO B CA 1
ATOM 2862 C C . PRO B 1 174 ? -12.703 17.703 -1.553 1 98.06 174 PRO B C 1
ATOM 2864 O O . PRO B 1 174 ? -12.07 16.641 -1.505 1 98.06 174 PRO B O 1
ATOM 2867 N N . SER B 1 175 ? -12.141 18.984 -1.536 1 97.88 175 SER B N 1
ATOM 2868 C CA . SER B 1 175 ? -10.703 19.125 -1.315 1 97.88 175 SER B CA 1
ATOM 2869 C C . SER B 1 175 ? -10.32 18.703 0.096 1 97.88 175 SER B C 1
ATOM 2871 O O . SER B 1 175 ? -11.164 18.625 0.986 1 97.88 175 SER B O 1
ATOM 2873 N N . LEU B 1 176 ? -9.055 18.391 0.286 1 98.12 176 LEU B N 1
ATOM 2874 C CA . LEU B 1 176 ? -8.578 18.062 1.625 1 98.12 176 LEU B CA 1
ATOM 2875 C C . LEU B 1 176 ? -8.828 19.219 2.59 1 98.12 176 LEU B C 1
ATOM 2877 O O . LEU B 1 176 ? -9.148 18.984 3.76 1 98.12 176 LEU B O 1
ATOM 2881 N N . GLY B 1 177 ? -8.609 20.438 2.129 1 97.94 177 GLY B N 1
ATOM 2882 C CA . GLY B 1 177 ? -8.898 21.594 2.969 1 97.94 177 GLY B CA 1
ATOM 2883 C C . GLY B 1 177 ? -10.336 21.625 3.455 1 97.94 177 GLY B C 1
ATOM 2884 O O . GLY B 1 177 ? -10.594 21.891 4.633 1 97.94 177 GLY B O 1
ATOM 2885 N N . ARG B 1 178 ? -11.297 21.391 2.561 1 98 178 ARG B N 1
ATOM 2886 C CA . ARG B 1 178 ? -12.711 21.375 2.932 1 98 178 ARG B CA 1
ATOM 2887 C C . ARG B 1 178 ? -13 20.234 3.902 1 98 178 ARG B C 1
ATOM 2889 O O . ARG B 1 178 ? -13.75 20.406 4.867 1 98 178 ARG B O 1
ATOM 2896 N N . ILE B 1 179 ? -12.438 19.062 3.705 1 98.44 179 ILE B N 1
ATOM 2897 C CA . ILE B 1 179 ? -12.617 17.906 4.574 1 98.44 179 ILE B CA 1
ATOM 2898 C C . ILE B 1 179 ? -12.109 18.234 5.977 1 98.44 179 ILE B C 1
ATOM 2900 O O . ILE B 1 179 ? -12.797 17.984 6.969 1 98.44 179 ILE B O 1
ATOM 2904 N N . LEU B 1 180 ? -10.867 18.797 6.031 1 97.62 180 LEU B N 1
ATOM 2905 C CA . LEU B 1 180 ? -10.281 19.172 7.316 1 97.62 180 LEU B CA 1
ATOM 2906 C C . LEU B 1 180 ? -11.156 20.172 8.047 1 97.62 180 LEU B C 1
ATOM 2908 O O . LEU B 1 180 ? -11.375 20.062 9.25 1 97.62 180 LEU B O 1
ATOM 2912 N N . ALA B 1 181 ? -11.625 21.172 7.289 1 97.94 181 ALA B N 1
ATOM 2913 C CA . ALA B 1 181 ? -12.508 22.172 7.883 1 97.94 181 ALA B CA 1
ATOM 2914 C C . ALA B 1 181 ? -13.742 21.531 8.492 1 97.94 181 ALA B C 1
ATOM 2916 O O . ALA B 1 181 ? -14.141 21.875 9.609 1 97.94 181 ALA B O 1
ATOM 2917 N N . ASP B 1 182 ? -14.359 20.609 7.793 1 97.62 182 ASP B N 1
ATOM 2918 C CA . ASP B 1 182 ? -15.539 19.891 8.289 1 97.62 182 ASP B CA 1
ATOM 2919 C C . ASP B 1 182 ? -15.203 19.094 9.539 1 97.62 182 ASP B C 1
ATOM 2921 O O . ASP B 1 182 ? -15.938 19.125 10.531 1 97.62 182 ASP B O 1
ATOM 2925 N N . GLN B 1 183 ? -14.125 18.375 9.531 1 97.31 183 GLN B N 1
ATOM 2926 C CA . GLN B 1 183 ? -13.75 17.453 10.602 1 97.31 183 GLN B CA 1
ATOM 2927 C C . GLN B 1 183 ? -13.367 18.219 11.867 1 97.31 183 GLN B C 1
ATOM 2929 O O . GLN B 1 183 ? -13.633 17.75 12.984 1 97.31 183 GLN B O 1
ATOM 2934 N N . LEU B 1 184 ? -12.75 19.328 11.695 1 96.19 184 LEU B N 1
ATOM 2935 C CA . LEU B 1 184 ? -12.242 20.078 12.844 1 96.19 184 LEU B CA 1
ATOM 2936 C C . LEU B 1 184 ? -13.164 21.25 13.18 1 96.19 184 LEU B C 1
ATOM 2938 O O . LEU B 1 184 ? -12.867 22.047 14.078 1 96.19 184 LEU B O 1
ATOM 2942 N N . ALA B 1 185 ? -14.25 21.375 12.469 1 95.69 185 ALA B N 1
ATOM 2943 C CA . ALA B 1 185 ? -15.203 22.453 12.68 1 95.69 185 ALA B CA 1
ATOM 2944 C C . ALA B 1 185 ? -14.508 23.812 12.586 1 95.69 185 ALA B C 1
ATOM 2946 O O . ALA B 1 185 ? -14.648 24.656 13.484 1 95.69 185 ALA B O 1
ATOM 2947 N N . GLU B 1 186 ? -13.758 23.984 11.469 1 95.06 186 GLU B N 1
ATOM 2948 C CA . GLU B 1 186 ? -13.008 25.219 11.234 1 95.06 186 GLU B CA 1
ATOM 2949 C C . GLU B 1 186 ? -13.445 25.906 9.945 1 95.06 186 GLU B C 1
ATOM 2951 O O . GLU B 1 186 ? -14.297 25.391 9.227 1 95.06 186 GLU B O 1
ATOM 2956 N N . ASP B 1 187 ? -12.93 27.094 9.797 1 95.31 187 ASP B N 1
ATOM 2957 C CA . ASP B 1 187 ? -13.211 27.875 8.594 1 95.31 187 ASP B CA 1
ATOM 2958 C C . ASP B 1 187 ? -12.641 27.188 7.352 1 95.31 187 ASP B C 1
ATOM 2960 O O . ASP B 1 187 ? -11.453 26.859 7.309 1 95.31 187 ASP B O 1
ATOM 2964 N N . ALA B 1 188 ? -13.477 27.031 6.371 1 95.31 188 ALA B N 1
ATOM 2965 C CA . ALA B 1 188 ? -13.109 26.297 5.168 1 95.31 188 ALA B CA 1
ATOM 2966 C C . ALA B 1 188 ? -12.016 27.016 4.391 1 95.31 188 ALA B C 1
ATOM 2968 O O . ALA B 1 188 ? -11.094 26.375 3.873 1 95.31 188 ALA B O 1
ATOM 2969 N N . GLU B 1 189 ? -12.102 28.281 4.281 1 96.75 189 GLU B N 1
ATOM 2970 C CA . GLU B 1 189 ? -11.125 29.047 3.52 1 96.75 189 GLU B CA 1
ATOM 2971 C C . GLU B 1 189 ? -9.727 28.938 4.133 1 96.75 189 GLU B C 1
ATOM 2973 O O . GLU B 1 189 ? -8.734 28.828 3.416 1 96.75 189 GLU B O 1
ATOM 2978 N N . ARG B 1 190 ? -9.695 29.016 5.418 1 95.81 190 ARG B N 1
ATOM 2979 C CA . ARG B 1 190 ? -8.422 28.906 6.125 1 95.81 190 ARG B CA 1
ATOM 2980 C C . ARG B 1 190 ? -7.797 27.531 5.902 1 95.81 190 ARG B C 1
ATOM 2982 O O . ARG B 1 190 ? -6.602 27.422 5.617 1 95.81 190 ARG B O 1
ATOM 2989 N N . SER B 1 191 ? -8.562 26.516 6.078 1 96.25 191 SER B N 1
ATOM 2990 C CA . SER B 1 191 ? -8.078 25.156 5.902 1 96.25 191 SER B CA 1
ATOM 2991 C C . SER B 1 191 ? -7.629 24.906 4.465 1 96.25 191 SER B C 1
ATOM 2993 O O . SER B 1 191 ? -6.605 24.25 4.23 1 96.25 191 SER B O 1
ATOM 2995 N N . GLU B 1 192 ? -8.383 25.406 3.541 1 97.12 192 GLU B N 1
ATOM 2996 C CA . GLU B 1 192 ? -8.016 25.281 2.135 1 97.12 192 GLU B CA 1
ATOM 2997 C C . GLU B 1 192 ? -6.691 25.984 1.843 1 97.12 192 GLU B C 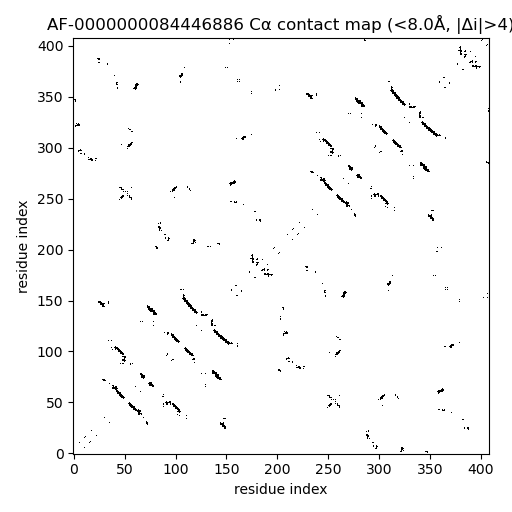1
ATOM 2999 O O . GLU B 1 192 ? -5.844 25.453 1.126 1 97.12 192 GLU B O 1
ATOM 3004 N N . ALA B 1 193 ? -6.547 27.172 2.359 1 97.25 193 ALA B N 1
ATOM 3005 C CA . ALA B 1 193 ? -5.309 27.922 2.166 1 97.25 193 ALA B CA 1
ATOM 3006 C C . ALA B 1 193 ? -4.121 27.188 2.777 1 97.25 193 ALA B C 1
ATOM 3008 O O . ALA B 1 193 ? -3.021 27.188 2.215 1 97.25 193 ALA B O 1
ATOM 3009 N N . TRP B 1 194 ? -4.375 26.641 3.943 1 96 194 TRP B N 1
ATOM 3010 C CA . TRP B 1 194 ? -3.33 25.891 4.645 1 96 194 TRP B CA 1
ATOM 3011 C C . TRP B 1 194 ? -2.828 24.734 3.795 1 96 194 TRP B C 1
ATOM 3013 O O . TRP B 1 194 ? -1.62 24.547 3.637 1 96 194 TRP B O 1
ATOM 3023 N N . ILE B 1 195 ? -3.705 23.953 3.188 1 96.94 195 ILE B N 1
ATOM 3024 C CA . ILE B 1 195 ? -3.352 22.812 2.348 1 96.94 195 ILE B CA 1
ATOM 3025 C C . ILE B 1 195 ? -2.688 23.312 1.062 1 96.94 195 ILE B C 1
ATOM 3027 O O . ILE B 1 195 ? -1.68 22.75 0.625 1 96.94 195 ILE B O 1
ATOM 3031 N N . ALA B 1 196 ? -3.227 24.359 0.463 1 96.81 196 ALA B N 1
ATOM 3032 C CA . ALA B 1 196 ? -2.688 24.906 -0.778 1 96.81 196 ALA B CA 1
ATOM 3033 C C . ALA B 1 196 ? -1.242 25.359 -0.594 1 96.81 196 ALA B C 1
ATOM 3035 O O . ALA B 1 196 ? -0.401 25.141 -1.47 1 96.81 196 ALA B O 1
ATOM 3036 N N . GLU B 1 197 ? -1.026 25.984 0.493 1 96.38 197 GLU B N 1
ATOM 3037 C CA . GLU B 1 197 ? 0.33 26.438 0.786 1 96.38 197 GLU B CA 1
ATOM 3038 C C . GLU B 1 197 ? 1.292 25.266 0.905 1 96.38 197 GLU B C 1
ATOM 3040 O O . GLU B 1 197 ? 2.412 25.312 0.394 1 96.38 197 GLU B O 1
ATOM 3045 N N . SER B 1 198 ? 0.87 24.266 1.584 1 96.25 198 SER B N 1
ATOM 3046 C CA . SER B 1 198 ? 1.68 23.062 1.741 1 96.25 198 SER B CA 1
ATOM 3047 C C . SER B 1 198 ? 2.027 22.453 0.389 1 96.25 198 SER B C 1
ATOM 3049 O O . SER B 1 198 ? 3.182 22.094 0.14 1 96.25 198 SER B O 1
ATOM 3051 N N . TYR B 1 199 ? 1.105 22.344 -0.534 1 96.56 199 TYR B N 1
ATOM 3052 C CA . TYR B 1 199 ? 1.284 21.719 -1.841 1 96.56 199 TYR B CA 1
ATOM 3053 C C . TYR B 1 199 ? 2.168 22.578 -2.738 1 96.56 199 TYR B C 1
ATOM 3055 O O . TYR B 1 199 ? 2.918 22.047 -3.566 1 96.56 199 TYR B O 1
ATOM 3063 N N . SER B 1 200 ? 2.107 23.844 -2.525 1 96.12 200 SER B N 1
ATOM 3064 C CA . SER B 1 200 ? 2.826 24.75 -3.424 1 96.12 200 SER B CA 1
ATOM 3065 C C . SER B 1 200 ? 4.211 25.078 -2.883 1 96.12 200 SER B C 1
ATOM 3067 O O . SER B 1 200 ? 5.188 25.109 -3.635 1 96.12 200 SER B O 1
ATOM 3069 N N . LYS B 1 201 ? 4.387 25.203 -1.603 1 94.44 201 LYS B N 1
ATOM 3070 C CA . LYS B 1 201 ? 5.629 25.734 -1.05 1 94.44 201 LYS B CA 1
ATOM 3071 C C . LYS B 1 201 ? 6.449 24.641 -0.382 1 94.44 201 LYS B C 1
ATOM 3073 O O . LYS B 1 201 ? 7.645 24.812 -0.141 1 94.44 201 LYS B O 1
ATOM 3078 N N . ARG B 1 202 ? 5.777 23.578 -0.102 1 95.56 202 ARG B N 1
ATOM 3079 C CA . ARG B 1 202 ? 6.465 22.562 0.683 1 95.56 202 ARG B CA 1
ATOM 3080 C C . ARG B 1 202 ? 6.309 21.188 0.046 1 95.56 202 ARG B C 1
ATOM 3082 O O . ARG B 1 202 ? 6.109 20.188 0.747 1 95.56 202 ARG B O 1
ATOM 3089 N N . LEU B 1 203 ? 6.25 21.188 -1.208 1 95.75 203 LEU B N 1
ATOM 3090 C CA . LEU B 1 203 ? 6.223 19.906 -1.911 1 95.75 203 LEU B CA 1
ATOM 3091 C C . LEU B 1 203 ? 7.539 19.156 -1.732 1 95.75 203 LEU B C 1
ATOM 3093 O O . LEU B 1 203 ? 7.551 17.922 -1.604 1 95.75 203 LEU B O 1
ATOM 3097 N N . TYR B 1 204 ? 8.703 19.906 -1.845 1 95.94 204 TYR B N 1
ATOM 3098 C CA . TYR B 1 204 ? 10.039 19.406 -1.554 1 95.94 204 TYR B CA 1
ATOM 3099 C C . TYR B 1 204 ? 10.727 20.266 -0.502 1 95.94 204 TYR B C 1
ATOM 3101 O O . TYR B 1 204 ? 10.43 21.453 -0.373 1 95.94 204 TYR B O 1
#

Foldseek 3Di:
DPPDDDDDPVVVCVVPPDDDPVVVVQKDFWADPVNLVLQQQFQKKWKWFAALVRHIDIDIDGDHRHLWDDPDRFKIKHFAADDDPPPVRQNRCVGPQKMKMWTDHQPDLKIKIWIFGKHKAQDCVVFVVSDDPNHTGRIIIIGGTGIMGIGDRVVCVVVVVNPPVPDDDPVVDDDPLQVVCVVVVHDSVVSVVVVVCCVPPRVD/DPPDDDDDPVVVCVVPPDDDPVVVVQKDFWADPVNLVLQQQFQKKWKWFAALVRHIDIDIDGDHRHLWDDPDRFKIKHFAADDDPPPVRQNRCVGPQKMKMWTDHQPDLKIKIWIFGKHKAQDCVVFVVSDDPNHTGRIIIMGGTGIMGIGDRVVCVVVVVNPPVPDDDPVVDDDPLQVVCVVVVHDSVVSVVVVVCCVPPRVD

Radius of gyration: 20.19 Å; Cα contacts (8 Å, |Δi|>4): 955; chains: 2; bounding box: 51×55×45 Å

Organism: NCBI:txid207340

InterPro domains:
  IPR011576 Pyridoxamine 5'-phosphate oxidase, N-terminal [PF01243] (32-152)
  IPR012349 FMN-binding split barrel [G3DSA:2.30.110.10] (23-149)
  IPR024029 Pyridoxamine 5-phosphate oxidase, FMN-dependent [TIGR04025] (10-204)

Secondary structure (DSSP, 8-state):
--PPPPP-HHHHHHHH-PPPHHHHHT-BSS--HHHHHHHHH-SEEEEEEE-TT--EEEEEEE-STT-SEEEETTEEEEEE----S--HHHHHHHH--EEEEEEE-TT---EEEEEEEEEEE--HHHHGGG-BTTB--SEEEEEEEEEEEEEPSHHHHHHTTT-GGGPPPGGGS--HHHHHHHHHT--HHHHHHHHHHHHHHS--/--PPPPP-HHHHHHHH-PPPHHHHHT-BSS--HHHHHHHHH-SEEEEEEE-TT--EEEEEEE-STT-SEEEETTEEEEEE----S--HHHHHHHH--EEEEEEE-TT---EEEEEEEEEEE--HHHHGGG-BTTB--SEEEEEEEEEEEEEPSHHHHHHTTT-GGGPPPGGGS--HHHHHHHHHT--HHHHHHHHHHHHHH---

pLDDT: mean 96.84, std 6.27, range [41.69, 99.0]

Sequence (408 aa):
MTPPESPDAEEIRAHYGQPDPRVVAKQLTRLDRHARAFIALSPFLVIASADAEGRCDATPRGDAPGFVAVLDEATLLIPDRIGNRRVDTMMNVAGNPQLGLIFLVPGINETLRVNGRAAMTRDAALLAPLAAQGKPPLAGLLVSVEEVFFHCGKAMMRSGLWDASRQVPRASFPSLGRILADQLAEDAERSEAWIAESYSKRLYMTPPESPDAEEIRAHYGQPDPRVVAKQLTRLDRHARAFIALSPFLVIASADAEGRCDATPRGDAPGFVAVLDEATLLIPDRIGNRRVDTMMNVAGNPQLGLIFLVPGINETLRVNGRAAMTRDAALLAPLAAQGKPPLAGLLVSVEEVFFHCGKAMMRSGLWDASRQVPRASFPSLGRILADQLAEDAERSEAWIAESYSKRLY

Solvent-accessible surface area (backbone atoms only — not comparable to full-atom values): 20730 Å² total; per-residue (Å²): 128,80,69,63,79,44,55,46,64,69,56,49,40,70,71,64,41,76,45,51,68,68,67,58,66,55,54,33,53,48,54,48,74,66,54,50,52,49,46,44,56,15,20,34,35,37,41,8,33,22,31,71,86,42,53,24,37,38,44,76,45,34,27,52,57,35,55,51,40,72,79,52,54,43,33,37,37,38,67,35,65,62,74,67,37,72,53,61,64,60,50,16,34,44,57,24,35,28,26,7,28,30,39,42,34,54,48,45,54,45,33,40,33,40,24,31,38,40,17,55,40,75,53,60,83,72,34,53,83,59,39,51,96,86,39,54,39,78,31,29,36,37,31,42,45,54,35,31,34,77,41,78,29,56,31,37,61,50,28,41,66,74,41,70,90,69,40,48,63,54,86,79,48,82,52,68,18,48,50,50,9,64,75,67,73,47,59,42,68,59,33,34,49,53,46,51,46,42,64,70,71,43,58,102,129,80,66,62,80,42,55,47,65,68,55,48,39,68,74,64,42,74,46,52,68,68,67,58,67,56,54,34,54,47,56,48,72,66,53,51,53,49,45,44,56,16,20,36,35,38,40,8,32,22,30,71,86,41,53,24,38,38,44,77,45,34,26,54,57,36,54,51,40,74,80,50,54,43,32,38,37,39,67,35,64,62,75,66,38,72,53,61,64,62,51,15,35,43,58,24,35,27,26,6,28,30,38,41,33,54,46,45,52,46,33,41,33,40,25,31,38,39,17,57,42,73,55,59,83,74,34,53,83,60,39,51,96,86,38,56,39,76,32,28,37,38,29,44,44,51,36,28,34,77,41,77,29,57,31,36,61,51,28,39,65,72,42,70,90,71,40,45,60,54,85,79,48,83,51,69,17,46,50,50,10,62,75,66,73,47,58,42,69,58,33,33,50,54,47,50,46,41,64,70,70,43,58,102

Nearest PDB structures (foldseek):
  7kq2-assembly1_A  TM=8.210E-01  e=7.128E-09  Streptococcus sp.
  7kpz-assembly1_A  TM=8.249E-01  e=5.249E-08  Streptococcus sp.
  2i02-assembly1_B  TM=7.370E-01  e=1.609E-06  Nostoc punctiforme PCC 73102
  2i02-assembly1_A  TM=7.291E-01  e=3.787E-06  Nostoc punctiforme PCC 73102
  2ou5-assembly1_B  TM=5.774E-01  e=2.580E-04  Jannaschia sp. CCS1